Protein AF-0000000071826139 (afdb_homodimer)

Radius of gyration: 21.79 Å; Cα contacts (8 Å, |Δi|>4): 1591; chains: 2; bounding box: 44×64×52 Å

Secondary structure (DSSP, 8-state):
--SS--SSEEEE--SSEEEEEEETTEEEEEETTS-EEEEETTEEEE--SS-EEEEEEETTEEEEEETTS-EEEEETTEEEEPBS---SEEE-SSSSEEEE-TTSEEEEE-HHHHHH--S-SB---EEEEEE-SEEEEETTEEEEE-TT-EEEEEE---TTT-----EEEEEEE-SEEEE-TTS-EEEE-TT--EEEE----SS-TT-S-EEEE--SS-EEEEEEETTEEEEEETTS-EEEE--/--SS--SSEEEE-PSPEEEEEEETTEEEEEETTS-EEEEETTEEEE--SS-EEEEEEETTEEEEEETTS-EEEEETTEEEEPBS---SEEE-SSSSEEEE-TTSEEEEE-HHHHHH--S-SB---EEEEEE-SEEEEETTEEEEE-TT-EEEEEE---TTT-----EEEEEEE-SEEEE-TTS-EEEE-TT--EEEE----SS-TT-S-EEEE--SS-EEEEEEETTEEEEEETTS-EEEE--

InterPro domains:
  IPR006624 Beta-propeller repeat TECPR [PF19193] (19-234)
  IPR006624 Beta-propeller repeat TECPR [SM00706] (42-76)
  IPR006624 Beta-propeller repeat TECPR [SM00706] (123-156)
  IPR006624 Beta-propeller repeat TECPR [SM00706] (165-199)
  IPR051513 Tectonin beta-propeller repeat-containing [PTHR23250] (42-240)

Solvent-accessible surface area (backbone atoms only — not comparable to full-atom values): 23734 Å² total; per-residue (Å²): 130,75,87,52,38,54,89,47,56,43,76,46,85,54,93,36,28,63,42,55,23,34,22,64,27,42,38,38,36,23,31,80,82,18,42,33,28,34,45,31,59,82,38,74,38,69,43,51,91,60,50,27,69,28,64,24,35,22,55,35,21,40,38,35,19,29,75,84,19,38,40,24,37,35,43,74,16,32,72,24,56,45,41,76,73,51,30,61,38,61,24,18,31,31,51,18,36,33,27,13,25,87,86,24,39,27,33,27,33,26,23,70,54,46,72,56,62,61,45,70,54,64,61,81,66,35,68,55,84,46,68,18,64,30,44,22,31,23,81,57,21,36,39,31,16,26,92,84,20,42,31,35,37,26,44,62,46,40,38,78,69,41,44,62,74,53,77,42,80,46,90,64,62,27,67,39,57,31,34,14,74,86,48,51,38,37,31,21,25,89,81,12,52,39,32,36,55,36,68,62,38,91,90,35,60,85,38,74,46,78,42,81,47,83,64,99,60,48,28,65,30,57,27,33,32,69,82,29,49,34,38,18,28,70,88,11,49,32,32,32,28,65,120,131,74,88,52,39,55,89,48,55,43,74,48,87,55,77,44,28,61,41,57,25,34,22,65,27,41,36,36,37,24,30,81,81,18,42,35,27,35,45,32,58,83,39,78,38,70,44,51,92,61,52,28,70,27,64,24,34,22,57,34,20,41,38,33,19,30,76,85,19,37,40,24,37,36,43,73,16,33,71,24,53,46,40,74,73,51,32,61,40,61,23,17,32,29,51,17,35,33,26,12,26,86,86,24,39,26,31,26,32,27,24,71,54,45,70,56,61,60,45,70,55,64,61,80,68,35,69,55,83,43,70,18,64,31,44,25,30,24,80,60,21,35,39,33,17,26,91,85,21,41,31,36,37,26,43,64,46,40,37,78,70,42,44,64,75,54,76,42,80,46,90,67,62,28,69,39,56,31,33,13,74,85,49,52,36,37,31,22,24,88,82,12,52,38,32,34,56,35,70,61,38,92,91,35,59,86,36,74,46,78,42,81,49,82,65,98,61,47,30,65,30,57,26,32,33,70,82,29,49,34,38,20,27,71,88,11,49,35,30,31,28,66,120

Foldseek 3Di:
DDPALQVDKDFQPDPFWQEWEDEPHWIWTAGPQQFIFTDDPSDTHTQAPFGFLEWYAYPLGIWTAGPVQFIWGDAPSYTATEDDAGFDYWYPQDLKIWTAGPVQWIWIQANVCSNPPHRDYHGDIHTAPDGFNEKEAEDFFIWGAHPQQWIKTFGDCHSHPRYTPDIDTDDDGFPYKYAHNVLWIWGAHPQQWIWTAAQDDNVRNNGDDIDTDDHPAHWNYWYDYDSKIWTHHPSRIIIIRDD/DDPQLQVDKDFLDDAFWDEWEDEPHWIWTAHPQQFIFTDDPSDTHTQAPFGFLEWYAYPLGIWTAGPVQFIWGDAPSYTATEDDAGFDYWYPQDLKIWTAGPVQWIWIQANVCSNPPHRDYHGDIHTAPDGFNEKEAEDFFIWGAHPQQWIKTFGDCHSHPNYTPDIDTDDDGFPYKYAHNVLWIWGAHPQQWIWTAAQDDNVRNNGDDIDTDDHPAGWNYWYDYDSKIWTHHPRRTIIIRDD

Sequence (486 aa):
LTDLCFPLLIILLLHPGTLVDAGLGKVVVRDAHSNAYFLTGLNWNRLSTIRLKHVTVGPAGLWGVGINNKVHKYVAGTFKPSTGLSMLQVDAGHDQVVGVSPSSIAYCLNSRITLSYRGVGSLSWRSLSRRLKYSSCGPLGCWGVDTNDRVLFTQNVKPSTCSPSGWRMLPGSLTMIEVGTDGRVFGVNKQGNVYERTGISTARPFGLNWVHIPMCMAMRHVSYDLGKPWVVSKSGLIMHCSSLTDLCFPLLIILLLHPGTLVDAGLGKVVVRDAHSNAYFLTGLNWNRLSTIRLKHVTVGPAGLWGVGINNKVHKYVAGTFKPSTGLSMLQVDAGHDQVVGVSPSSIAYCLNSRITLSYRGVGSLSWRSLSRRLKYSSCGPLGCWGVDTNDRVLFTQNVKPSTCSPSGWRMLPGSLTMIEVGTDGRVFGVNKQGNVYERTGISTARPFGLNWVHIPMCMAMRHVSYDLGKPWVVSKSGLIMHCSS

Organism: NCBI:txid481459

Nearest PDB structures (foldseek):
  4rus-assembly3_E  TM=9.485E-01  e=9.752E-27  Cyprinus carpio
  5ayw-assembly1_B  TM=4.911E-01  e=2.439E-05  Escherichia coli K-12
  6xk9-assembly2_B  TM=4.514E-01  e=3.755E-05  Homo sapiens
  8dey-assembly1_B  TM=4.342E-01  e=9.388E-05  Homo sapiens
  7xfp-assembly4_D  TM=7.638E-01  e=1.779E-01  Helicobacter pylori

Structure (mmCIF, N/CA/C/O backbone):
data_AF-0000000071826139-model_v1
#
loop_
_entity.id
_entity.type
_entity.pdbx_description
1 polymer 'Fish-egg lectin-like'
#
loop_
_atom_site.group_PDB
_atom_site.id
_atom_site.type_symbol
_atom_site.label_atom_id
_atom_site.label_alt_id
_atom_site.label_comp_id
_atom_site.label_asym_id
_atom_site.label_entity_id
_atom_site.label_seq_id
_atom_site.pdbx_PDB_ins_code
_atom_site.Cartn_x
_atom_site.Cartn_y
_atom_site.Cartn_z
_atom_site.occupancy
_atom_site.B_iso_or_equiv
_atom_site.auth_seq_id
_atom_site.auth_comp_id
_atom_site.auth_asym_id
_atom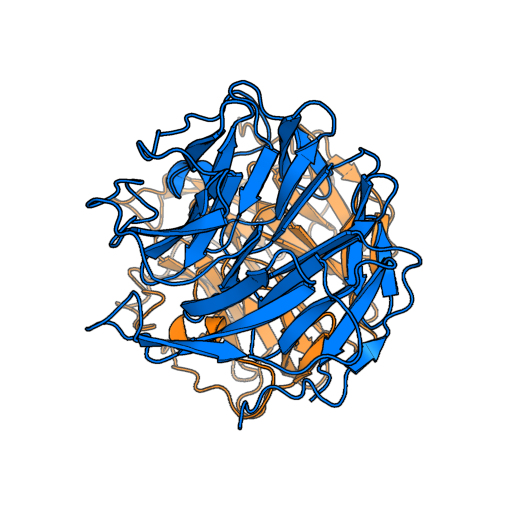_site.auth_atom_id
_atom_site.pdbx_PDB_model_num
ATOM 1 N N . LEU A 1 1 ? 23.25 19 9.227 1 31.22 1 LEU A N 1
ATOM 2 C CA . LEU A 1 1 ? 22.328 19.641 8.305 1 31.22 1 LEU A CA 1
ATOM 3 C C . LEU A 1 1 ? 21.672 18.625 7.379 1 31.22 1 LEU A C 1
ATOM 5 O O . LEU A 1 1 ? 22.328 17.703 6.91 1 31.22 1 LEU A O 1
ATOM 9 N N . THR A 1 2 ? 20.188 18.609 7.305 1 40.06 2 THR A N 1
ATOM 10 C CA . THR A 1 2 ? 19.297 17.484 7.078 1 40.06 2 THR A CA 1
ATOM 11 C C . THR A 1 2 ? 19.531 16.859 5.699 1 40.06 2 THR A C 1
ATOM 13 O O . THR A 1 2 ? 19.812 17.578 4.734 1 40.06 2 THR A O 1
ATOM 16 N N . ASP A 1 3 ? 20.078 15.734 5.723 1 47.12 3 ASP A N 1
ATOM 17 C CA . ASP A 1 3 ? 20.344 14.836 4.602 1 47.12 3 ASP A CA 1
ATOM 18 C C . ASP A 1 3 ? 19.188 14.844 3.607 1 47.12 3 ASP A C 1
ATOM 20 O O . ASP A 1 3 ? 19.141 14.016 2.695 1 47.12 3 ASP A O 1
ATOM 24 N N . LEU A 1 4 ? 18.188 15.562 3.951 1 47.38 4 LEU A N 1
ATOM 25 C CA . LEU A 1 4 ? 17.109 15.641 2.986 1 47.38 4 LEU A CA 1
ATOM 26 C C . LEU A 1 4 ? 17.422 16.641 1.877 1 47.38 4 LEU A C 1
ATOM 28 O O . LEU A 1 4 ? 18 17.688 2.137 1 47.38 4 LEU A O 1
ATOM 32 N N . CYS A 1 5 ? 17.703 16.188 0.8 1 53.25 5 CYS A N 1
ATOM 33 C CA . CYS A 1 5 ? 18.047 17.016 -0.355 1 53.25 5 CYS A CA 1
ATOM 34 C C . CYS A 1 5 ? 17.016 18.125 -0.551 1 53.25 5 CYS A C 1
ATOM 36 O O . CYS A 1 5 ? 16.234 18.094 -1.496 1 53.25 5 CYS A O 1
ATOM 38 N N . PHE A 1 6 ? 16.656 18.797 0.475 1 51.88 6 PHE A N 1
ATOM 39 C CA . PHE A 1 6 ? 15.672 19.859 0.241 1 51.88 6 PHE A CA 1
ATOM 40 C C . PHE A 1 6 ? 16.234 20.922 -0.694 1 51.88 6 PHE A C 1
ATOM 42 O O . PHE A 1 6 ? 15.484 21.547 -1.445 1 51.88 6 PHE A O 1
ATOM 49 N N . PRO A 1 7 ? 17.578 21.125 -0.756 1 47.22 7 PRO A N 1
ATOM 50 C CA . PRO A 1 7 ? 17.984 22.234 -1.621 1 47.22 7 PRO A CA 1
ATOM 51 C C . PRO A 1 7 ? 17.781 21.922 -3.105 1 47.22 7 PRO A C 1
ATOM 53 O O . PRO A 1 7 ? 17.781 22.844 -3.934 1 47.22 7 PRO A O 1
ATOM 56 N N . LEU A 1 8 ? 17.594 20.688 -3.391 1 54.84 8 LEU A N 1
ATOM 57 C CA . LEU A 1 8 ? 17.406 20.438 -4.816 1 54.84 8 LEU A CA 1
ATOM 58 C C . LEU A 1 8 ? 16.016 19.906 -5.094 1 54.84 8 LEU A C 1
ATOM 60 O O . LEU A 1 8 ? 15.82 18.688 -5.234 1 54.84 8 LEU A O 1
ATOM 64 N N . LEU A 1 9 ? 15.125 20.922 -4.969 1 59.94 9 LEU A N 1
ATOM 65 C CA . LEU A 1 9 ? 13.742 20.531 -5.238 1 59.94 9 LEU A CA 1
ATOM 66 C C . LEU A 1 9 ? 13.438 20.594 -6.734 1 59.94 9 LEU A C 1
ATOM 68 O O . LEU A 1 9 ? 13.883 21.531 -7.418 1 59.94 9 LEU A O 1
ATOM 72 N N . ILE A 1 10 ? 13.047 19.453 -7.191 1 66.06 10 ILE A N 1
ATOM 73 C CA . ILE A 1 10 ? 12.57 19.406 -8.57 1 66.06 10 ILE A CA 1
ATOM 74 C C . ILE A 1 10 ? 11.055 19.578 -8.594 1 66.06 10 ILE A C 1
ATOM 76 O O . ILE A 1 10 ? 10.336 19 -7.773 1 66.06 10 ILE A O 1
ATOM 80 N N . ILE A 1 11 ? 10.688 20.562 -9.453 1 68.75 11 ILE A N 1
ATOM 81 C CA . ILE A 1 11 ? 9.258 20.812 -9.641 1 68.75 11 ILE A CA 1
ATOM 82 C C . ILE A 1 11 ? 8.664 19.719 -10.531 1 68.75 11 ILE A C 1
ATOM 84 O O . ILE A 1 11 ? 9.234 19.375 -11.57 1 68.75 11 ILE A O 1
ATOM 88 N N . LEU A 1 12 ? 7.758 19 -10.023 1 69.31 12 LEU A N 1
ATOM 89 C CA . LEU A 1 12 ? 6.977 18.141 -10.891 1 69.31 12 LEU A CA 1
ATOM 90 C C . LEU A 1 12 ? 5.738 18.859 -11.414 1 69.31 12 LEU A C 1
ATOM 92 O O . LEU A 1 12 ? 4.945 19.375 -10.625 1 69.31 12 LEU A O 1
ATOM 96 N N . LEU A 1 13 ? 5.66 18.969 -12.742 1 60.09 13 LEU A N 1
ATOM 97 C CA . LEU A 1 13 ? 4.656 19.797 -13.398 1 60.09 13 LEU A CA 1
ATOM 98 C C . LEU A 1 13 ? 3.26 19.219 -13.227 1 60.09 13 LEU A C 1
ATOM 100 O O . LEU A 1 13 ? 2.98 18.109 -13.711 1 60.09 13 LEU A O 1
ATOM 104 N N . LEU A 1 14 ? 2.572 19.297 -12.211 1 61.12 14 LEU A N 1
ATOM 105 C CA . LEU A 1 14 ? 1.119 19.25 -12.086 1 61.12 14 LEU A CA 1
ATOM 106 C C . LEU A 1 14 ? 0.566 20.609 -11.664 1 61.12 14 LEU A C 1
ATOM 108 O O . LEU A 1 14 ? 1.076 21.234 -10.734 1 61.12 14 LEU A O 1
ATOM 112 N N . HIS A 1 15 ? 0.02 21.578 -12.602 1 61.78 15 HIS A N 1
ATOM 113 C CA . HIS A 1 15 ? -0.508 22.875 -12.227 1 61.78 15 HIS A CA 1
ATOM 114 C C . HIS A 1 15 ? -1.884 22.75 -11.586 1 61.78 15 HIS A C 1
ATOM 116 O O . HIS A 1 15 ? -2.775 22.109 -12.133 1 61.78 15 HIS A O 1
ATOM 122 N N . PRO A 1 16 ? -2.193 23.281 -10.484 1 78.94 16 PRO A N 1
ATOM 123 C CA . PRO A 1 16 ? -1.678 23.547 -9.141 1 78.94 16 PRO A CA 1
ATOM 124 C C . PRO A 1 16 ? -2.033 22.438 -8.148 1 78.94 16 PRO A C 1
ATOM 126 O O . PRO A 1 16 ? -3.154 21.922 -8.164 1 78.94 16 PRO A O 1
ATOM 129 N N . GLY A 1 17 ? -1.2 21.906 -7.352 1 82.12 17 GLY A N 1
ATOM 130 C CA . GLY A 1 17 ? -1.438 20.953 -6.273 1 82.12 17 GLY A CA 1
ATOM 131 C C . GLY A 1 17 ? -1.718 21.625 -4.941 1 82.12 17 GLY A C 1
ATOM 132 O O . GLY A 1 17 ? -1.228 22.734 -4.684 1 82.12 17 GLY A O 1
ATOM 133 N N . THR A 1 18 ? -2.619 20.969 -4.148 1 89 18 THR A N 1
ATOM 134 C CA . THR A 1 18 ? -2.912 21.562 -2.848 1 89 18 THR A CA 1
ATOM 135 C C . THR A 1 18 ? -2.523 20.609 -1.723 1 89 18 THR A C 1
ATOM 137 O O . THR A 1 18 ? -2.389 21.016 -0.569 1 89 18 THR A O 1
ATOM 140 N N . LEU A 1 19 ? -2.33 19.359 -1.973 1 95.25 19 LEU A N 1
ATOM 141 C CA . LEU A 1 19 ? -1.941 18.359 -0.982 1 95.25 19 LEU A CA 1
ATOM 142 C C . LEU A 1 19 ? -1.135 17.234 -1.627 1 95.25 19 LEU A C 1
ATOM 144 O O . LEU A 1 19 ? -1.323 16.922 -2.807 1 95.25 19 LEU A O 1
ATOM 148 N N . VAL A 1 20 ? -0.22 16.641 -0.872 1 96.06 20 VAL A N 1
ATOM 149 C CA . VAL A 1 20 ? 0.589 15.5 -1.302 1 96.06 20 VAL A CA 1
ATOM 150 C C . VAL A 1 20 ? 0.713 14.492 -0.161 1 96.06 20 VAL A C 1
ATOM 152 O O . VAL A 1 20 ? 0.823 14.883 1.006 1 96.06 20 VAL A O 1
ATOM 155 N N . ASP A 1 21 ? 0.629 13.281 -0.463 1 97.69 21 ASP A N 1
ATOM 156 C CA . ASP A 1 21 ? 0.913 12.219 0.495 1 97.69 21 ASP A CA 1
ATOM 157 C C . ASP A 1 21 ? 1.735 11.102 -0.149 1 97.69 21 ASP A C 1
ATOM 159 O O . ASP A 1 21 ? 1.509 10.75 -1.308 1 97.69 21 ASP A O 1
ATOM 163 N N . ALA A 1 22 ? 2.707 10.648 0.636 1 96.19 22 ALA A N 1
ATOM 164 C CA . ALA A 1 22 ? 3.588 9.578 0.173 1 96.19 22 ALA A CA 1
ATOM 165 C C . ALA A 1 22 ? 3.654 8.445 1.191 1 96.19 22 ALA A C 1
ATOM 167 O O . ALA A 1 22 ? 3.699 8.688 2.398 1 96.19 22 ALA A O 1
ATOM 168 N N . GLY A 1 23 ? 3.604 7.219 0.675 1 95.88 23 GLY A N 1
ATOM 169 C CA . GLY A 1 23 ? 3.688 6.035 1.515 1 95.88 23 GLY A CA 1
ATOM 170 C C . GLY A 1 23 ? 4.043 4.777 0.741 1 95.88 23 GLY A C 1
ATOM 171 O O . GLY A 1 23 ? 3.404 4.461 -0.266 1 95.88 23 GLY A O 1
ATOM 172 N N . LEU A 1 24 ? 5.023 4.129 1.194 1 93.56 24 LEU A N 1
ATOM 173 C CA . LEU A 1 24 ? 5.48 2.857 0.644 1 93.56 24 LEU A CA 1
ATOM 174 C C . LEU A 1 24 ? 5.801 2.99 -0.84 1 93.56 24 LEU A C 1
ATOM 176 O O . LEU A 1 24 ? 5.371 2.166 -1.65 1 93.56 24 LEU A O 1
ATOM 180 N N . GLY A 1 25 ? 6.441 4.078 -1.176 1 93.75 25 GLY A N 1
ATOM 181 C CA . GLY A 1 25 ? 6.949 4.277 -2.523 1 93.75 25 GLY A CA 1
ATOM 182 C C . GLY A 1 25 ? 5.949 4.961 -3.441 1 93.75 25 GLY A C 1
ATOM 183 O O . GLY A 1 25 ? 6.305 5.391 -4.539 1 93.75 25 GLY A O 1
ATOM 184 N N . LYS A 1 26 ? 4.707 5.066 -3.02 1 96 26 LYS A N 1
ATOM 185 C CA . LYS A 1 26 ? 3.65 5.691 -3.814 1 96 26 LYS A CA 1
ATOM 186 C C . LYS A 1 26 ? 3.447 7.148 -3.41 1 96 26 LYS A C 1
ATOM 188 O O . LYS A 1 26 ? 3.664 7.516 -2.252 1 96 26 LYS A O 1
ATOM 193 N N . VAL A 1 27 ? 3.059 7.941 -4.355 1 95.69 27 VAL A N 1
ATOM 194 C CA . VAL A 1 27 ? 2.805 9.359 -4.125 1 95.69 27 VAL A CA 1
ATOM 195 C C . VAL A 1 27 ? 1.478 9.758 -4.766 1 95.69 27 VAL A C 1
ATOM 197 O O . VAL A 1 27 ? 1.229 9.453 -5.934 1 95.69 27 VAL A O 1
ATOM 200 N N . VAL A 1 28 ? 0.638 10.406 -4.008 1 96.94 28 VAL A N 1
ATOM 201 C CA . VAL A 1 28 ? -0.636 10.906 -4.508 1 96.94 28 VAL A CA 1
ATOM 202 C C . VAL A 1 28 ? -0.745 12.406 -4.227 1 96.94 28 VAL A C 1
ATOM 204 O O . VAL A 1 28 ? -0.188 12.898 -3.244 1 96.94 28 VAL A O 1
ATOM 207 N N . VAL A 1 29 ? -1.438 13.062 -5.09 1 96.38 29 VAL A N 1
ATOM 208 C CA . VAL A 1 29 ? -1.679 14.492 -4.926 1 96.38 29 VAL A CA 1
ATOM 209 C C . VAL A 1 29 ? -3.141 14.805 -5.23 1 96.38 29 VAL A C 1
ATOM 211 O O . VAL A 1 29 ? -3.838 14.008 -5.863 1 96.38 29 VAL A O 1
ATOM 214 N N . ARG A 1 30 ? -3.555 15.859 -4.711 1 96.19 30 ARG A N 1
ATOM 215 C CA . ARG A 1 30 ? -4.832 16.469 -5.074 1 96.19 30 ARG A CA 1
ATOM 216 C C . ARG A 1 30 ? -4.633 17.875 -5.625 1 96.19 30 ARG A C 1
ATOM 218 O O . ARG A 1 30 ? -3.869 18.656 -5.062 1 96.19 30 ARG A O 1
ATOM 225 N N . ASP A 1 31 ? -5.324 18.172 -6.703 1 94.25 31 ASP A N 1
ATOM 226 C CA . ASP A 1 31 ? -5.184 19.516 -7.27 1 94.25 31 ASP A CA 1
ATOM 227 C C . ASP A 1 31 ? -6.25 20.453 -6.715 1 94.25 31 ASP A C 1
ATOM 229 O O . ASP A 1 31 ? -7.035 20.062 -5.848 1 94.25 31 ASP A O 1
ATOM 233 N N . ALA A 1 32 ? -6.184 21.719 -7.133 1 93.75 32 ALA A N 1
ATOM 234 C CA . ALA A 1 32 ? -7.051 22.766 -6.605 1 93.75 32 ALA A CA 1
ATOM 235 C C . ALA A 1 32 ? -8.508 22.5 -6.945 1 93.75 32 ALA A C 1
ATOM 237 O O . ALA A 1 32 ? -9.414 23.094 -6.355 1 93.75 32 ALA A O 1
ATOM 238 N N . HIS A 1 33 ? -8.773 21.594 -7.918 1 93.88 33 HIS A N 1
ATOM 239 C CA . HIS A 1 33 ? -10.133 21.266 -8.32 1 93.88 33 HIS A CA 1
ATOM 240 C C . HIS A 1 33 ? -10.602 19.969 -7.66 1 93.88 33 HIS A C 1
ATOM 242 O O . HIS A 1 33 ? -11.625 19.406 -8.055 1 93.88 33 HIS A O 1
ATOM 248 N N . SER A 1 34 ? -9.828 19.375 -6.762 1 96.31 34 SER A N 1
ATOM 249 C CA . SER A 1 34 ? -10.156 18.203 -5.961 1 96.31 34 SER A CA 1
ATOM 250 C C . SER A 1 34 ? -10.047 16.922 -6.777 1 96.31 34 SER A C 1
ATOM 252 O O . SER A 1 34 ? -10.742 15.953 -6.508 1 96.31 34 SER A O 1
ATOM 254 N N . ASN A 1 35 ? -9.258 17.062 -7.789 1 95.62 35 ASN A N 1
ATOM 255 C CA . ASN A 1 35 ? -8.906 15.836 -8.508 1 95.62 35 ASN A CA 1
ATOM 256 C C . ASN A 1 35 ? -7.672 15.172 -7.902 1 95.62 35 ASN A C 1
ATOM 258 O O . ASN A 1 35 ? -6.684 15.844 -7.605 1 95.62 35 ASN A O 1
ATOM 262 N N . ALA A 1 36 ? -7.719 13.852 -7.766 1 96.25 36 ALA A N 1
ATOM 263 C CA . ALA A 1 36 ? -6.594 13.109 -7.199 1 96.25 36 ALA A CA 1
ATOM 264 C C . ALA A 1 36 ? -5.77 12.445 -8.297 1 96.25 36 ALA A C 1
ATOM 266 O O . ALA A 1 36 ? -6.32 11.969 -9.297 1 96.25 36 ALA A O 1
ATOM 267 N N . TYR A 1 37 ? -4.508 12.398 -8.062 1 95.31 37 TYR A N 1
ATOM 268 C CA . TYR A 1 37 ? -3.576 11.836 -9.031 1 95.31 37 TYR A CA 1
ATOM 269 C C . TYR A 1 37 ? -2.574 10.906 -8.352 1 95.31 37 TYR A C 1
ATOM 271 O O . TYR A 1 37 ? -2.297 11.055 -7.156 1 95.31 37 TYR A O 1
ATOM 279 N N . PHE A 1 38 ? -2.049 10.016 -9.148 1 95.19 38 PHE A N 1
ATOM 280 C CA . PHE A 1 38 ? -1.002 9.062 -8.781 1 95.19 38 PHE A CA 1
ATOM 281 C C . PHE A 1 38 ? 0.243 9.273 -9.633 1 95.19 38 PHE A C 1
ATOM 283 O O . PHE A 1 38 ? 0.147 9.453 -10.852 1 95.19 38 PHE A O 1
ATOM 290 N N . LEU A 1 39 ? 1.382 9.227 -8.977 1 93.69 39 LEU A N 1
ATOM 291 C CA . LEU A 1 39 ? 2.627 9.516 -9.68 1 93.69 39 LEU A CA 1
ATOM 292 C C . LEU A 1 39 ? 3.172 8.266 -10.352 1 93.69 39 LEU A C 1
ATOM 294 O O . LEU A 1 39 ? 3.328 7.227 -9.711 1 93.69 39 LEU A O 1
ATOM 298 N N . THR A 1 40 ? 3.459 8.281 -11.641 1 92.12 40 THR A N 1
ATOM 299 C CA . THR A 1 40 ? 4.258 7.312 -12.375 1 92.12 40 THR A CA 1
ATOM 300 C C . THR A 1 40 ? 5.367 8.008 -13.156 1 92.12 40 THR A C 1
ATOM 302 O O . THR A 1 40 ? 5.098 8.773 -14.086 1 92.12 40 THR A O 1
ATOM 305 N N . GLY A 1 41 ? 6.621 7.652 -12.781 1 88.12 41 GLY A N 1
ATOM 306 C CA . GLY A 1 41 ? 7.699 8.461 -13.336 1 88.12 41 GLY A CA 1
ATOM 307 C C . GLY A 1 41 ? 7.613 9.922 -12.953 1 88.12 41 GLY A C 1
ATOM 308 O O . GLY A 1 41 ? 7.59 10.258 -11.766 1 88.12 41 GLY A O 1
ATOM 309 N N . LEU A 1 42 ? 7.461 10.734 -13.984 1 84.25 42 LEU A N 1
ATOM 310 C CA . LEU A 1 42 ? 7.328 12.164 -13.75 1 84.25 42 LEU A CA 1
ATOM 311 C C . LEU A 1 42 ? 5.918 12.641 -14.07 1 84.25 42 LEU A C 1
ATOM 313 O O . LEU A 1 42 ? 5.656 13.844 -14.117 1 84.25 42 LEU A O 1
ATOM 317 N N . ASN A 1 43 ? 5.051 11.656 -14.227 1 88.19 43 ASN A N 1
ATOM 318 C CA . ASN A 1 43 ? 3.713 12.016 -14.688 1 88.19 43 ASN A CA 1
ATOM 319 C C . ASN A 1 43 ? 2.66 11.75 -13.617 1 88.19 43 ASN A C 1
ATOM 321 O O . ASN A 1 43 ? 2.734 10.75 -12.898 1 88.19 43 ASN A O 1
ATOM 325 N N . TRP A 1 44 ? 1.723 12.703 -13.625 1 91.5 44 TRP A N 1
ATOM 326 C CA . TRP A 1 44 ? 0.554 12.516 -12.766 1 91.5 44 TRP A CA 1
ATOM 327 C C . TRP A 1 44 ? -0.587 11.867 -13.539 1 91.5 44 TRP A C 1
ATOM 329 O O . TRP A 1 44 ? -1 12.359 -14.594 1 91.5 44 TRP A O 1
ATOM 339 N N . ASN A 1 45 ? -1.074 10.75 -12.992 1 91.62 45 ASN A N 1
ATOM 340 C CA . ASN A 1 45 ? -2.195 10.031 -13.586 1 91.62 45 ASN A CA 1
ATOM 341 C C . ASN A 1 45 ? -3.451 10.141 -12.727 1 91.62 45 ASN A C 1
ATOM 343 O O . ASN A 1 45 ? -3.408 9.883 -11.523 1 91.62 45 ASN A O 1
ATOM 347 N N . ARG A 1 46 ? -4.559 10.43 -13.359 1 93.19 46 ARG A N 1
ATOM 348 C CA . ARG A 1 46 ? -5.801 10.617 -12.617 1 93.19 46 ARG A CA 1
ATOM 349 C C . ARG A 1 46 ? -6.23 9.32 -11.938 1 93.19 46 ARG A C 1
ATOM 351 O O . ARG A 1 46 ? -6.281 8.266 -12.578 1 93.19 46 ARG A O 1
ATOM 358 N N . LEU A 1 47 ? -6.531 9.414 -10.719 1 93.19 47 LEU A N 1
ATOM 359 C CA . LEU A 1 47 ? -6.875 8.25 -9.914 1 93.19 47 LEU A CA 1
ATOM 360 C C . LEU A 1 47 ? -8.383 8.008 -9.922 1 93.19 47 LEU A C 1
ATOM 362 O O . LEU A 1 47 ? -8.836 6.879 -9.703 1 93.19 47 LEU A O 1
ATOM 366 N N . SER A 1 48 ? -9.094 9.055 -10.102 1 89.5 48 SER A N 1
ATOM 367 C CA . SER A 1 48 ? -10.531 8.93 -9.875 1 89.5 48 SER A CA 1
ATOM 368 C C . SER A 1 48 ? -11.312 9.961 -10.688 1 89.5 48 SER A C 1
ATOM 370 O O . SER A 1 48 ? -10.773 11.008 -11.047 1 89.5 48 SER A O 1
ATOM 372 N N . THR A 1 49 ? -12.531 9.602 -10.883 1 90.44 49 THR A N 1
ATOM 373 C CA . THR A 1 49 ? -13.43 10.57 -11.5 1 90.44 49 THR A CA 1
ATOM 374 C C . THR A 1 49 ? -14.172 11.367 -10.438 1 90.44 49 THR A C 1
ATOM 376 O O . THR A 1 49 ? -14.734 12.43 -10.719 1 90.44 49 THR A O 1
ATOM 379 N N . ILE A 1 50 ? -14.141 10.867 -9.258 1 94.5 50 ILE A N 1
ATOM 380 C CA . ILE A 1 50 ? -14.82 11.617 -8.203 1 94.5 50 ILE A CA 1
ATOM 381 C C . ILE A 1 50 ? -13.883 12.664 -7.617 1 94.5 50 ILE A C 1
ATOM 383 O O . ILE A 1 50 ? -12.656 12.516 -7.684 1 94.5 50 ILE A O 1
ATOM 387 N N . ARG A 1 51 ? -14.477 13.664 -7.047 1 97.19 51 ARG A N 1
ATOM 388 C CA . ARG A 1 51 ? -13.703 14.734 -6.438 1 97.19 51 ARG A CA 1
ATOM 389 C C . ARG A 1 51 ? -13.398 14.43 -4.973 1 97.19 51 ARG A C 1
ATOM 391 O O . ARG A 1 51 ? -14.305 14.094 -4.203 1 97.19 51 ARG A O 1
ATOM 398 N N . LEU A 1 52 ? -12.156 14.516 -4.613 1 97.69 52 LEU A N 1
ATOM 399 C CA . LEU A 1 52 ? -11.68 14.227 -3.264 1 97.69 52 LEU A CA 1
ATOM 400 C C . LEU A 1 52 ? -11.008 15.453 -2.654 1 97.69 52 LEU A C 1
ATOM 402 O O . LEU A 1 52 ? -10.055 15.992 -3.223 1 97.69 52 LEU A O 1
ATOM 406 N N . LYS A 1 53 ? -11.453 15.859 -1.519 1 97.56 53 LYS A N 1
ATOM 407 C CA . LYS A 1 53 ? -10.812 17 -0.871 1 97.56 53 LYS A CA 1
ATOM 408 C C . LYS A 1 53 ? -9.57 16.562 -0.095 1 97.56 53 LYS A C 1
ATOM 410 O O . LYS A 1 53 ? -8.75 17.391 0.293 1 97.56 53 LYS A O 1
ATOM 415 N N . HIS A 1 54 ? -9.438 15.289 0.176 1 98.25 54 HIS A N 1
ATOM 416 C CA . HIS A 1 54 ? -8.242 14.727 0.794 1 98.25 54 HIS A CA 1
ATOM 417 C C . HIS A 1 54 ? -7.957 13.328 0.264 1 98.25 54 HIS A C 1
ATOM 419 O O . HIS A 1 54 ? -8.883 12.547 0.032 1 98.25 54 HIS A O 1
ATOM 425 N N . VAL A 1 55 ? -6.664 12.961 0.096 1 98.06 55 VAL A N 1
ATOM 426 C CA . VAL A 1 55 ? -6.242 11.641 -0.355 1 98.06 55 VAL A CA 1
ATOM 427 C C . VAL A 1 55 ? -4.98 11.219 0.391 1 98.06 55 VAL A C 1
ATOM 429 O O . VAL A 1 55 ? -4.121 12.055 0.688 1 98.06 55 VAL A O 1
ATOM 432 N N . THR A 1 56 ? -4.863 10 0.755 1 98.44 56 THR A N 1
ATOM 433 C CA . THR A 1 56 ? -3.725 9.469 1.5 1 98.44 56 THR A CA 1
ATOM 434 C C . THR A 1 56 ? -3.385 8.055 1.035 1 98.44 56 THR A C 1
ATOM 436 O O . THR A 1 56 ? -4.262 7.316 0.583 1 98.44 56 THR A O 1
ATOM 439 N N . VAL A 1 57 ? -2.164 7.727 1.1 1 97.88 57 VAL A N 1
ATOM 440 C CA . VAL A 1 57 ? -1.672 6.406 0.724 1 97.88 57 VAL A CA 1
ATOM 441 C C . VAL A 1 57 ? -0.635 5.934 1.74 1 97.88 57 VAL A C 1
ATOM 443 O O . VAL A 1 57 ? 0.176 6.727 2.225 1 97.88 57 VAL A O 1
ATOM 446 N N . GLY A 1 58 ? -0.692 4.66 2.09 1 95.75 58 GLY A N 1
ATOM 447 C CA . GLY A 1 58 ? 0.242 4.07 3.035 1 95.75 58 GLY A CA 1
ATOM 448 C C . GLY A 1 58 ? -0.03 2.602 3.301 1 95.75 58 GLY A C 1
ATOM 449 O O . GLY A 1 58 ? -0.633 1.916 2.475 1 95.75 58 GLY A O 1
ATOM 450 N N . PRO A 1 59 ? 0.442 2.119 4.445 1 93.38 59 PRO A N 1
ATOM 451 C CA . PRO A 1 59 ? 0.312 0.699 4.777 1 93.38 59 PRO A CA 1
ATOM 452 C C . PRO A 1 59 ? -1.142 0.239 4.848 1 93.38 59 PRO A C 1
ATOM 454 O O . PRO A 1 59 ? -1.432 -0.939 4.621 1 93.38 59 PRO A O 1
ATOM 457 N N . ALA A 1 60 ? -2.039 1.134 5.066 1 95.06 60 ALA A N 1
ATOM 458 C CA . ALA A 1 60 ? -3.451 0.773 5.184 1 95.06 60 ALA A CA 1
ATOM 459 C C . ALA A 1 60 ? -4.148 0.847 3.83 1 95.06 60 ALA A C 1
ATOM 461 O O . ALA A 1 60 ? -5.355 0.607 3.73 1 95.06 60 ALA A O 1
ATOM 462 N N . GLY A 1 61 ? -3.365 1.213 2.764 1 95.5 61 GLY A N 1
ATOM 463 C CA . GLY A 1 61 ? -3.938 1.314 1.431 1 95.5 61 GLY A CA 1
ATOM 464 C C . GLY A 1 61 ? -4.129 2.748 0.971 1 95.5 61 GLY A C 1
ATOM 465 O O . GLY A 1 61 ? -3.42 3.65 1.423 1 95.5 61 GLY A O 1
ATOM 466 N N . LEU A 1 62 ? -4.984 2.898 -0 1 97.44 62 LEU A N 1
ATOM 467 C CA . LEU A 1 62 ? -5.348 4.191 -0.577 1 97.44 62 LEU A CA 1
ATOM 468 C C . LEU A 1 62 ? -6.746 4.609 -0.14 1 97.44 62 LEU A C 1
ATOM 470 O O . LEU A 1 62 ? -7.703 3.848 -0.293 1 97.44 62 LEU A O 1
ATOM 474 N N . TRP A 1 63 ? -6.832 5.809 0.486 1 98.31 63 TRP A N 1
ATOM 475 C CA . TRP A 1 63 ? -8.086 6.336 1.022 1 98.31 63 TRP A CA 1
ATOM 476 C C . TRP A 1 63 ? -8.281 7.793 0.617 1 98.31 63 TRP A C 1
ATOM 478 O O . TRP A 1 63 ? -7.32 8.469 0.241 1 98.31 63 TRP A O 1
ATOM 488 N N . GLY A 1 64 ? -9.477 8.219 0.69 1 98 64 GLY A N 1
ATOM 489 C CA . GLY A 1 64 ? -9.789 9.609 0.401 1 98 64 GLY A CA 1
ATOM 490 C C . GLY A 1 64 ? -11.062 10.094 1.062 1 98 64 GLY A C 1
ATOM 491 O O . GLY A 1 64 ? -11.82 9.289 1.613 1 98 64 GLY A O 1
ATOM 492 N N . VAL A 1 65 ? -11.172 11.391 1.09 1 98.5 65 VAL A N 1
ATOM 493 C CA . VAL A 1 65 ? -12.398 12.039 1.553 1 98.5 65 VAL A CA 1
ATOM 494 C C . VAL A 1 65 ? -13.016 12.844 0.415 1 98.5 65 VAL A C 1
ATOM 496 O O . VAL A 1 65 ? -12.359 13.703 -0.171 1 98.5 65 VAL A O 1
ATOM 499 N N . GLY A 1 66 ? -14.297 12.523 0.146 1 98 66 GLY A N 1
ATOM 500 C CA . GLY A 1 66 ? -15 13.281 -0.877 1 98 66 GLY A CA 1
ATOM 501 C C . GLY A 1 66 ? -15.305 14.711 -0.468 1 98 66 GLY A C 1
ATOM 502 O O . GLY A 1 66 ? -15.219 15.055 0.714 1 98 66 GLY A O 1
ATOM 503 N N . ILE A 1 67 ? -15.625 15.508 -1.444 1 97.5 67 ILE A N 1
ATOM 504 C CA . ILE A 1 67 ? -16 16.891 -1.167 1 97.5 67 ILE A CA 1
ATOM 505 C C . ILE A 1 67 ? -17.219 16.922 -0.245 1 97.5 67 ILE A C 1
ATOM 507 O O . ILE A 1 67 ? -17.453 17.906 0.457 1 97.5 67 ILE A O 1
ATOM 511 N N . ASN A 1 68 ? -18 15.859 -0.208 1 96.69 68 ASN A N 1
ATOM 512 C CA . ASN A 1 68 ? -19.156 15.711 0.662 1 96.69 68 ASN A CA 1
ATOM 513 C C . ASN A 1 68 ? -18.766 15.18 2.037 1 96.69 68 ASN A C 1
ATOM 515 O O . ASN A 1 68 ? -19.625 14.852 2.852 1 96.69 68 ASN A O 1
ATOM 519 N N . ASN A 1 69 ? -17.531 14.969 2.293 1 98.06 69 ASN A N 1
ATOM 520 C CA . ASN A 1 69 ? -16.953 14.547 3.566 1 98.06 69 ASN A CA 1
ATOM 521 C C . ASN A 1 69 ? -17.094 13.039 3.779 1 98.06 69 ASN A C 1
ATOM 523 O O . ASN A 1 69 ? -16.75 12.523 4.844 1 98.06 69 ASN A O 1
ATOM 527 N N . LYS A 1 70 ? -17.531 12.344 2.777 1 97.62 70 LYS A N 1
ATOM 528 C CA . LYS A 1 70 ? -17.609 10.891 2.887 1 97.62 70 LYS A CA 1
ATOM 529 C C . LYS A 1 70 ? -16.25 10.242 2.686 1 97.62 70 LYS A C 1
ATOM 531 O O . LYS A 1 70 ? -15.492 10.641 1.796 1 97.62 70 LYS A O 1
ATOM 536 N N . VAL A 1 71 ? -15.977 9.258 3.504 1 98.31 71 VAL A N 1
ATOM 537 C CA . VAL A 1 71 ? -14.711 8.547 3.391 1 98.31 71 VAL A CA 1
ATOM 538 C C . VAL A 1 71 ? -14.812 7.48 2.301 1 98.31 71 VAL A C 1
ATOM 540 O O . VAL A 1 71 ? -15.82 6.781 2.199 1 98.31 71 VAL A O 1
ATOM 543 N N . HIS A 1 72 ? -13.797 7.414 1.502 1 97.88 72 HIS A N 1
ATOM 544 C CA . HIS A 1 72 ? -13.688 6.449 0.416 1 97.88 72 HIS A CA 1
ATOM 545 C C . HIS A 1 72 ? -12.438 5.586 0.57 1 97.88 72 HIS A C 1
ATOM 547 O O . HIS A 1 72 ? -11.391 6.074 1.004 1 97.88 72 HIS A O 1
ATOM 553 N N . LYS A 1 73 ? -12.555 4.285 0.229 1 97.5 73 LYS A N 1
ATOM 554 C CA . LYS A 1 73 ? -11.383 3.43 0.062 1 97.5 73 LYS A CA 1
ATOM 555 C C . LYS A 1 73 ? -11.188 3.039 -1.4 1 97.5 73 LYS A C 1
ATOM 557 O O . LYS A 1 73 ? -12.164 2.801 -2.117 1 97.5 73 LYS A O 1
ATOM 562 N N . TYR A 1 74 ? -9.984 3.047 -1.842 1 97.25 74 TYR A N 1
ATOM 563 C CA . TYR A 1 74 ? -9.656 2.561 -3.176 1 97.25 74 TYR A CA 1
ATOM 564 C C . TYR A 1 74 ? -9.758 1.041 -3.244 1 97.25 74 TYR A C 1
ATOM 566 O O . TYR A 1 74 ? -9.086 0.334 -2.486 1 97.25 74 TYR A O 1
ATOM 574 N N . VAL A 1 75 ? -10.609 0.491 -4.055 1 95.06 75 VAL A N 1
ATOM 575 C CA . VAL A 1 75 ? -10.883 -0.934 -4.211 1 95.06 75 VAL A CA 1
ATOM 576 C C . VAL A 1 75 ? -10.969 -1.284 -5.691 1 95.06 75 VAL A C 1
ATOM 578 O O . VAL A 1 75 ? -11.812 -0.75 -6.418 1 95.06 75 VAL A O 1
ATOM 581 N N . ALA A 1 76 ? -10.078 -2.102 -6.145 1 92.25 76 ALA A N 1
ATOM 582 C CA . ALA A 1 76 ? -10.094 -2.611 -7.512 1 92.25 76 ALA A CA 1
ATOM 583 C C . ALA A 1 76 ? -10.094 -1.469 -8.523 1 92.25 76 ALA A C 1
ATOM 585 O O . ALA A 1 76 ? -10.883 -1.464 -9.469 1 92.25 76 ALA A O 1
ATOM 586 N N . GLY A 1 77 ? -9.305 -0.447 -8.195 1 92 77 GLY A N 1
ATOM 587 C CA . GLY A 1 77 ? -9.07 0.594 -9.18 1 92 77 GLY A CA 1
ATOM 588 C C . GLY A 1 77 ? -10.016 1.772 -9.039 1 92 77 GLY A C 1
ATOM 589 O O . GLY A 1 77 ? -9.961 2.717 -9.828 1 92 77 GLY A O 1
ATOM 590 N N . THR A 1 78 ? -10.875 1.7 -8.016 1 93.69 78 THR A N 1
ATOM 591 C CA . THR A 1 78 ? -11.828 2.795 -7.852 1 93.69 78 THR A CA 1
ATOM 592 C C . THR A 1 78 ? -12.023 3.121 -6.375 1 93.69 78 THR A C 1
ATOM 594 O O . THR A 1 78 ? -11.93 2.236 -5.52 1 93.69 78 THR A O 1
ATOM 597 N N . PHE A 1 79 ? -12.367 4.395 -6.148 1 96.88 79 PHE A N 1
ATOM 598 C CA . PHE A 1 79 ? -12.742 4.785 -4.797 1 96.88 79 PHE A CA 1
ATOM 599 C C . PHE A 1 79 ? -14.203 4.426 -4.512 1 96.88 79 PHE A C 1
ATOM 601 O O . PHE A 1 79 ? -15.109 4.887 -5.207 1 96.88 79 PHE A O 1
ATOM 608 N N . LYS A 1 80 ? -14.352 3.627 -3.492 1 95.88 80 LYS A N 1
ATOM 609 C CA . LYS A 1 80 ? -15.68 3.24 -3.035 1 95.88 80 LYS A CA 1
ATOM 610 C C . LYS A 1 80 ? -16.078 4.012 -1.777 1 95.88 80 LYS A C 1
ATOM 612 O O . LYS A 1 80 ? -15.297 4.098 -0.826 1 95.88 80 LYS A O 1
ATOM 617 N N . PRO A 1 81 ? -17.266 4.574 -1.749 1 95.44 81 PRO A N 1
ATOM 618 C CA . PRO A 1 81 ? -17.656 5.355 -0.58 1 95.44 81 PRO A CA 1
ATOM 619 C C . PRO A 1 81 ? -18.062 4.48 0.604 1 95.44 81 PRO A C 1
ATOM 621 O O . PRO A 1 81 ? -18.531 3.352 0.415 1 95.44 81 PRO A O 1
ATOM 624 N N . SER A 1 82 ? -17.859 4.93 1.726 1 96.25 82 SER A N 1
ATOM 625 C CA . SER A 1 82 ? -18.422 4.344 2.939 1 96.25 82 SER A CA 1
ATOM 626 C C . SER A 1 82 ? -19.672 5.09 3.381 1 96.25 82 SER A C 1
ATOM 628 O O . SER A 1 82 ? -20 6.148 2.836 1 96.25 82 SER A O 1
ATOM 630 N N . THR A 1 83 ? -20.328 4.348 4.281 1 92.88 83 THR A N 1
ATOM 631 C CA . THR A 1 83 ? -21.406 5.039 4.98 1 92.88 83 THR A CA 1
ATOM 632 C C . THR A 1 83 ? -21.016 5.301 6.434 1 92.88 83 THR A C 1
ATOM 634 O O . THR A 1 83 ? -20.047 4.742 6.934 1 92.88 83 THR A O 1
ATOM 637 N N . GLY A 1 84 ? -21.578 6.367 7.023 1 89.19 84 GLY A N 1
ATOM 638 C CA . GLY A 1 84 ? -21.297 6.633 8.422 1 89.19 84 GLY A CA 1
ATOM 639 C C . GLY A 1 84 ? -20.766 8.023 8.672 1 89.19 84 GLY A C 1
ATOM 640 O O . GLY A 1 84 ? -21.266 9 8.117 1 89.19 84 GLY A O 1
ATOM 641 N N . LEU A 1 85 ? -19.641 7.992 9.531 1 95 85 LEU A N 1
ATOM 642 C CA . LEU A 1 85 ? -19.094 9.266 9.984 1 95 85 LEU A CA 1
ATOM 643 C C . LEU A 1 85 ? -18.438 10.016 8.836 1 95 85 LEU A C 1
ATOM 645 O O . LEU A 1 85 ? -17.781 9.406 7.984 1 95 85 LEU A O 1
ATOM 649 N N . SER A 1 86 ? -18.578 11.297 8.836 1 97.5 86 SER A N 1
ATOM 650 C CA . SER A 1 86 ? -17.906 12.195 7.906 1 97.5 86 SER A CA 1
ATOM 651 C C . SER A 1 86 ? -16.516 12.578 8.414 1 97.5 86 SER A C 1
ATOM 653 O O . SER A 1 86 ? -16.297 12.68 9.617 1 97.5 86 SER A O 1
ATOM 655 N N . MET A 1 87 ? -15.633 12.812 7.488 1 98.44 87 MET A N 1
ATOM 656 C CA . MET A 1 87 ? -14.281 13.234 7.832 1 98.44 87 MET A CA 1
ATOM 657 C C . MET A 1 87 ? -13.859 14.43 6.992 1 98.44 87 MET A C 1
ATOM 659 O O . MET A 1 87 ? -14.375 14.641 5.891 1 98.44 87 MET A O 1
ATOM 663 N N . LEU A 1 88 ? -12.906 15.219 7.535 1 98.25 88 LEU A N 1
ATOM 664 C CA . LEU A 1 88 ? -12.25 16.281 6.785 1 98.25 88 LEU A CA 1
ATOM 665 C C . LEU A 1 88 ? -10.906 15.82 6.242 1 98.25 88 LEU A C 1
ATOM 667 O O . LEU A 1 88 ? -10.469 16.281 5.184 1 98.25 88 LEU A O 1
ATOM 671 N N . GLN A 1 89 ? -10.32 14.984 6.914 1 98 89 GLN A N 1
ATOM 672 C CA . GLN A 1 89 ? -8.969 14.508 6.648 1 98 89 GLN A CA 1
ATOM 673 C C . GLN A 1 89 ? -8.773 13.078 7.152 1 98 89 GLN A C 1
ATOM 675 O O . GLN A 1 89 ? -9.297 12.711 8.211 1 98 89 GLN A O 1
ATOM 680 N N . VAL A 1 90 ? -8.016 12.234 6.344 1 98.44 90 VAL A N 1
ATOM 681 C CA . VAL A 1 90 ? -7.652 10.891 6.785 1 98.44 90 VAL A CA 1
ATOM 682 C C . VAL A 1 90 ? -6.168 10.641 6.512 1 98.44 90 VAL A C 1
ATOM 684 O O . VAL A 1 90 ? -5.578 11.273 5.633 1 98.44 90 VAL A O 1
ATOM 687 N N . ASP A 1 91 ? -5.594 9.75 7.262 1 98.12 91 ASP A N 1
ATOM 688 C CA . ASP A 1 91 ? -4.211 9.312 7.105 1 98.12 91 ASP A CA 1
ATOM 689 C C . ASP A 1 91 ? -4.102 7.793 7.18 1 98.12 91 ASP A C 1
ATOM 691 O O . ASP A 1 91 ? -4.582 7.176 8.133 1 98.12 91 ASP A O 1
ATOM 695 N N . ALA A 1 92 ? -3.461 7.246 6.145 1 96.69 92 ALA A N 1
ATOM 696 C CA . ALA A 1 92 ? -3.25 5.805 6.059 1 96.69 92 ALA A CA 1
ATOM 697 C C . ALA A 1 92 ? -1.809 5.438 6.398 1 96.69 92 ALA A C 1
ATOM 699 O O . ALA A 1 92 ? -1.216 4.566 5.758 1 96.69 92 ALA A O 1
ATOM 700 N N . GLY A 1 93 ? -1.196 6.082 7.359 1 82.25 93 GLY A N 1
ATOM 701 C CA . GLY A 1 93 ? 0.24 6.043 7.586 1 82.25 93 GLY A CA 1
ATOM 702 C C . GLY A 1 93 ? 0.69 4.816 8.359 1 82.25 93 GLY A C 1
ATOM 703 O O . GLY A 1 93 ? 1.889 4.551 8.469 1 82.25 93 GLY A O 1
ATOM 704 N N . HIS A 1 94 ? -0.152 4.125 8.945 1 84.56 94 HIS A N 1
ATOM 705 C CA . HIS A 1 94 ? 0.116 2.881 9.648 1 84.56 94 HIS A CA 1
ATOM 706 C C . HIS A 1 94 ? -0.985 1.855 9.398 1 84.56 94 HIS A C 1
ATOM 708 O O . HIS A 1 94 ? -1.828 2.047 8.523 1 84.56 94 HIS A O 1
ATOM 714 N N . ASP A 1 95 ? -1.016 0.611 9.664 1 89.12 95 ASP A N 1
ATOM 715 C CA . ASP A 1 95 ? -1.988 -0.428 9.344 1 89.12 95 ASP A CA 1
ATOM 716 C C . ASP A 1 95 ? -3.393 -0.023 9.781 1 89.12 95 ASP A C 1
ATOM 718 O O . ASP A 1 95 ? -4.348 -0.785 9.609 1 89.12 95 ASP A O 1
ATOM 722 N N . GLN A 1 96 ? -3.498 1.278 10.289 1 95.31 96 GLN A N 1
ATOM 723 C CA . GLN A 1 96 ? -4.758 1.908 10.664 1 95.31 96 GLN A CA 1
ATOM 724 C C . GLN A 1 96 ? -5.008 3.17 9.844 1 95.31 96 GLN A C 1
ATOM 726 O O . GLN A 1 96 ? -4.117 3.643 9.133 1 95.31 96 GLN A O 1
ATOM 731 N N . VAL A 1 97 ? -6.227 3.664 9.898 1 97.5 97 VAL A N 1
ATOM 732 C CA . VAL A 1 97 ? -6.555 4.961 9.312 1 97.5 97 VAL A CA 1
ATOM 733 C C . VAL A 1 97 ? -7.055 5.906 10.398 1 97.5 97 VAL A C 1
ATOM 735 O O . VAL A 1 97 ? -7.941 5.555 11.18 1 97.5 97 VAL A O 1
ATOM 738 N N . VAL A 1 98 ? -6.445 7.039 10.516 1 97.75 98 VAL A N 1
ATOM 739 C CA . VAL A 1 98 ? -6.93 8.07 11.43 1 97.75 98 VAL A CA 1
ATOM 740 C C . VAL A 1 98 ? -7.508 9.234 10.633 1 97.75 98 VAL A C 1
ATOM 742 O O . VAL A 1 98 ? -7.211 9.398 9.445 1 97.75 98 VAL A O 1
ATOM 745 N N . GLY A 1 99 ? -8.352 9.953 11.258 1 97.81 99 GLY A N 1
ATOM 746 C CA . GLY A 1 99 ? -8.969 11.094 10.609 1 97.81 99 GLY A CA 1
ATOM 747 C C . GLY A 1 99 ? -9.594 12.07 11.586 1 97.81 99 GLY A C 1
ATOM 748 O O . GLY A 1 99 ? -9.656 11.797 12.781 1 97.81 99 GLY A O 1
ATOM 749 N N . VAL A 1 100 ? -9.961 13.172 11.055 1 98.69 100 VAL A N 1
ATOM 750 C CA . VAL A 1 100 ? -10.617 14.211 11.852 1 98.69 100 VAL A CA 1
ATOM 751 C C . VAL A 1 100 ? -11.969 14.555 11.242 1 98.69 100 VAL A C 1
ATOM 753 O O . VAL A 1 100 ? -12.078 14.758 10.031 1 98.69 100 VAL A O 1
ATOM 756 N N . SER A 1 101 ? -12.992 14.648 12.094 1 98.56 101 SER A N 1
ATOM 757 C CA . SER A 1 101 ? -14.352 14.945 11.648 1 98.56 101 SER A CA 1
ATOM 758 C C . SER A 1 101 ? -14.57 16.453 11.516 1 98.56 101 SER A C 1
ATOM 760 O O . SER A 1 101 ? -13.742 17.25 11.961 1 98.56 101 SER A O 1
ATOM 762 N N . PRO A 1 102 ? -15.703 16.828 10.898 1 98.06 102 PRO A N 1
ATOM 763 C CA . PRO A 1 102 ? -16.031 18.25 10.797 1 98.06 102 PRO A CA 1
ATOM 764 C C . PRO A 1 102 ? -16.188 18.906 12.164 1 98.06 102 PRO A C 1
ATOM 766 O O . PRO A 1 102 ? -16.047 20.141 12.273 1 98.06 102 PRO A O 1
ATOM 769 N N . SER A 1 103 ? -16.469 18.141 13.18 1 97.5 103 SER A N 1
ATOM 770 C CA . SER A 1 103 ? -16.562 18.688 14.531 1 97.5 103 SER A CA 1
ATOM 771 C C . SER A 1 103 ? -15.203 18.734 15.219 1 97.5 103 SER A C 1
ATOM 773 O O . SER A 1 103 ? -15.117 18.953 16.422 1 97.5 103 SER A O 1
ATOM 775 N N . SER A 1 104 ? -14.086 18.391 14.539 1 98.12 104 SER A N 1
ATOM 776 C CA . SER A 1 104 ? -12.695 18.469 14.969 1 98.12 104 SER A CA 1
ATOM 777 C C . SER A 1 104 ? -12.359 17.375 15.977 1 98.12 104 SER A C 1
ATOM 779 O O . SER A 1 104 ? -11.531 17.578 16.859 1 98.12 104 SER A O 1
ATOM 781 N N . ILE A 1 105 ? -13.102 16.312 15.891 1 97.69 105 ILE A N 1
ATOM 782 C CA . ILE A 1 105 ? -12.789 15.164 16.734 1 97.69 105 ILE A CA 1
ATOM 783 C C . ILE A 1 105 ? -11.961 14.156 15.938 1 97.69 105 ILE A C 1
ATOM 785 O O . ILE A 1 105 ? -12.266 13.875 14.773 1 97.69 105 ILE A O 1
ATOM 789 N N . ALA A 1 106 ? -10.906 13.688 16.578 1 97.38 106 ALA A N 1
ATOM 790 C CA . ALA A 1 106 ? -10.047 12.688 15.961 1 97.38 106 ALA A CA 1
ATOM 791 C C . ALA A 1 106 ? -10.617 11.281 16.141 1 97.38 106 ALA A C 1
ATOM 793 O O . ALA A 1 106 ? -11.133 10.953 17.219 1 97.38 106 ALA A O 1
ATOM 794 N N . TYR A 1 107 ? -10.477 10.469 15.117 1 97.5 107 TYR A N 1
ATOM 795 C CA . TYR A 1 107 ? -10.961 9.094 15.125 1 97.5 107 TYR A CA 1
ATOM 796 C C . TYR A 1 107 ? -9.922 8.148 14.531 1 97.5 107 TYR A C 1
ATOM 798 O O . TYR A 1 107 ? -8.961 8.586 13.898 1 97.5 107 TYR A O 1
ATOM 806 N N . CYS A 1 108 ? -10.164 6.879 14.789 1 97.25 108 CYS A N 1
ATOM 807 C CA . CYS A 1 108 ? -9.281 5.828 14.305 1 97.25 108 CYS A CA 1
ATOM 808 C C . CYS A 1 108 ? -10.078 4.621 13.828 1 97.25 108 CYS A C 1
ATOM 810 O O . CYS A 1 108 ? -11.047 4.219 14.477 1 97.25 108 CYS A O 1
ATOM 812 N N . LEU A 1 109 ? -9.75 4.129 12.617 1 96.62 109 LEU A N 1
ATOM 813 C CA . LEU A 1 109 ? -10.172 2.816 12.133 1 96.62 109 LEU A CA 1
ATOM 814 C C . LEU A 1 109 ? -9.086 1.772 12.391 1 96.62 109 LEU A C 1
ATOM 816 O O . LEU A 1 109 ? -7.945 1.938 11.953 1 96.62 109 LEU A O 1
ATOM 820 N N . ASN A 1 110 ? -9.43 0.711 13.047 1 94.94 110 ASN A N 1
ATOM 821 C CA . ASN A 1 110 ? -8.398 -0.271 13.359 1 94.94 110 ASN A CA 1
ATOM 822 C C . ASN A 1 110 ? -8.016 -1.09 12.133 1 94.94 110 ASN A C 1
ATOM 824 O O . ASN A 1 110 ? -8.719 -1.076 11.125 1 94.94 110 ASN A O 1
ATOM 828 N N . SER A 1 111 ? -6.965 -1.819 12.25 1 93.75 111 SER A N 1
ATOM 829 C CA . SER A 1 111 ? -6.352 -2.486 11.109 1 93.75 111 SER A CA 1
ATOM 830 C C . SER A 1 111 ? -7.254 -3.588 10.562 1 93.75 111 SER A C 1
ATOM 832 O O . SER A 1 111 ? -7.246 -3.867 9.359 1 93.75 111 SER A O 1
ATOM 834 N N . ARG A 1 112 ? -7.984 -4.258 11.398 1 92 112 ARG A N 1
ATOM 835 C CA . ARG A 1 112 ? -8.898 -5.293 10.922 1 92 112 ARG A CA 1
ATOM 836 C C . ARG A 1 112 ? -9.906 -4.727 9.938 1 92 112 ARG A C 1
ATOM 838 O O . ARG A 1 112 ? -10.164 -5.32 8.891 1 92 112 ARG A O 1
ATOM 845 N N . ILE A 1 113 ? -10.359 -3.561 10.266 1 93.31 113 ILE A N 1
ATOM 846 C CA . ILE A 1 113 ? -11.352 -2.904 9.422 1 93.31 113 ILE A CA 1
ATOM 847 C C . ILE A 1 113 ? -10.68 -2.379 8.156 1 93.31 113 ILE A C 1
ATOM 849 O O . ILE A 1 113 ? -11.164 -2.621 7.043 1 93.31 113 ILE A O 1
ATOM 853 N N . THR A 1 114 ? -9.562 -1.707 8.297 1 93.62 114 THR A N 1
ATOM 854 C CA . THR A 1 114 ? -8.914 -1.061 7.164 1 93.62 114 THR A CA 1
ATOM 855 C C . THR A 1 114 ? -8.484 -2.096 6.129 1 93.62 114 THR A C 1
ATOM 857 O O . THR A 1 114 ? -8.594 -1.858 4.922 1 93.62 114 THR A O 1
ATOM 860 N N . LEU A 1 115 ? -8.078 -3.215 6.547 1 87.94 115 LEU A N 1
ATOM 861 C CA . LEU A 1 115 ? -7.516 -4.199 5.625 1 87.94 115 LEU A CA 1
ATOM 862 C C . LEU A 1 115 ? -8.625 -5.027 4.977 1 87.94 115 LEU A C 1
ATOM 864 O O . LEU A 1 115 ? -8.422 -5.605 3.906 1 87.94 115 LEU A O 1
ATOM 868 N N . SER A 1 116 ? -9.828 -5.035 5.629 1 91.19 116 SER A N 1
ATOM 869 C CA . SER A 1 116 ? -10.867 -5.93 5.121 1 91.19 116 SER A CA 1
ATOM 870 C C . SER A 1 116 ? -11.977 -5.148 4.422 1 91.19 116 SER A C 1
ATOM 872 O O . SER A 1 116 ? -12.797 -5.73 3.709 1 91.19 116 SER A O 1
ATOM 874 N N . TYR A 1 117 ? -12 -3.854 4.527 1 94.38 117 TYR A N 1
ATOM 875 C CA . TYR A 1 117 ? -13.102 -3.072 3.973 1 94.38 117 TYR A CA 1
ATOM 876 C C . TYR A 1 117 ? -13.125 -3.176 2.451 1 94.38 117 TYR A C 1
ATOM 878 O O . TYR A 1 117 ? -12.133 -2.875 1.785 1 94.38 117 TYR A O 1
ATOM 886 N N . ARG A 1 118 ? -14.289 -3.467 1.864 1 92.19 118 ARG A N 1
ATOM 887 C CA . ARG A 1 118 ? -14.391 -3.76 0.439 1 92.19 118 ARG A CA 1
ATOM 888 C C . ARG A 1 118 ? -15.227 -2.703 -0.276 1 92.19 118 ARG A C 1
ATOM 890 O O . ARG A 1 118 ? -15.664 -2.912 -1.41 1 92.19 118 ARG A O 1
ATOM 897 N N . GLY A 1 119 ? -15.578 -1.667 0.456 1 89.81 119 GLY A N 1
ATOM 898 C CA . GLY A 1 119 ? -16.297 -0.582 -0.185 1 89.81 119 GLY A CA 1
ATOM 899 C C . GLY A 1 119 ? -17.797 -0.666 0.018 1 89.81 119 GLY A C 1
ATOM 900 O O . GLY A 1 119 ? -18.578 -0.159 -0.799 1 89.81 119 GLY A O 1
ATOM 901 N N . VAL A 1 120 ? -18.156 -1.381 0.992 1 88.81 120 VAL A N 1
ATOM 902 C CA . VAL A 1 120 ? -19.594 -1.491 1.251 1 88.81 120 VAL A CA 1
ATOM 903 C C . VAL A 1 120 ? -19.859 -1.312 2.742 1 88.81 120 VAL A C 1
ATOM 905 O O . VAL A 1 120 ? -19.172 -1.901 3.58 1 88.81 120 VAL A O 1
ATOM 908 N N . GLY A 1 121 ? -20.828 -0.439 3.018 1 90.62 121 GLY A N 1
ATOM 909 C CA . GLY A 1 121 ? -21.312 -0.312 4.383 1 90.62 121 GLY A CA 1
ATOM 910 C C . GLY A 1 121 ? -20.578 0.751 5.18 1 90.62 121 GLY A C 1
ATOM 911 O O . GLY A 1 121 ? -19.859 1.575 4.609 1 90.62 121 GLY A O 1
ATOM 912 N N . SER A 1 122 ? -20.844 0.705 6.496 1 93.44 122 SER A N 1
ATOM 913 C CA . SER A 1 122 ? -20.328 1.749 7.379 1 93.44 122 SER A CA 1
ATOM 914 C C . SER A 1 122 ? -19 1.348 7.996 1 93.44 122 SER A C 1
ATOM 916 O O . SER A 1 122 ? -18.703 0.159 8.125 1 93.44 122 SER A O 1
ATOM 918 N N . LEU A 1 123 ? -18.234 2.324 8.297 1 96.25 123 LEU A N 1
ATOM 919 C CA . LEU A 1 123 ? -16.984 2.139 9.008 1 96.25 123 LEU A CA 1
ATOM 920 C C . LEU A 1 123 ? -17.141 2.416 10.492 1 96.25 123 LEU A C 1
ATOM 922 O O . LEU A 1 123 ? -17.688 3.449 10.883 1 96.25 123 LEU A O 1
ATOM 926 N N . SER A 1 124 ? -16.703 1.538 11.312 1 95.56 124 SER A N 1
ATOM 927 C CA . SER A 1 124 ? -16.797 1.702 12.758 1 95.56 124 SER A CA 1
ATOM 928 C C . SER A 1 124 ? -15.586 2.455 13.305 1 95.56 124 SER A C 1
ATOM 930 O O . SER A 1 124 ? -14.594 1.841 13.711 1 95.56 124 SER A O 1
ATOM 932 N N . TRP A 1 125 ? -15.773 3.736 13.438 1 96.81 125 TRP A N 1
ATOM 933 C CA . TRP A 1 125 ? -14.703 4.602 13.914 1 96.81 125 TRP A CA 1
ATOM 934 C C . TRP A 1 125 ? -14.664 4.629 15.438 1 96.81 125 TRP A C 1
ATOM 936 O O . TRP A 1 125 ? -15.711 4.672 16.094 1 96.81 125 TRP A O 1
ATOM 946 N N . ARG A 1 126 ? -13.484 4.656 15.961 1 95.88 126 ARG A N 1
ATOM 947 C CA . ARG A 1 126 ? -13.281 4.871 17.391 1 95.88 126 ARG A CA 1
ATOM 948 C C . ARG A 1 126 ? -12.742 6.27 17.672 1 95.88 126 ARG A C 1
ATOM 950 O O . ARG A 1 126 ? -11.773 6.699 17.031 1 95.88 126 ARG A O 1
ATOM 957 N N . SER A 1 127 ? -13.344 6.898 18.609 1 95.62 127 SER A N 1
ATOM 958 C CA . SER A 1 127 ? -12.859 8.227 18.969 1 95.62 127 SER A CA 1
ATOM 959 C C . SER A 1 127 ? -11.508 8.164 19.672 1 95.62 127 SER A C 1
ATOM 961 O O . SER A 1 127 ? -11.289 7.289 20.516 1 95.62 127 SER A O 1
ATOM 963 N N . LEU A 1 128 ? -10.68 9.086 19.391 1 95 128 LEU A N 1
ATOM 964 C CA . LEU A 1 128 ? -9.398 9.195 20.078 1 95 128 LEU A CA 1
ATOM 965 C C . LEU A 1 128 ? -9.469 10.219 21.203 1 95 128 LEU A C 1
ATOM 967 O O . LEU A 1 128 ? -8.445 10.562 21.812 1 95 128 LEU A O 1
ATOM 971 N N . SER A 1 129 ? -10.578 10.773 21.453 1 91.88 129 SER A N 1
ATOM 972 C CA . SER A 1 129 ? -10.922 11.648 22.562 1 91.88 129 SER A CA 1
ATOM 973 C C . SER A 1 129 ? -10.055 12.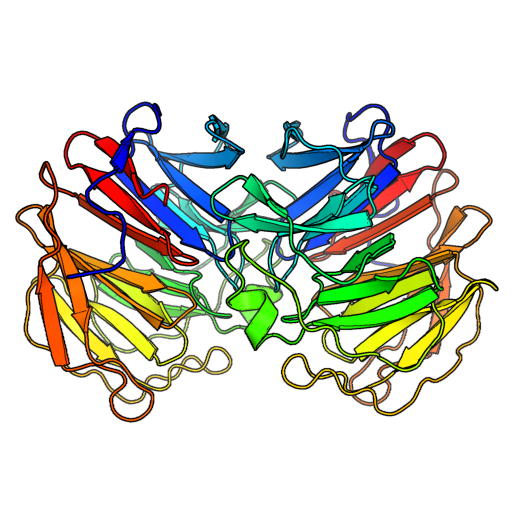898 22.562 1 91.88 129 SER A C 1
ATOM 975 O O . SER A 1 129 ? -9.523 13.289 23.609 1 91.88 129 SER A O 1
ATOM 977 N N . ARG A 1 130 ? -9.82 13.469 21.453 1 95.12 130 ARG A N 1
ATOM 978 C CA . ARG A 1 130 ? -9.07 14.711 21.312 1 95.12 130 ARG A CA 1
ATOM 979 C C . ARG A 1 130 ? -9.594 15.539 20.141 1 95.12 130 ARG A C 1
ATOM 981 O O . ARG A 1 130 ? -9.93 14.984 19.094 1 95.12 130 ARG A O 1
ATOM 988 N N . ARG A 1 131 ? -9.648 16.828 20.344 1 97.5 131 ARG A N 1
ATOM 989 C CA . ARG A 1 131 ? -10 17.75 19.266 1 97.5 131 ARG A CA 1
ATOM 990 C C . ARG A 1 131 ? -8.773 18.094 18.438 1 97.5 131 ARG A C 1
ATOM 992 O O . ARG A 1 131 ? -7.785 18.625 18.953 1 97.5 131 ARG A O 1
ATOM 999 N N . LEU A 1 132 ? -8.844 17.734 17.172 1 98.38 132 LEU A N 1
ATOM 1000 C CA . LEU A 1 132 ? -7.781 18.016 16.203 1 98.38 132 LEU A CA 1
ATOM 1001 C C . LEU A 1 132 ? -8.359 18.5 14.883 1 98.38 132 LEU A C 1
ATOM 1003 O O . LEU A 1 132 ? -9.539 18.281 14.594 1 98.38 132 LEU A O 1
ATOM 1007 N N . LYS A 1 133 ? -7.57 19.188 14.102 1 98.44 133 LYS A N 1
ATOM 1008 C CA . LYS A 1 133 ? -7.957 19.5 12.734 1 98.44 133 LYS A CA 1
ATOM 1009 C C . LYS A 1 133 ? -7.145 18.688 11.734 1 98.44 133 LYS A C 1
ATOM 1011 O O . LYS A 1 133 ? -7.477 18.641 10.547 1 98.44 133 LYS A O 1
ATOM 1016 N N . TYR A 1 134 ? -6.07 18.078 12.211 1 98.56 134 TYR A N 1
ATOM 1017 C CA . TYR A 1 134 ? -5.211 17.234 11.383 1 98.56 134 TYR A CA 1
ATOM 1018 C C . TYR A 1 134 ? -4.523 16.172 12.219 1 98.56 134 TYR A C 1
ATOM 1020 O O . TYR A 1 134 ? -4.066 16.438 13.328 1 98.56 134 TYR A O 1
ATOM 1028 N N . SER A 1 135 ? -4.457 14.922 11.68 1 97.81 135 SER A N 1
ATOM 1029 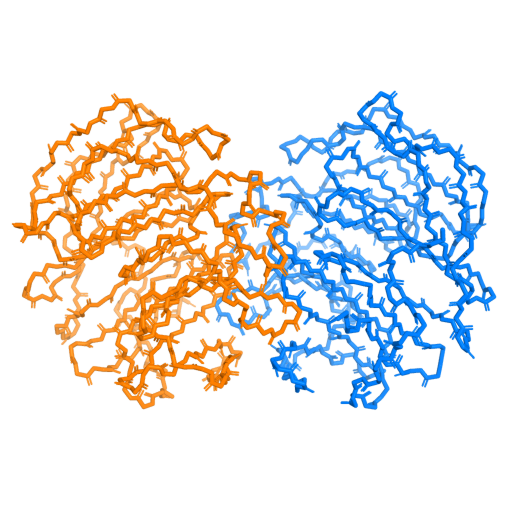C CA . SER A 1 135 ? -3.814 13.836 12.414 1 97.81 135 SER A CA 1
ATOM 1030 C C . SER A 1 135 ? -3.041 12.914 11.484 1 97.81 135 SER A C 1
ATOM 1032 O O . SER A 1 135 ? -3.391 12.773 10.312 1 97.81 135 SER A O 1
ATOM 1034 N N . SER A 1 136 ? -2.023 12.328 11.898 1 97.88 136 SER A N 1
ATOM 1035 C CA . SER A 1 136 ? -1.173 11.367 11.195 1 97.88 136 SER A CA 1
ATOM 1036 C C . SER A 1 136 ? -0.489 10.422 12.18 1 97.88 136 SER A C 1
ATOM 1038 O O . SER A 1 136 ? -0.055 10.836 13.25 1 97.88 136 SER A O 1
ATOM 1040 N N . CYS A 1 137 ? -0.393 9.188 11.844 1 96.38 137 CYS A N 1
ATOM 1041 C CA . CYS A 1 137 ? 0.189 8.211 12.758 1 96.38 137 CYS A CA 1
ATOM 1042 C C . CYS A 1 137 ? 1.355 7.48 12.102 1 96.38 137 CYS A C 1
ATOM 1044 O O . CYS A 1 137 ? 1.395 7.336 10.875 1 96.38 137 CYS A O 1
ATOM 1046 N N . GLY A 1 138 ? 2.279 7.074 12.914 1 94 138 GLY A N 1
ATOM 1047 C CA . GLY A 1 138 ? 3.416 6.254 12.523 1 94 138 GLY A CA 1
ATOM 1048 C C . GLY A 1 138 ? 3.691 5.121 13.492 1 94 138 GLY A C 1
ATOM 1049 O O . GLY A 1 138 ? 2.822 4.746 14.289 1 94 138 GLY A O 1
ATOM 1050 N N . PRO A 1 139 ? 4.844 4.586 13.391 1 91.56 139 PRO A N 1
ATOM 1051 C CA . PRO A 1 139 ? 5.148 3.373 14.156 1 91.56 139 PRO A CA 1
ATOM 1052 C C . PRO A 1 139 ? 5.203 3.625 15.664 1 91.56 139 PRO A C 1
ATOM 1054 O O . PRO A 1 139 ? 5 2.701 16.453 1 91.56 139 PRO A O 1
ATOM 1057 N N . LEU A 1 140 ? 5.449 4.855 16.078 1 93.19 140 LEU A N 1
ATOM 1058 C CA . LEU A 1 140 ? 5.676 5.09 17.5 1 93.19 140 LEU A CA 1
ATOM 1059 C C . LEU A 1 140 ? 4.496 5.824 18.125 1 93.19 140 LEU A C 1
ATOM 1061 O O . LEU A 1 140 ? 4.484 6.07 19.328 1 93.19 140 LEU A O 1
ATOM 1065 N N . GLY A 1 141 ? 3.508 6.184 17.281 1 94.25 141 GLY A N 1
ATOM 1066 C CA . GLY A 1 141 ? 2.346 6.887 17.797 1 94.25 141 GLY A CA 1
ATOM 1067 C C . GLY A 1 141 ? 1.682 7.781 16.766 1 94.25 141 GLY A C 1
ATOM 1068 O O . GLY A 1 141 ? 1.982 7.695 15.578 1 94.25 141 GLY A O 1
ATOM 1069 N N . CYS A 1 142 ? 0.75 8.617 17.312 1 96.69 142 CYS A N 1
ATOM 1070 C CA . CYS A 1 142 ? -0.008 9.523 16.453 1 96.69 142 CYS A CA 1
ATOM 1071 C C . CYS A 1 142 ? 0.255 10.977 16.844 1 96.69 142 CYS A C 1
ATOM 1073 O O . CYS A 1 142 ? 0.402 11.289 18.031 1 96.69 142 CYS A O 1
ATOM 1075 N N . TRP A 1 143 ? 0.314 11.781 15.898 1 97.81 143 TRP A N 1
ATOM 1076 C CA . TRP A 1 143 ? 0.511 13.227 16.016 1 97.81 143 TRP A CA 1
ATOM 1077 C C . TRP A 1 143 ? -0.708 13.984 15.5 1 97.81 143 TRP A C 1
ATOM 1079 O O . TRP A 1 143 ? -1.472 13.461 14.68 1 97.81 143 TRP A O 1
ATOM 1089 N N . GLY A 1 144 ? -0.918 15.164 16 1 98.31 144 GLY A N 1
ATOM 1090 C CA . GLY A 1 144 ? -2.018 15.992 15.531 1 98.31 144 GLY A CA 1
ATOM 1091 C C . GLY A 1 144 ? -1.808 17.469 15.789 1 98.31 144 GLY A C 1
ATOM 1092 O O . GLY A 1 144 ? -0.905 17.844 16.531 1 98.31 144 GLY A O 1
ATOM 1093 N N . VAL A 1 145 ? -2.537 18.234 15.086 1 98.75 145 VAL A N 1
ATOM 1094 C CA . VAL A 1 145 ? -2.633 19.672 15.289 1 98.75 145 VAL A CA 1
ATOM 1095 C C . VAL A 1 145 ? -4.082 20.062 15.57 1 98.75 145 VAL A C 1
ATOM 1097 O O . VAL A 1 145 ? -5.004 19.547 14.93 1 98.75 145 VAL A O 1
ATOM 1100 N N . ASP A 1 146 ? -4.246 20.891 16.578 1 98.44 146 ASP A N 1
ATOM 1101 C CA . ASP A 1 146 ? -5.617 21.281 16.891 1 98.44 146 ASP A CA 1
ATOM 1102 C C . ASP A 1 146 ? -5.988 22.594 16.188 1 98.44 146 ASP A C 1
ATOM 1104 O O . ASP A 1 146 ? -5.223 23.094 15.367 1 98.44 146 ASP A O 1
ATOM 1108 N N . THR A 1 147 ? -7.176 23.109 16.453 1 97.81 147 THR A N 1
ATOM 1109 C CA . THR A 1 147 ? -7.715 24.266 15.727 1 97.81 147 THR A CA 1
ATOM 1110 C C . THR A 1 147 ? -6.957 25.531 16.094 1 97.81 147 THR A C 1
ATOM 1112 O O . THR A 1 147 ? -7.055 26.547 15.398 1 97.81 147 THR A O 1
ATOM 1115 N N . ASN A 1 148 ? -6.184 25.5 17.172 1 98.06 148 ASN A N 1
ATOM 1116 C CA . ASN A 1 148 ? -5.355 26.625 17.578 1 98.06 148 ASN A CA 1
ATOM 1117 C C . ASN A 1 148 ? -3.904 26.453 17.141 1 98.06 148 ASN A C 1
ATOM 1119 O O . ASN A 1 148 ? -3.014 27.156 17.625 1 98.06 148 ASN A O 1
ATOM 1123 N N . ASP A 1 149 ? -3.588 25.422 16.359 1 98.62 149 ASP A N 1
ATOM 1124 C CA . ASP A 1 149 ? -2.289 25.125 15.766 1 98.62 149 ASP A CA 1
ATOM 1125 C C . ASP A 1 149 ? -1.333 24.531 16.797 1 98.62 149 ASP A C 1
ATOM 1127 O O . ASP A 1 149 ? -0.118 24.516 16.594 1 98.62 149 ASP A O 1
ATOM 1131 N N . ARG A 1 150 ? -1.845 24.109 17.938 1 98.62 150 ARG A N 1
ATOM 1132 C CA . ARG A 1 150 ? -1.008 23.422 18.922 1 98.62 150 ARG A CA 1
ATOM 1133 C C . ARG A 1 150 ? -0.701 22 18.469 1 98.62 150 ARG A C 1
ATOM 1135 O O . ARG A 1 150 ? -1.562 21.328 17.906 1 98.62 150 ARG A O 1
ATOM 1142 N N . VAL A 1 151 ? 0.463 21.531 18.75 1 98.75 151 VAL A N 1
ATOM 1143 C CA . VAL A 1 151 ? 0.918 20.203 18.344 1 98.75 151 VAL A CA 1
ATOM 1144 C C . VAL A 1 151 ? 0.692 19.219 19.484 1 98.75 151 VAL A C 1
ATOM 1146 O O . VAL A 1 151 ? 1.026 19.5 20.641 1 98.75 151 VAL A O 1
ATOM 1149 N N . LEU A 1 152 ? 0.135 18.078 19.156 1 98.31 152 LEU A N 1
ATOM 1150 C CA . LEU A 1 152 ? -0.17 17.047 20.141 1 98.31 152 LEU A CA 1
ATOM 1151 C C . LEU A 1 152 ? 0.4 15.695 19.703 1 98.31 152 LEU A C 1
ATOM 1153 O O . LEU A 1 152 ? 0.562 15.445 18.516 1 98.31 152 LEU A O 1
ATOM 1157 N N . PHE A 1 153 ? 0.675 14.852 20.75 1 98.06 153 PHE A N 1
ATOM 1158 C CA . PHE A 1 153 ? 1.193 13.508 20.531 1 98.06 153 PHE A CA 1
ATOM 1159 C C . PHE A 1 153 ? 0.558 12.516 21.5 1 98.06 153 PHE A C 1
ATOM 1161 O O . PHE A 1 153 ? 0.333 12.836 22.672 1 98.06 153 PHE A O 1
ATOM 1168 N N . THR A 1 154 ? 0.226 11.367 20.984 1 95.94 154 THR A N 1
ATOM 1169 C CA . THR A 1 154 ? -0.187 10.266 21.859 1 95.94 154 THR A CA 1
ATOM 1170 C C . THR A 1 154 ? 0.557 8.984 21.484 1 95.94 154 THR A C 1
ATOM 1172 O O . THR A 1 154 ? 0.763 8.688 20.312 1 95.94 154 THR A O 1
ATOM 1175 N N . GLN A 1 155 ? 0.972 8.242 22.5 1 89.31 155 GLN A N 1
ATOM 1176 C CA . GLN A 1 155 ? 1.734 7.012 22.312 1 89.31 155 GLN A CA 1
ATOM 1177 C C . GLN A 1 155 ? 0.81 5.805 22.188 1 89.31 155 GLN A C 1
ATOM 1179 O O . GLN A 1 155 ? -0.351 5.863 22.609 1 89.31 155 GLN A O 1
ATOM 1184 N N . ASN A 1 156 ? 1.374 4.828 21.578 1 69.88 156 ASN A N 1
ATOM 1185 C CA . ASN A 1 156 ? 0.886 3.455 21.625 1 69.88 156 ASN A CA 1
ATOM 1186 C C . ASN A 1 156 ? -0.521 3.344 21.031 1 69.88 156 ASN A C 1
ATOM 1188 O O . ASN A 1 156 ? -1.377 2.66 21.594 1 69.88 156 ASN A O 1
ATOM 1192 N N . VAL A 1 157 ? -0.877 4.188 20.062 1 81.5 157 VAL A N 1
ATOM 1193 C CA . VAL A 1 157 ? -2.104 3.854 19.344 1 81.5 157 VAL A CA 1
ATOM 1194 C C . VAL A 1 157 ? -1.86 2.646 18.438 1 81.5 157 VAL A C 1
ATOM 1196 O O . VAL A 1 157 ? -1.333 2.787 17.328 1 81.5 157 VAL A O 1
ATOM 1199 N N . LYS A 1 158 ? -2.143 1.528 18.938 1 87.44 158 LYS A N 1
ATOM 1200 C CA . LYS A 1 158 ? -1.933 0.293 18.188 1 87.44 158 LYS A CA 1
ATOM 1201 C C . LYS A 1 158 ? -2.967 0.143 17.078 1 87.44 158 LYS A C 1
ATOM 1203 O O . LYS A 1 158 ? -4.16 0.352 17.297 1 87.44 158 LYS A O 1
ATOM 1208 N N . PRO A 1 159 ? -2.484 -0.249 15.922 1 90.69 159 PRO A N 1
ATOM 1209 C CA . PRO A 1 159 ? -3.404 -0.402 14.797 1 90.69 159 PRO A CA 1
ATOM 1210 C C . PRO A 1 159 ? -4.539 -1.384 15.086 1 90.69 159 PRO A C 1
ATOM 1212 O O . PRO A 1 159 ? -5.637 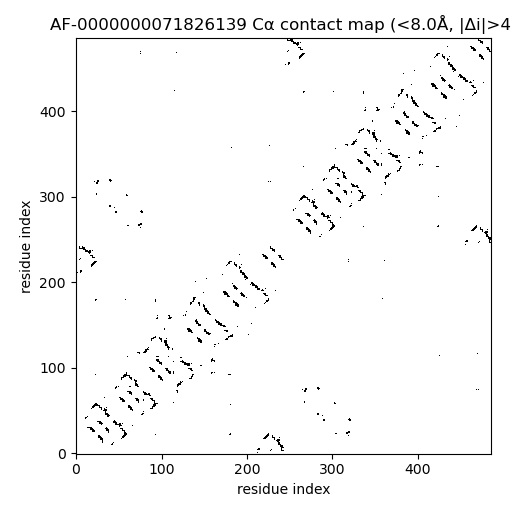-1.241 14.547 1 90.69 159 PRO A O 1
ATOM 1215 N N . SER A 1 160 ? -4.336 -2.291 16 1 91.19 160 SER A N 1
ATOM 1216 C CA . SER A 1 160 ? -5.332 -3.324 16.266 1 91.19 160 SER A CA 1
ATOM 1217 C C . SER A 1 160 ? -6.422 -2.82 17.203 1 91.19 160 SER A C 1
ATOM 1219 O O . SER A 1 160 ? -7.562 -3.281 17.141 1 91.19 160 SER A O 1
ATOM 1221 N N . THR A 1 161 ? -6.109 -1.804 18.047 1 91.44 161 THR A N 1
ATOM 1222 C CA . THR A 1 161 ? -7.059 -1.473 19.094 1 91.44 161 THR A CA 1
ATOM 1223 C C . THR A 1 161 ? -7.5 -0.016 18.984 1 91.44 161 THR A C 1
ATOM 1225 O O . THR A 1 161 ? -8.539 0.366 19.547 1 91.44 161 THR A O 1
ATOM 1228 N N . CYS A 1 162 ? -6.727 0.871 18.375 1 92.88 162 CYS A N 1
ATOM 1229 C CA . CYS A 1 162 ? -7.027 2.295 18.297 1 92.88 162 CYS A CA 1
ATOM 1230 C C . CYS A 1 162 ? -7.242 2.895 19.672 1 92.88 162 CYS A C 1
ATOM 1232 O O . CYS A 1 162 ? -8.219 3.607 19.906 1 92.88 162 CYS A O 1
ATOM 1234 N N . SER A 1 163 ? -6.418 2.619 20.516 1 88.12 163 SER A N 1
ATOM 1235 C CA . SER A 1 163 ? -6.559 3.107 21.891 1 88.12 163 SER A CA 1
ATOM 1236 C C . SER A 1 163 ? -5.434 4.074 22.25 1 88.12 163 SER A C 1
ATOM 1238 O O . SER A 1 163 ? -4.277 3.664 22.391 1 88.12 163 SER A O 1
ATOM 1240 N N . PRO A 1 164 ? -5.812 5.301 22.469 1 83.75 164 PRO A N 1
ATOM 1241 C CA . PRO A 1 164 ? -4.766 6.25 22.844 1 83.75 164 PRO A CA 1
ATOM 1242 C C . PRO A 1 164 ? -4.406 6.164 24.328 1 83.75 164 PRO A C 1
ATOM 1244 O O . PRO A 1 164 ? -5.242 5.785 25.156 1 83.75 164 PRO A O 1
ATOM 1247 N N . SER A 1 165 ? -3.168 6.371 24.703 1 83 165 SER A N 1
ATOM 1248 C CA . SER A 1 165 ? -2.697 6.367 26.078 1 83 165 SER A CA 1
ATOM 1249 C C . SER A 1 165 ? -2.631 7.781 26.641 1 83 165 SER A C 1
ATOM 1251 O O . SER A 1 165 ? -1.868 8.047 27.578 1 83 165 SER A O 1
ATOM 1253 N N . GLY A 1 166 ? -3.363 8.719 26.156 1 89.94 166 GLY A N 1
ATOM 1254 C CA . GLY A 1 166 ? -3.303 10.117 26.562 1 89.94 166 GLY A CA 1
ATOM 1255 C C . GLY A 1 166 ? -2.576 11 25.562 1 89.94 166 GLY A C 1
ATOM 1256 O O . GLY A 1 166 ? -1.705 10.523 24.828 1 89.94 166 GLY A O 1
ATOM 1257 N N . TRP A 1 167 ? -2.945 12.281 25.531 1 95.5 167 TRP A N 1
ATOM 1258 C CA . TRP A 1 167 ? -2.342 13.227 24.594 1 95.5 167 TRP A CA 1
ATOM 1259 C C . TRP A 1 167 ? -1.422 14.195 25.328 1 95.5 167 TRP A C 1
ATOM 1261 O O . TRP A 1 167 ? -1.755 14.688 26.406 1 95.5 167 TRP A O 1
ATOM 1271 N N . ARG A 1 168 ? -0.307 14.375 24.781 1 96.12 168 ARG A N 1
ATOM 1272 C CA . ARG A 1 168 ? 0.676 15.344 25.25 1 96.12 168 ARG A CA 1
ATOM 1273 C C . ARG A 1 168 ? 0.757 16.547 24.312 1 96.12 168 ARG A C 1
ATOM 1275 O O . ARG A 1 168 ? 0.854 16.375 23.094 1 96.12 168 ARG A O 1
ATOM 1282 N N . MET A 1 169 ? 0.659 17.688 24.875 1 97.44 169 MET A N 1
ATOM 1283 C CA . MET A 1 169 ? 0.893 18.891 24.094 1 97.44 169 MET A CA 1
ATOM 1284 C C . MET A 1 169 ? 2.385 19.188 23.984 1 97.44 169 MET A C 1
ATOM 1286 O O . MET A 1 169 ? 3.1 19.156 24.984 1 97.44 169 MET A O 1
ATOM 1290 N N . LEU A 1 170 ? 2.854 19.469 22.859 1 98.12 170 LEU A N 1
ATOM 1291 C CA . LEU A 1 170 ? 4.266 19.719 22.594 1 98.12 170 LEU A CA 1
ATOM 1292 C C . LEU A 1 170 ? 4.492 21.156 22.141 1 98.12 170 LEU A C 1
ATOM 1294 O O . LEU A 1 170 ? 3.584 21.797 21.609 1 98.12 170 LEU A O 1
ATOM 1298 N N . PRO A 1 171 ? 5.707 21.688 22.359 1 97.56 171 PRO A N 1
ATOM 1299 C CA . PRO A 1 171 ? 5.992 23.031 21.859 1 97.56 171 PRO A CA 1
ATOM 1300 C C . PRO A 1 171 ? 5.887 23.141 20.344 1 97.56 171 PRO A C 1
ATOM 1302 O O . PRO A 1 171 ? 6.102 22.156 19.641 1 97.56 171 PRO A O 1
ATOM 1305 N N . GLY A 1 172 ? 5.559 24.344 19.906 1 97.62 172 GLY A N 1
ATOM 1306 C CA . GLY A 1 172 ? 5.484 24.625 18.484 1 97.62 172 GLY A CA 1
ATOM 1307 C C . GLY A 1 172 ? 4.078 24.938 18 1 97.62 172 GLY A C 1
ATOM 1308 O O . GLY A 1 172 ? 3.113 24.766 18.75 1 97.62 172 GLY A O 1
ATOM 1309 N N . SER A 1 173 ? 4.008 25.453 16.812 1 98.56 173 SER A N 1
ATOM 1310 C CA . SER A 1 173 ? 2.748 25.781 16.141 1 98.56 173 SER A CA 1
ATOM 1311 C C . SER A 1 173 ? 2.758 25.328 14.688 1 98.56 173 SER A C 1
ATOM 1313 O O . SER A 1 173 ? 3.598 25.781 13.906 1 98.56 173 SER A O 1
ATOM 1315 N N . LEU A 1 174 ? 1.851 24.438 14.352 1 98.81 174 LEU A N 1
ATOM 1316 C CA . LEU A 1 174 ? 1.761 23.906 13 1 98.81 174 LEU A CA 1
ATOM 1317 C C . LEU A 1 174 ? 0.32 23.922 12.5 1 98.81 174 LEU A C 1
ATOM 1319 O O . LEU A 1 174 ? -0.619 23.875 13.297 1 98.81 174 LEU A O 1
ATOM 1323 N N . THR A 1 175 ? 0.157 23.969 11.156 1 98.56 175 THR A N 1
ATOM 1324 C CA . THR A 1 175 ? -1.174 23.859 10.57 1 98.56 175 THR A CA 1
ATOM 1325 C C . THR A 1 175 ? -1.447 22.438 10.109 1 98.56 175 THR A C 1
ATOM 1327 O O . THR A 1 175 ? -2.604 22.031 9.961 1 98.56 175 THR A O 1
ATOM 1330 N N . MET A 1 176 ? -0.43 21.672 9.82 1 98.62 176 MET A N 1
ATOM 1331 C CA . MET A 1 176 ? -0.539 20.266 9.469 1 98.62 176 MET A CA 1
ATOM 1332 C C . MET A 1 176 ? 0.736 19.516 9.836 1 98.62 176 MET A C 1
ATOM 1334 O O . MET A 1 176 ? 1.784 20.125 10.047 1 98.62 176 MET A O 1
ATOM 1338 N N . ILE A 1 177 ? 0.63 18.219 9.945 1 98.75 177 ILE A N 1
ATOM 1339 C CA . ILE A 1 177 ? 1.721 17.375 10.406 1 98.75 177 ILE A CA 1
ATOM 1340 C C . ILE A 1 177 ? 1.643 16.016 9.719 1 98.75 177 ILE A C 1
ATOM 1342 O O . ILE A 1 177 ? 0.55 15.5 9.453 1 98.75 177 ILE A O 1
ATOM 1346 N N . GLU A 1 178 ? 2.74 15.398 9.344 1 98.12 178 GLU A N 1
ATOM 1347 C CA . GLU A 1 178 ? 2.828 14.117 8.656 1 98.12 178 GLU A CA 1
ATOM 1348 C C . GLU A 1 178 ? 3.902 13.227 9.281 1 98.12 178 GLU A C 1
ATOM 1350 O O . GLU A 1 178 ? 4.984 13.711 9.633 1 98.12 178 GLU A O 1
ATOM 1355 N N . VAL A 1 179 ? 3.574 12 9.383 1 96.94 179 VAL A N 1
ATOM 1356 C CA . VAL A 1 179 ? 4.504 11 9.898 1 96.94 179 VAL A CA 1
ATOM 1357 C C . VAL A 1 179 ? 4.859 10.008 8.797 1 96.94 179 VAL A C 1
ATOM 1359 O O . VAL A 1 179 ? 3.973 9.438 8.156 1 96.94 179 VAL A O 1
ATOM 1362 N N . GLY A 1 180 ? 6.125 9.805 8.57 1 94.44 180 GLY A N 1
ATOM 1363 C CA . GLY A 1 180 ? 6.57 8.805 7.617 1 94.44 180 GLY A CA 1
ATOM 1364 C C . GLY A 1 180 ? 6.496 7.387 8.164 1 94.44 180 GLY A C 1
ATOM 1365 O O . GLY A 1 180 ? 6.402 7.188 9.375 1 94.44 180 GLY A O 1
ATOM 1366 N N . THR A 1 181 ? 6.598 6.449 7.297 1 90.44 181 THR A N 1
ATOM 1367 C CA . THR A 1 181 ? 6.539 5.043 7.684 1 90.44 181 THR A CA 1
ATOM 1368 C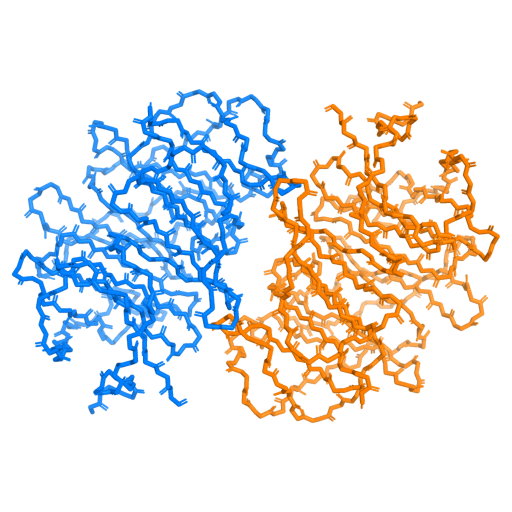 C . THR A 1 181 ? 7.723 4.676 8.57 1 90.44 181 THR A C 1
ATOM 1370 O O . THR A 1 181 ? 7.676 3.682 9.297 1 90.44 181 THR A O 1
ATOM 1373 N N . ASP A 1 182 ? 8.734 5.5 8.547 1 91.44 182 ASP A N 1
ATOM 1374 C CA . ASP A 1 182 ? 9.906 5.223 9.367 1 91.44 182 ASP A CA 1
ATOM 1375 C C . ASP A 1 182 ? 9.844 5.984 10.688 1 91.44 182 ASP A C 1
ATOM 1377 O O . ASP A 1 182 ? 10.766 5.91 11.5 1 91.44 182 ASP A O 1
ATOM 1381 N N . GLY A 1 183 ? 8.844 6.816 10.828 1 93.62 183 GLY A N 1
ATOM 1382 C CA . GLY A 1 183 ? 8.633 7.492 12.094 1 93.62 183 GLY A CA 1
ATOM 1383 C C . GLY A 1 183 ? 9.07 8.945 12.078 1 93.62 183 GLY A C 1
ATOM 1384 O O . GLY A 1 183 ? 8.805 9.688 13.031 1 93.62 183 GLY A O 1
ATOM 1385 N N . ARG A 1 184 ? 9.68 9.414 11.047 1 95.44 184 ARG A N 1
ATOM 1386 C CA . ARG A 1 184 ? 10.055 10.82 10.961 1 95.44 184 ARG A CA 1
ATOM 1387 C C . ARG A 1 184 ? 8.82 11.711 10.852 1 95.44 184 ARG A C 1
ATOM 1389 O O . ARG A 1 184 ? 7.832 11.336 10.219 1 95.44 184 ARG A O 1
ATOM 1396 N N . VAL A 1 185 ? 8.922 12.875 11.438 1 98 185 VAL A N 1
ATOM 1397 C CA . VAL A 1 185 ? 7.75 13.734 11.547 1 98 185 VAL A CA 1
ATOM 1398 C C . VAL A 1 185 ? 8.07 15.117 10.969 1 98 185 VAL A C 1
ATOM 1400 O O . VAL A 1 185 ? 9.102 15.711 11.297 1 98 185 VAL A O 1
ATOM 1403 N N . PHE A 1 186 ? 7.184 15.617 10.164 1 97.88 186 PHE A N 1
ATOM 1404 C CA . PHE A 1 186 ? 7.301 16.922 9.523 1 97.88 186 PHE A CA 1
ATOM 1405 C C . PHE A 1 186 ? 6.008 17.719 9.68 1 97.88 186 PHE A C 1
ATOM 1407 O O . PHE A 1 186 ? 4.93 17.141 9.836 1 97.88 186 PHE A O 1
ATOM 1414 N N . GLY A 1 187 ? 6.109 19 9.633 1 98.56 187 GLY A N 1
ATOM 1415 C CA . GLY A 1 187 ? 4.934 19.859 9.664 1 98.56 187 GLY A CA 1
ATOM 1416 C C . GLY A 1 187 ? 5.164 21.203 9.016 1 98.56 187 GLY A C 1
ATOM 1417 O O . GLY A 1 187 ? 6.301 21.562 8.688 1 98.56 187 GLY A O 1
ATOM 1418 N N . VAL A 1 188 ? 4.082 21.891 8.766 1 98.62 188 VAL A N 1
ATOM 1419 C CA . VAL A 1 188 ? 4.098 23.234 8.188 1 98.62 188 VAL A CA 1
ATOM 1420 C C . VAL A 1 188 ? 3.369 24.203 9.117 1 98.62 188 VAL A C 1
ATOM 1422 O O . VAL A 1 188 ? 2.307 23.875 9.656 1 98.62 188 VAL A O 1
ATOM 1425 N N . ASN A 1 189 ? 3.93 25.375 9.359 1 98.69 189 ASN A N 1
ATOM 1426 C CA . ASN A 1 189 ? 3.227 26.359 10.18 1 98.69 189 ASN A CA 1
ATOM 1427 C C . ASN A 1 189 ? 2.428 27.344 9.312 1 98.69 189 ASN A C 1
ATOM 1429 O O . ASN A 1 189 ? 2.371 27.188 8.094 1 98.69 189 ASN A O 1
ATOM 1433 N N . LYS A 1 190 ? 1.806 28.25 9.977 1 98.38 190 LYS A N 1
ATOM 1434 C CA . LYS A 1 190 ? 0.904 29.172 9.312 1 98.38 190 LYS A CA 1
ATOM 1435 C C . LYS A 1 190 ? 1.65 30.016 8.273 1 98.38 190 LYS A C 1
ATOM 1437 O O . LYS A 1 190 ? 1.094 30.359 7.23 1 98.38 190 LYS A O 1
ATOM 1442 N N . GLN A 1 191 ? 2.928 30.328 8.508 1 98 191 GLN A N 1
ATOM 1443 C CA . GLN A 1 191 ? 3.738 31.156 7.621 1 98 191 GLN A CA 1
ATOM 1444 C C . GLN A 1 191 ? 4.23 30.344 6.418 1 98 191 GLN A C 1
ATOM 1446 O O . GLN A 1 191 ? 4.738 30.922 5.453 1 98 191 GLN A O 1
ATOM 1451 N N . GLY A 1 192 ? 4.117 29 6.457 1 98 192 GLY A N 1
ATOM 1452 C CA . GLY A 1 192 ? 4.551 28.156 5.355 1 98 192 GLY A CA 1
ATOM 1453 C C . GLY A 1 192 ? 5.949 27.594 5.543 1 98 192 GLY A C 1
ATOM 1454 O O . GLY A 1 192 ? 6.566 27.125 4.59 1 98 192 GLY A O 1
ATOM 1455 N N . ASN A 1 193 ? 6.445 27.734 6.762 1 97.69 193 ASN A N 1
ATOM 1456 C CA . ASN A 1 193 ? 7.742 27.141 7.062 1 97.69 193 ASN A CA 1
ATOM 1457 C C . ASN A 1 193 ? 7.621 25.656 7.355 1 97.69 193 ASN A C 1
ATOM 1459 O O . ASN A 1 193 ? 6.684 25.219 8.031 1 97.69 193 ASN A O 1
ATOM 1463 N N . VAL A 1 194 ? 8.578 24.891 6.848 1 96.44 194 VAL A N 1
ATOM 1464 C CA . VAL A 1 194 ? 8.594 23.453 7.051 1 96.44 194 VAL A CA 1
ATOM 1465 C C . VAL A 1 194 ? 9.539 23.094 8.195 1 96.44 194 VAL A C 1
ATOM 1467 O O . VAL A 1 194 ? 10.633 23.656 8.297 1 96.44 194 VAL A O 1
ATOM 1470 N N . TYR A 1 195 ? 9.078 22.203 9.047 1 98 195 TYR A N 1
ATOM 1471 C CA . TYR A 1 195 ? 9.875 21.75 10.188 1 98 195 TYR A CA 1
ATOM 1472 C C . TYR A 1 195 ? 9.953 20.234 10.242 1 98 195 TYR A C 1
ATOM 1474 O O . TYR A 1 195 ? 9.016 19.547 9.828 1 98 195 TYR A O 1
ATOM 1482 N N . GLU A 1 196 ? 11.031 19.75 10.758 1 97.69 196 GLU A N 1
ATOM 1483 C CA . GLU A 1 196 ? 11.18 18.344 11.141 1 97.69 196 GLU A CA 1
ATOM 1484 C C . GLU A 1 196 ? 11.328 18.203 12.656 1 97.69 196 GLU A C 1
ATOM 1486 O O . GLU A 1 196 ? 12.039 18.984 13.289 1 97.69 196 GLU A O 1
ATOM 1491 N N . ARG A 1 197 ? 10.656 17.25 13.195 1 98.44 197 ARG A N 1
ATOM 1492 C CA . ARG A 1 197 ? 10.859 16.922 14.602 1 98.44 197 ARG A CA 1
ATOM 1493 C C . ARG A 1 197 ? 12.102 16.062 14.789 1 98.44 197 ARG A C 1
ATOM 1495 O O . ARG A 1 197 ? 12.266 15.047 14.117 1 98.44 197 ARG A O 1
ATOM 1502 N N . THR A 1 198 ? 13 16.406 15.617 1 97.56 198 THR A N 1
ATOM 1503 C CA . THR A 1 198 ? 14.242 15.672 15.828 1 97.56 198 THR A CA 1
ATOM 1504 C C . THR A 1 198 ? 14.195 14.906 17.141 1 97.56 198 THR A C 1
ATOM 1506 O O . THR A 1 198 ? 13.352 15.18 18 1 97.56 198 THR A O 1
ATOM 1509 N N . GLY A 1 199 ? 15.109 13.883 17.234 1 97.44 199 GLY A N 1
ATOM 1510 C CA . GLY A 1 199 ? 15.312 13.188 18.5 1 97.44 199 GLY A CA 1
ATOM 1511 C C . GLY A 1 199 ? 14.258 12.133 18.781 1 97.44 199 GLY A C 1
ATOM 1512 O O . GLY A 1 199 ? 14.109 11.68 19.906 1 97.44 199 GLY A O 1
ATOM 1513 N N . ILE A 1 200 ? 13.461 11.758 17.844 1 97.12 200 ILE A N 1
ATOM 1514 C CA . ILE A 1 200 ? 12.445 10.734 18.031 1 97.12 200 ILE A CA 1
ATOM 1515 C C . ILE A 1 200 ? 13.109 9.367 18.156 1 97.12 200 ILE A C 1
ATOM 1517 O O . ILE A 1 200 ? 13.977 9.016 17.344 1 97.12 200 ILE A O 1
ATOM 1521 N N . SER A 1 201 ? 12.734 8.625 19.188 1 95.69 201 SER A N 1
ATOM 1522 C CA . SER A 1 201 ? 13.18 7.258 19.453 1 95.69 201 SER A CA 1
ATOM 1523 C C . SER A 1 201 ? 12.125 6.461 20.219 1 95.69 201 SER A C 1
ATOM 1525 O O . SER A 1 201 ? 11.109 7.012 20.625 1 95.69 201 SER A O 1
ATOM 1527 N N . THR A 1 202 ? 12.383 5.199 20.359 1 93.94 202 THR A N 1
ATOM 1528 C CA . THR A 1 202 ? 11.461 4.375 21.125 1 93.94 202 THR A CA 1
ATOM 1529 C C . THR A 1 202 ? 11.398 4.859 22.578 1 93.94 202 THR A C 1
ATOM 1531 O O . THR A 1 202 ? 10.336 4.801 23.203 1 93.94 202 THR A O 1
ATOM 1534 N N . ALA A 1 203 ? 12.477 5.367 23.078 1 95.62 203 ALA A N 1
ATOM 1535 C CA . ALA A 1 203 ? 12.547 5.852 24.453 1 95.62 203 ALA A CA 1
ATOM 1536 C C . ALA A 1 203 ? 11.914 7.238 24.578 1 95.62 203 ALA A C 1
ATOM 1538 O O . ALA A 1 203 ? 11.445 7.613 25.656 1 95.62 203 ALA A O 1
ATOM 1539 N N . ARG A 1 204 ? 11.938 7.977 23.5 1 96.38 204 ARG A N 1
ATOM 1540 C CA . ARG A 1 204 ? 11.352 9.312 23.438 1 96.38 204 ARG A CA 1
ATOM 1541 C C . ARG A 1 204 ? 10.547 9.508 22.172 1 96.38 204 ARG A C 1
ATOM 1543 O O . ARG A 1 204 ? 10.945 10.273 21.281 1 96.38 204 ARG A O 1
ATOM 1550 N N . PRO A 1 205 ? 9.383 8.898 22.125 1 95.88 205 PRO A N 1
ATOM 1551 C CA . PRO A 1 205 ? 8.633 8.836 20.859 1 95.88 205 PRO A CA 1
ATOM 1552 C C . PRO A 1 205 ? 8.125 10.203 20.406 1 95.88 205 PRO A C 1
ATOM 1554 O O . PRO A 1 205 ? 7.746 10.375 19.25 1 95.88 205 PRO A O 1
ATOM 1557 N N . PHE A 1 206 ? 8.125 11.273 21.297 1 97 206 PHE A N 1
ATOM 1558 C CA . PHE A 1 206 ? 7.664 12.602 20.891 1 97 206 PHE A CA 1
ATOM 1559 C C . PHE A 1 206 ? 8.844 13.5 20.547 1 97 206 PHE A C 1
ATOM 1561 O O . PHE A 1 206 ? 8.664 14.68 20.25 1 97 206 PHE A O 1
ATOM 1568 N N . GLY A 1 207 ? 10.094 13 20.672 1 97.69 207 GLY A N 1
ATOM 1569 C CA . GLY A 1 207 ? 11.289 13.688 20.219 1 97.69 207 GLY A CA 1
ATOM 1570 C C . GLY A 1 207 ? 11.688 14.844 21.125 1 97.69 207 GLY A C 1
ATOM 1571 O O . GLY A 1 207 ? 11.375 14.844 22.312 1 97.69 207 GLY A O 1
ATOM 1572 N N . LEU A 1 208 ? 12.5 15.812 20.484 1 97.44 208 LEU A N 1
ATOM 1573 C CA . LEU A 1 208 ? 13.125 16.859 21.297 1 97.44 208 LEU A CA 1
ATOM 1574 C C . LEU A 1 208 ? 12.75 18.234 20.781 1 97.44 208 LEU A C 1
ATOM 1576 O O . LEU A 1 208 ? 12.117 19.016 21.5 1 97.44 208 LEU A O 1
ATOM 1580 N N . ASN A 1 209 ? 13.156 18.5 19.562 1 97.44 209 ASN A N 1
ATOM 1581 C CA . ASN A 1 209 ? 12.984 19.859 19.047 1 97.44 209 ASN A CA 1
ATOM 1582 C C . ASN A 1 209 ? 12.562 19.859 17.594 1 97.44 209 ASN A C 1
ATOM 1584 O O . ASN A 1 209 ? 12.711 18.844 16.891 1 97.44 209 ASN A O 1
ATOM 1588 N N . TRP A 1 210 ? 12.008 21.031 17.266 1 98.19 210 TRP A N 1
ATOM 1589 C CA . TRP A 1 210 ? 11.75 21.281 15.844 1 98.19 210 TRP A CA 1
ATOM 1590 C C . TRP A 1 210 ? 12.953 21.938 15.18 1 98.19 210 TRP A C 1
ATOM 1592 O O . TRP A 1 210 ? 13.555 22.859 15.75 1 98.19 210 TRP A O 1
ATOM 1602 N N . VAL A 1 211 ? 13.266 21.438 14.039 1 97.5 211 VAL A N 1
ATOM 1603 C CA . VAL A 1 211 ? 14.305 22.078 13.219 1 97.5 211 VAL A CA 1
ATOM 1604 C C . VAL A 1 211 ? 13.688 22.609 11.93 1 97.5 211 VAL A C 1
ATOM 1606 O O . VAL A 1 211 ? 12.984 21.875 11.227 1 97.5 211 VAL A O 1
ATOM 1609 N N . HIS A 1 212 ? 13.969 23.844 11.664 1 96.12 212 HIS A N 1
ATOM 1610 C CA . HIS A 1 212 ? 13.469 24.484 10.453 1 96.12 212 HIS A CA 1
ATOM 1611 C C . HIS A 1 212 ? 14.195 23.953 9.219 1 96.12 212 HIS A C 1
ATOM 1613 O O . HIS A 1 212 ? 15.422 23.875 9.203 1 96.12 212 HIS A O 1
ATOM 1619 N N . ILE A 1 213 ? 13.453 23.594 8.227 1 92.94 213 ILE A N 1
ATOM 1620 C CA . ILE A 1 213 ? 13.984 23.203 6.926 1 92.94 213 ILE A CA 1
ATOM 1621 C C . ILE A 1 213 ? 13.82 24.344 5.93 1 92.94 213 ILE A C 1
ATOM 1623 O O . ILE A 1 213 ? 12.703 24.672 5.527 1 92.94 213 ILE A O 1
ATOM 1627 N N . PRO A 1 214 ? 14.898 24.906 5.477 1 89.38 214 PRO A N 1
ATOM 1628 C CA . PRO A 1 214 ? 14.773 26.031 4.551 1 89.38 214 PRO A CA 1
ATOM 1629 C C . PRO A 1 214 ? 14.125 25.641 3.223 1 89.38 214 PRO A C 1
ATOM 1631 O O . PRO A 1 214 ? 14.477 24.609 2.641 1 89.38 214 PRO A O 1
ATOM 1634 N N . MET A 1 215 ? 13.188 26.422 2.871 1 87.5 215 MET A N 1
ATOM 1635 C CA . MET A 1 215 ? 12.508 26.281 1.59 1 87.5 215 MET A CA 1
ATOM 1636 C C . MET A 1 215 ? 12.641 27.547 0.753 1 87.5 215 MET A C 1
ATOM 1638 O O . MET A 1 215 ? 12.844 28.625 1.295 1 87.5 215 MET A O 1
ATOM 1642 N N . CYS A 1 216 ? 12.523 27.422 -0.564 1 83.62 216 CYS A N 1
ATOM 1643 C CA . CYS A 1 216 ? 12.688 28.562 -1.476 1 83.62 216 CYS A CA 1
ATOM 1644 C C . CYS A 1 216 ? 11.438 29.438 -1.482 1 83.62 216 CYS A C 1
ATOM 1646 O O . CYS A 1 216 ? 11.461 30.547 -2.002 1 83.62 216 CYS A O 1
ATOM 1648 N N . MET A 1 217 ? 10.352 28.984 -0.963 1 89.81 217 MET A N 1
ATOM 1649 C CA . MET A 1 217 ? 9.086 29.703 -0.882 1 89.81 217 MET A CA 1
ATOM 1650 C C . MET A 1 217 ? 8.203 29.125 0.223 1 89.81 217 MET A C 1
ATOM 1652 O O . MET A 1 217 ? 8.555 28.141 0.858 1 89.81 217 MET A O 1
ATOM 1656 N N . ALA A 1 218 ? 7.027 29.75 0.454 1 94.75 218 ALA A N 1
ATOM 1657 C CA . ALA A 1 218 ? 6.121 29.312 1.511 1 94.75 218 ALA A CA 1
ATOM 1658 C C . ALA A 1 218 ? 5.387 28.031 1.107 1 94.75 218 ALA A C 1
ATOM 1660 O O . ALA A 1 218 ? 4.879 27.938 -0.012 1 94.75 218 ALA A O 1
ATOM 1661 N N . MET A 1 219 ? 5.277 27.078 2.078 1 94.81 219 MET A N 1
ATOM 1662 C CA . MET A 1 219 ? 4.66 25.797 1.812 1 94.81 219 MET A CA 1
ATOM 1663 C C . MET A 1 219 ? 3.299 25.688 2.49 1 94.81 219 MET A C 1
ATOM 1665 O O . MET A 1 219 ? 3.031 26.391 3.465 1 94.81 219 MET A O 1
ATOM 1669 N N . ARG A 1 220 ? 2.473 24.875 1.926 1 96.38 220 ARG A N 1
ATOM 1670 C CA . ARG A 1 220 ? 1.176 24.641 2.555 1 96.38 220 ARG A CA 1
ATOM 1671 C C . ARG A 1 220 ? 1.056 23.203 3.057 1 96.38 220 ARG A C 1
ATOM 1673 O O . ARG A 1 220 ? 0.215 22.906 3.908 1 96.38 220 ARG A O 1
ATOM 1680 N N . HIS A 1 221 ? 1.869 22.312 2.441 1 97.19 221 HIS A N 1
ATOM 1681 C CA . HIS A 1 221 ? 1.763 20.906 2.779 1 97.19 221 HIS A CA 1
ATOM 1682 C C . HIS A 1 221 ? 3.109 20.203 2.639 1 97.19 221 HIS A C 1
ATOM 1684 O O . HIS A 1 221 ? 3.926 20.578 1.795 1 97.19 221 HIS A O 1
ATOM 1690 N N . VAL A 1 222 ? 3.314 19.156 3.492 1 96.44 222 VAL A N 1
ATOM 1691 C CA . VAL A 1 222 ? 4.531 18.344 3.434 1 96.44 222 VAL A CA 1
ATOM 1692 C C . VAL A 1 222 ? 4.188 16.875 3.678 1 96.44 222 VAL A C 1
ATOM 1694 O O . VAL A 1 222 ? 3.25 16.578 4.414 1 96.44 222 VAL A O 1
ATOM 1697 N N . SER A 1 223 ? 4.828 16.016 3.02 1 96.62 223 SER A N 1
ATOM 1698 C CA . SER A 1 223 ? 4.832 14.57 3.264 1 96.62 223 SER A CA 1
ATOM 1699 C C . SER A 1 223 ? 6.234 13.984 3.096 1 96.62 223 SER A C 1
ATOM 1701 O O . SER A 1 223 ? 7.176 14.711 2.758 1 96.62 223 SER A O 1
ATOM 1703 N N . TYR A 1 224 ? 6.391 12.766 3.514 1 94.5 224 TYR A N 1
ATOM 1704 C CA . TYR A 1 224 ? 7.703 12.141 3.504 1 94.5 224 TYR A CA 1
ATOM 1705 C C . TYR A 1 224 ? 7.586 10.625 3.396 1 94.5 224 TYR A C 1
ATOM 1707 O O . TYR A 1 224 ? 6.723 10.016 4.035 1 94.5 224 TYR A O 1
ATOM 1715 N N . ASP A 1 225 ? 8.469 10.07 2.555 1 94.94 225 ASP A N 1
ATOM 1716 C CA . ASP A 1 225 ? 8.508 8.617 2.422 1 94.94 225 ASP A CA 1
ATOM 1717 C C . ASP A 1 225 ? 9.844 8.156 1.85 1 94.94 225 ASP A C 1
ATOM 1719 O O . ASP A 1 225 ? 10.336 8.719 0.866 1 94.94 225 ASP A O 1
ATOM 1723 N N . LEU A 1 226 ? 10.438 7.195 2.508 1 93 226 LEU A N 1
ATOM 1724 C CA . LEU A 1 226 ? 11.609 6.488 2.016 1 93 226 LEU A CA 1
ATOM 1725 C C . LEU A 1 226 ? 12.727 7.469 1.671 1 93 226 LEU A C 1
ATOM 1727 O O . LEU A 1 226 ? 13.32 7.387 0.592 1 93 226 LEU A O 1
ATOM 1731 N N . GLY A 1 227 ? 12.914 8.414 2.547 1 89.62 227 GLY A N 1
ATOM 1732 C CA . GLY A 1 227 ? 14.039 9.328 2.424 1 89.62 227 GLY A CA 1
ATOM 1733 C C . GLY A 1 227 ? 13.742 10.523 1.538 1 89.62 227 GLY A C 1
ATOM 1734 O O . GLY A 1 227 ? 14.617 11.352 1.288 1 89.62 227 GLY A O 1
ATOM 1735 N N . LYS A 1 228 ? 12.516 10.641 1.116 1 89.31 228 LYS A N 1
ATOM 1736 C CA . LYS A 1 228 ? 12.172 11.695 0.161 1 89.31 228 LYS A CA 1
ATOM 1737 C C . LYS A 1 228 ? 11.062 12.586 0.703 1 89.31 228 LYS A C 1
ATOM 1739 O O . LYS A 1 228 ? 9.914 12.164 0.809 1 89.31 228 LYS A O 1
ATOM 1744 N N . PRO A 1 229 ? 11.375 13.836 0.914 1 91.25 229 PRO A N 1
ATOM 1745 C CA . PRO A 1 229 ? 10.312 14.781 1.263 1 91.25 229 PRO A CA 1
ATOM 1746 C C . PRO A 1 229 ? 9.539 15.273 0.043 1 91.25 229 PRO A C 1
ATOM 1748 O O . PRO A 1 229 ? 10.102 15.398 -1.047 1 91.25 229 PRO A O 1
ATOM 1751 N N . TRP A 1 230 ? 8.344 15.539 0.195 1 93.88 230 TRP A N 1
ATOM 1752 C CA . TRP A 1 230 ? 7.422 16.125 -0.772 1 93.88 230 TRP A CA 1
ATOM 1753 C C . TRP A 1 230 ? 6.73 17.359 -0.189 1 93.88 230 TRP A C 1
ATOM 1755 O O . TRP A 1 230 ? 6.254 17.328 0.948 1 93.88 230 TRP A O 1
ATOM 1765 N N . VAL A 1 231 ? 6.734 18.422 -0.975 1 93.75 231 VAL A N 1
ATOM 1766 C CA . VAL A 1 231 ? 6.105 19.641 -0.463 1 93.75 231 VAL A CA 1
ATOM 1767 C C . VAL A 1 231 ? 5.211 20.25 -1.538 1 93.75 231 VAL A C 1
ATOM 1769 O O . VAL A 1 231 ? 5.43 20.047 -2.732 1 93.75 231 VAL A O 1
ATOM 1772 N N . VAL A 1 232 ? 4.246 20.922 -1.109 1 94.81 232 VAL A N 1
ATOM 1773 C CA . VAL A 1 232 ? 3.387 21.75 -1.958 1 94.81 232 VAL A CA 1
ATOM 1774 C C . VAL A 1 232 ? 3.434 23.203 -1.491 1 94.81 232 VAL A C 1
ATOM 1776 O O . VAL A 1 232 ? 3.242 23.484 -0.307 1 94.81 232 VAL A O 1
ATOM 1779 N N . SER A 1 233 ? 3.686 24.078 -2.41 1 92.75 233 SER A N 1
ATOM 1780 C CA . SER A 1 233 ? 3.758 25.5 -2.055 1 92.75 233 SER A CA 1
ATOM 1781 C C . SER A 1 233 ? 2.365 26.109 -1.93 1 92.75 233 SER A C 1
ATOM 1783 O O . SER A 1 233 ? 1.386 25.531 -2.412 1 92.75 233 SER A O 1
ATOM 1785 N N . LYS A 1 234 ? 2.346 27.266 -1.285 1 93.75 234 LYS A N 1
ATOM 1786 C CA . LYS A 1 234 ? 1.082 27.984 -1.194 1 93.75 234 LYS A CA 1
ATOM 1787 C C . LYS A 1 234 ? 0.576 28.391 -2.578 1 93.75 234 LYS A C 1
ATOM 1789 O O . LYS A 1 234 ? -0.631 28.531 -2.787 1 93.75 234 LYS A O 1
ATOM 1794 N N . SER A 1 235 ? 1.451 28.484 -3.613 1 89.62 235 SER A N 1
ATOM 1795 C CA . SER A 1 235 ? 1.083 28.828 -4.98 1 89.62 235 SER A CA 1
ATOM 1796 C C . SER A 1 235 ? 0.699 27.594 -5.789 1 89.62 235 SER A C 1
ATOM 1798 O O . SER A 1 235 ? 0.306 27.703 -6.953 1 89.62 235 SER A O 1
ATOM 1800 N N . GLY A 1 236 ? 0.919 26.406 -5.207 1 91.19 236 GLY A N 1
ATOM 1801 C CA . GLY A 1 236 ? 0.4 25.203 -5.844 1 91.19 236 GLY A CA 1
ATOM 1802 C C . GLY A 1 236 ? 1.472 24.391 -6.539 1 91.19 236 GLY A C 1
ATOM 1803 O O . GLY A 1 236 ? 1.161 23.469 -7.312 1 91.19 236 GLY A O 1
ATOM 1804 N N . LEU A 1 237 ? 2.709 24.688 -6.289 1 88.56 237 LEU A N 1
ATOM 1805 C CA . LEU A 1 237 ? 3.801 23.922 -6.883 1 88.56 237 LEU A CA 1
ATOM 1806 C C . LEU A 1 237 ? 4.102 22.672 -6.062 1 88.56 237 LEU A C 1
ATOM 1808 O O . LEU A 1 237 ? 4.211 22.75 -4.836 1 88.56 237 LEU A O 1
ATOM 1812 N N . ILE A 1 238 ? 4.184 21.516 -6.719 1 91.19 238 ILE A N 1
ATOM 1813 C CA . ILE A 1 238 ? 4.582 20.266 -6.078 1 91.19 238 ILE A CA 1
ATOM 1814 C C . ILE A 1 238 ? 6.074 20.031 -6.297 1 91.19 238 ILE A C 1
ATOM 1816 O O . ILE A 1 238 ? 6.555 20.047 -7.434 1 91.19 238 ILE A O 1
ATOM 1820 N N . MET A 1 239 ? 6.738 19.812 -5.184 1 88.69 239 MET A N 1
ATOM 1821 C CA . MET A 1 239 ? 8.188 19.656 -5.273 1 88.69 239 MET A CA 1
ATOM 1822 C C . MET A 1 239 ? 8.648 18.453 -4.465 1 88.69 239 MET A C 1
ATOM 1824 O O . MET A 1 239 ? 8 18.062 -3.498 1 88.69 239 MET A O 1
ATOM 1828 N N . HIS A 1 240 ? 9.688 17.812 -4.969 1 86.5 240 HIS A N 1
ATOM 1829 C CA . HIS A 1 240 ? 10.305 16.734 -4.199 1 86.5 240 HIS A CA 1
ATOM 1830 C C . HIS A 1 240 ? 11.82 16.75 -4.344 1 86.5 240 HIS A C 1
ATOM 1832 O O . HIS A 1 240 ? 12.352 17.328 -5.297 1 86.5 240 HIS A O 1
ATOM 1838 N N . CYS A 1 241 ? 12.383 16.234 -3.279 1 72.25 241 CYS A N 1
ATOM 1839 C CA . CYS A 1 241 ? 13.836 16.172 -3.285 1 72.25 241 CYS A CA 1
ATOM 1840 C C . CYS A 1 241 ? 14.328 14.922 -4.02 1 72.25 241 CYS A C 1
ATOM 1842 O O . CYS A 1 241 ? 13.945 13.805 -3.67 1 72.25 241 CYS A O 1
ATOM 1844 N N . SER A 1 242 ? 14.836 15.117 -5.246 1 60.38 242 SER A N 1
ATOM 1845 C CA . SER A 1 242 ? 15.383 13.992 -5.984 1 60.38 242 SER A CA 1
ATOM 1846 C C . SER A 1 242 ? 16.812 13.695 -5.555 1 60.38 242 SER A C 1
ATOM 1848 O O . SER A 1 242 ? 17.609 14.609 -5.367 1 60.38 242 SER A O 1
ATOM 1850 N N . SER A 1 243 ? 17.094 12.984 -4.551 1 52.94 243 SER A N 1
ATOM 1851 C CA . SER A 1 243 ? 18.5 12.711 -4.258 1 52.94 243 SER A CA 1
ATOM 1852 C C . SER A 1 243 ? 19.172 12 -5.426 1 52.94 243 SER A C 1
ATOM 1854 O O . SER A 1 243 ? 18.516 11.336 -6.227 1 52.94 243 SER A O 1
ATOM 1856 N N . LEU B 1 1 ? -21.656 -22.625 -3.086 1 30.83 1 LEU B N 1
ATOM 1857 C CA . LEU B 1 1 ? -21.469 -22.109 -4.441 1 30.83 1 LEU B CA 1
ATOM 1858 C C . LEU B 1 1 ? -20.906 -20.688 -4.41 1 30.83 1 LEU B C 1
ATOM 1860 O O . LEU B 1 1 ? -21.484 -19.812 -3.777 1 30.83 1 LEU B O 1
ATOM 1864 N N . THR B 1 2 ? -19.531 -20.453 -4.703 1 39.22 2 THR B N 1
ATOM 1865 C CA . THR B 1 2 ? -18.594 -19.484 -4.172 1 39.22 2 THR B CA 1
ATOM 1866 C C . THR B 1 2 ? -19 -18.062 -4.555 1 39.22 2 THR B C 1
ATOM 1868 O O . THR B 1 2 ? -19.562 -17.844 -5.633 1 39.22 2 THR B O 1
ATOM 1871 N N . ASP B 1 3 ? -19.422 -17.344 -3.576 1 45.84 3 ASP B N 1
ATOM 1872 C CA . ASP B 1 3 ? -19.844 -15.945 -3.582 1 45.84 3 ASP B CA 1
ATOM 1873 C C . ASP B 1 3 ? -18.938 -15.102 -4.477 1 45.84 3 ASP B C 1
ATOM 1875 O O . ASP B 1 3 ? -19.016 -13.875 -4.469 1 45.84 3 ASP B O 1
ATOM 1879 N N . LEU B 1 4 ? -17.969 -15.719 -5.012 1 46.06 4 LEU B N 1
ATOM 1880 C CA . LEU B 1 4 ? -17.125 -14.93 -5.91 1 46.06 4 LEU B CA 1
ATOM 1881 C C . LEU B 1 4 ? -17.781 -14.805 -7.285 1 46.06 4 LEU B C 1
ATOM 1883 O O . LEU B 1 4 ? -18.391 -15.758 -7.777 1 46.06 4 LEU B O 1
ATOM 1887 N N . CYS B 1 5 ? -18.219 -13.734 -7.609 1 52.12 5 CYS B N 1
ATOM 1888 C CA . CYS B 1 5 ? -18.875 -13.453 -8.875 1 52.12 5 CYS B CA 1
ATOM 1889 C C . CYS B 1 5 ? -18.031 -13.93 -10.055 1 52.12 5 CYS B C 1
ATOM 1891 O O . CYS B 1 5 ? -17.453 -13.117 -10.773 1 52.12 5 CYS B O 1
ATOM 1893 N N . PHE B 1 6 ? -17.516 -15.102 -10.008 1 49.75 6 PHE B N 1
ATOM 1894 C CA . PHE B 1 6 ? -16.734 -15.531 -11.156 1 49.75 6 PHE B CA 1
ATOM 1895 C C . PHE B 1 6 ? -17.609 -15.602 -12.406 1 49.75 6 PHE B C 1
ATOM 1897 O O . PHE B 1 6 ? -17.125 -15.375 -13.516 1 49.75 6 PHE B O 1
ATOM 1904 N N . PRO B 1 7 ? -18.938 -15.836 -12.281 1 46.44 7 PRO B N 1
ATOM 1905 C CA . PRO B 1 7 ? -19.641 -15.984 -13.555 1 46.44 7 PRO B CA 1
ATOM 1906 C C . PRO B 1 7 ? -19.781 -14.656 -14.305 1 46.44 7 PRO B C 1
ATOM 1908 O O . PRO B 1 7 ? -20.094 -14.648 -15.5 1 46.44 7 PRO B O 1
ATOM 1911 N N . LEU B 1 8 ? -19.547 -13.609 -13.625 1 54.16 8 LEU B N 1
ATOM 1912 C CA . LEU B 1 8 ? -19.688 -12.367 -14.367 1 54.16 8 LEU B CA 1
ATOM 1913 C C . LEU B 1 8 ? -18.344 -11.648 -14.492 1 54.16 8 LEU B C 1
ATOM 1915 O O . LEU B 1 8 ? -18.062 -10.719 -13.734 1 54.16 8 LEU B O 1
ATOM 1919 N N . LEU B 1 9 ? -17.562 -12.344 -15.359 1 57.84 9 LEU B N 1
ATOM 1920 C CA . LEU B 1 9 ? -16.266 -11.742 -15.578 1 57.84 9 LEU B CA 1
ATOM 1921 C C . LEU B 1 9 ? -16.344 -10.641 -16.641 1 57.84 9 LEU B C 1
ATOM 1923 O O . LEU B 1 9 ? -17.016 -10.805 -17.656 1 57.84 9 LEU B O 1
ATOM 1927 N N . ILE B 1 10 ? -15.969 -9.5 -16.188 1 65.06 10 ILE B N 1
ATOM 1928 C CA . ILE B 1 10 ? -15.828 -8.398 -17.125 1 65.06 10 ILE B CA 1
ATOM 1929 C C . ILE B 1 10 ? -14.383 -8.336 -17.625 1 65.06 10 ILE B C 1
ATOM 1931 O O . ILE B 1 10 ? -13.445 -8.469 -16.844 1 65.06 10 ILE B O 1
ATOM 1935 N N . ILE B 1 11 ? -14.328 -8.336 -19.016 1 67.81 11 ILE B N 1
ATOM 1936 C CA . ILE B 1 11 ? -13.016 -8.203 -19.641 1 67.81 11 ILE B CA 1
ATOM 1937 C C . ILE B 1 11 ? -12.539 -6.758 -19.531 1 67.81 11 ILE B C 1
ATOM 1939 O O . ILE B 1 11 ? -13.297 -5.82 -19.797 1 67.81 11 ILE B O 1
ATOM 1943 N N . LEU B 1 12 ? -11.484 -6.574 -18.938 1 69.44 12 LEU B N 1
ATOM 1944 C CA . LEU B 1 12 ? -10.844 -5.266 -19.016 1 69.44 12 LEU B CA 1
ATOM 1945 C C . LEU B 1 12 ? -9.852 -5.219 -20.188 1 69.44 12 LEU B C 1
ATOM 1947 O O . LEU B 1 12 ? -8.938 -6.043 -20.25 1 69.44 12 LEU B O 1
ATOM 1951 N N . LEU B 1 13 ? -10.156 -4.379 -21.25 1 59.25 13 LEU B N 1
ATOM 1952 C CA . LEU B 1 13 ? -9.5 -4.375 -22.547 1 59.25 13 LEU B CA 1
ATOM 1953 C C . LEU B 1 13 ? -8.023 -4.016 -22.406 1 59.25 13 LEU B C 1
ATOM 1955 O O . LEU B 1 13 ? -7.684 -2.902 -22 1 59.25 13 LEU B O 1
ATOM 1959 N N . LEU B 1 14 ? -7.227 -4.527 -21.766 1 61.91 14 LEU B N 1
ATOM 1960 C CA . LEU B 1 14 ? -5.801 -4.336 -22.031 1 61.91 14 LEU B CA 1
ATOM 1961 C C . LEU B 1 14 ? -5.301 -5.332 -23.078 1 61.91 14 LEU B C 1
ATOM 1963 O O . LEU B 1 14 ? -5.84 -6.434 -23.188 1 61.91 14 LEU B O 1
ATOM 1967 N N . HIS B 1 15 ? -4.285 -4.902 -24.047 1 62.75 15 HIS B N 1
ATOM 1968 C CA . HIS B 1 15 ? -3.564 -5.816 -24.922 1 62.75 15 HIS B CA 1
ATOM 1969 C C . HIS B 1 15 ? -3.02 -7.008 -24.156 1 62.75 15 HIS B C 1
ATOM 1971 O O . HIS B 1 15 ? -2.838 -6.934 -22.938 1 62.75 15 HIS B O 1
ATOM 1977 N N . PRO B 1 16 ? -2.574 -7.887 -24.562 1 76.88 16 PRO B N 1
ATOM 1978 C CA . PRO B 1 16 ? -2.662 -9.164 -23.859 1 76.88 16 PRO B CA 1
ATOM 1979 C C . PRO B 1 16 ? -1.941 -9.141 -22.516 1 76.88 16 PRO B C 1
ATOM 1981 O O . PRO B 1 16 ? -0.829 -8.609 -22.406 1 76.88 16 PRO B O 1
ATOM 1984 N N . GLY B 1 17 ? -2.518 -9.492 -21.359 1 81.44 17 GLY B N 1
ATOM 1985 C CA . GLY B 1 17 ? -1.907 -9.648 -20.047 1 81.44 17 GLY B CA 1
ATOM 1986 C C . GLY B 1 17 ? -1.391 -11.047 -19.797 1 81.44 17 GLY B C 1
ATOM 1987 O O . GLY B 1 17 ? -1.915 -12.016 -20.344 1 81.44 17 GLY B O 1
ATOM 1988 N N . THR B 1 18 ? -0.244 -11.102 -19.047 1 88.25 18 THR B N 1
ATOM 1989 C CA . THR B 1 18 ? 0.283 -12.422 -18.734 1 88.25 18 THR B CA 1
ATOM 1990 C C . THR B 1 18 ? 0.277 -12.664 -17.234 1 88.25 18 THR B C 1
ATOM 1992 O O . THR B 1 18 ? 0.374 -13.812 -16.781 1 88.25 18 THR B O 1
ATOM 1995 N N . LEU B 1 19 ? 0.144 -11.656 -16.422 1 95.12 19 LEU B N 1
ATOM 1996 C CA . LEU B 1 19 ? 0.112 -11.766 -14.961 1 95.12 19 LEU B CA 1
ATOM 1997 C C . LEU B 1 19 ? -0.7 -10.633 -14.352 1 95.12 19 LEU B C 1
ATOM 1999 O O . LEU B 1 19 ? -0.764 -9.539 -14.906 1 95.12 19 LEU B O 1
ATOM 2003 N N . VAL B 1 20 ? -1.338 -10.891 -13.219 1 96 20 VAL B N 1
ATOM 2004 C CA . VAL B 1 20 ? -2.098 -9.906 -12.461 1 96 20 VAL B CA 1
ATOM 2005 C C . VAL B 1 20 ? -1.84 -10.094 -10.969 1 96 20 VAL B C 1
ATOM 2007 O O . VAL B 1 20 ? -1.711 -11.227 -10.492 1 96 20 VAL B O 1
ATOM 2010 N N . ASP B 1 21 ? -1.703 -9.062 -10.281 1 97.62 21 ASP B N 1
ATOM 2011 C CA . ASP B 1 21 ? -1.637 -9.094 -8.82 1 97.62 21 ASP B CA 1
ATOM 2012 C C . ASP B 1 21 ? -2.465 -7.973 -8.211 1 97.62 21 ASP B C 1
ATOM 2014 O O . ASP B 1 21 ? -2.479 -6.852 -8.727 1 97.62 21 ASP B O 1
ATOM 2018 N N . ALA B 1 22 ? -3.174 -8.344 -7.145 1 96.19 22 ALA B N 1
ATOM 2019 C CA . ALA B 1 22 ? -4.023 -7.387 -6.438 1 96.19 22 ALA B CA 1
ATOM 2020 C C . ALA B 1 22 ? -3.725 -7.395 -4.941 1 96.19 22 ALA B C 1
ATOM 2022 O O . ALA B 1 22 ? -3.516 -8.453 -4.348 1 96.19 22 ALA B O 1
ATOM 2023 N N . GLY B 1 23 ? -3.664 -6.188 -4.375 1 95.88 23 GLY B N 1
ATOM 2024 C CA . GLY B 1 23 ? -3.42 -6.035 -2.949 1 95.88 23 GLY B CA 1
ATOM 2025 C C . GLY B 1 23 ? -3.812 -4.668 -2.42 1 95.88 23 GLY B C 1
ATOM 2026 O O . GLY B 1 23 ? -3.398 -3.643 -2.967 1 95.88 23 GLY B O 1
ATOM 2027 N N . LEU B 1 24 ? -4.59 -4.672 -1.428 1 93.5 24 LEU B N 1
ATOM 2028 C CA . LEU B 1 24 ? -5.023 -3.469 -0.724 1 93.5 24 LEU B CA 1
ATOM 2029 C C . LEU B 1 24 ? -5.699 -2.492 -1.682 1 93.5 24 LEU B C 1
ATOM 2031 O O . LEU B 1 24 ? -5.383 -1.3 -1.684 1 93.5 24 LEU B O 1
ATOM 2035 N N . GLY B 1 25 ? -6.508 -3.033 -2.545 1 93.75 25 GLY B N 1
ATOM 2036 C CA . GLY B 1 25 ? -7.332 -2.223 -3.426 1 93.75 25 GLY B CA 1
ATOM 2037 C C . GLY B 1 25 ? -6.656 -1.896 -4.742 1 93.75 25 GLY B C 1
ATOM 2038 O O . GLY B 1 25 ? -7.305 -1.414 -5.676 1 93.75 25 GLY B O 1
ATOM 2039 N N . LYS B 1 26 ? -5.371 -2.145 -4.844 1 96 26 LYS B N 1
ATOM 2040 C CA . LYS B 1 26 ? -4.602 -1.859 -6.051 1 96 26 LYS B CA 1
ATOM 2041 C C . LYS B 1 26 ? -4.469 -3.104 -6.926 1 96 26 LYS B C 1
ATOM 2043 O O . LYS B 1 26 ? -4.449 -4.227 -6.414 1 96 26 LYS B O 1
ATOM 2048 N N . VAL B 1 27 ? -4.395 -2.893 -8.195 1 95.56 27 VAL B N 1
ATOM 2049 C CA . VAL B 1 27 ? -4.242 -3.98 -9.156 1 95.56 27 VAL B CA 1
ATOM 2050 C C . VAL B 1 27 ? -3.156 -3.629 -10.172 1 95.56 27 VAL B C 1
ATOM 2052 O O . VAL B 1 27 ? -3.162 -2.539 -10.742 1 95.56 27 VAL B O 1
ATOM 2055 N N . VAL B 1 28 ? -2.238 -4.523 -10.375 1 96.88 28 VAL B N 1
ATOM 2056 C CA . VAL B 1 28 ? -1.179 -4.352 -11.359 1 96.88 28 VAL B CA 1
ATOM 2057 C C . VAL B 1 28 ? -1.169 -5.543 -12.32 1 96.88 28 VAL B C 1
ATOM 2059 O O . VAL B 1 28 ? -1.528 -6.656 -11.938 1 96.88 28 VAL B O 1
ATOM 2062 N N . VAL B 1 29 ? -0.761 -5.27 -13.508 1 96.31 29 VAL B N 1
ATOM 2063 C CA . VAL B 1 29 ? -0.642 -6.316 -14.516 1 96.31 29 VAL B CA 1
ATOM 2064 C C . VAL B 1 29 ? 0.664 -6.145 -15.289 1 96.31 29 VAL B C 1
ATOM 2066 O O . VAL B 1 29 ? 1.276 -5.074 -15.258 1 96.31 29 VAL B O 1
ATOM 2069 N N . ARG B 1 30 ? 1.068 -7.176 -15.836 1 96.06 30 ARG B N 1
ATOM 2070 C CA . ARG B 1 30 ? 2.15 -7.168 -16.812 1 96.06 30 ARG B CA 1
ATOM 2071 C C . ARG B 1 30 ? 1.678 -7.719 -18.156 1 96.06 30 ARG B C 1
ATOM 2073 O O . ARG B 1 30 ? 0.984 -8.734 -18.203 1 96.06 30 ARG B O 1
ATOM 2080 N N . ASP B 1 31 ? 2.061 -7.051 -19.219 1 93.94 31 ASP B N 1
ATOM 2081 C CA . ASP B 1 31 ? 1.648 -7.531 -20.531 1 93.94 31 ASP B CA 1
ATOM 2082 C C . ASP B 1 31 ? 2.705 -8.453 -21.141 1 93.94 31 ASP B C 1
ATOM 2084 O O . ASP B 1 31 ? 3.709 -8.766 -20.484 1 93.94 31 ASP B O 1
ATOM 2088 N N . ALA B 1 32 ? 2.414 -9.008 -22.312 1 93.56 32 ALA B N 1
ATOM 2089 C CA . ALA B 1 32 ? 3.26 -10 -22.969 1 93.56 32 ALA B CA 1
ATOM 2090 C C . ALA B 1 32 ? 4.625 -9.414 -23.328 1 93.56 32 ALA B C 1
ATOM 2092 O O . ALA B 1 32 ? 5.57 -10.148 -23.609 1 93.56 32 ALA B O 1
ATOM 2093 N N . HIS B 1 33 ? 4.746 -8.062 -23.328 1 93.81 33 HIS B N 1
ATOM 2094 C CA . HIS B 1 33 ? 6.004 -7.398 -23.656 1 93.81 33 HIS B CA 1
ATOM 2095 C C . HIS B 1 33 ? 6.746 -6.98 -22.391 1 93.81 33 HIS B C 1
ATOM 2097 O O . HIS B 1 33 ? 7.707 -6.207 -22.469 1 93.81 33 HIS B O 1
ATOM 2103 N N . SER B 1 34 ? 6.27 -7.34 -21.219 1 96.25 34 SER B N 1
ATOM 2104 C CA . SER B 1 34 ? 6.898 -7.121 -19.922 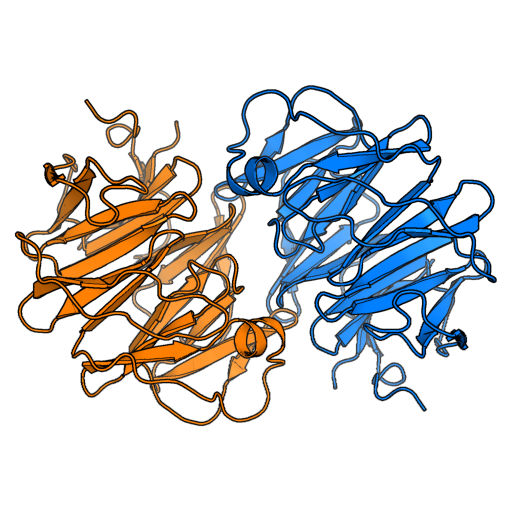1 96.25 34 SER B CA 1
ATOM 2105 C C . SER B 1 34 ? 6.73 -5.68 -19.453 1 96.25 34 SER B C 1
ATOM 2107 O O . SER B 1 34 ? 7.57 -5.152 -18.734 1 96.25 34 SER B O 1
ATOM 2109 N N . ASN B 1 35 ? 5.719 -5.082 -20 1 95.5 35 ASN B N 1
ATOM 2110 C CA . ASN B 1 35 ? 5.34 -3.779 -19.469 1 95.5 35 ASN B CA 1
ATOM 2111 C C . ASN B 1 35 ? 4.359 -3.914 -18.312 1 95.5 35 ASN B C 1
ATOM 2113 O O . ASN B 1 35 ? 3.398 -4.68 -18.391 1 95.5 35 ASN B O 1
ATOM 2117 N N . ALA B 1 36 ? 4.582 -3.146 -17.25 1 96.31 36 ALA B N 1
ATOM 2118 C CA . ALA B 1 36 ? 3.709 -3.191 -16.078 1 96.31 36 ALA B CA 1
ATOM 2119 C C . ALA B 1 36 ? 2.727 -2.023 -16.078 1 96.31 36 ALA B C 1
ATOM 2121 O O . ALA B 1 36 ? 3.074 -0.912 -16.484 1 96.31 36 ALA B O 1
ATOM 2122 N N . TYR B 1 37 ? 1.565 -2.293 -15.602 1 95.19 37 TYR B N 1
ATOM 2123 C CA . TYR B 1 37 ? 0.5 -1.297 -15.578 1 95.19 37 TYR B CA 1
ATOM 2124 C C . TYR B 1 37 ? -0.209 -1.297 -14.227 1 95.19 37 TYR B C 1
ATOM 2126 O O . TYR B 1 37 ? -0.212 -2.307 -13.523 1 95.19 37 TYR B O 1
ATOM 2134 N N . PHE B 1 38 ? -0.806 -0.171 -13.953 1 95.12 38 PHE B N 1
ATOM 2135 C CA . PHE B 1 38 ? -1.632 0.077 -12.773 1 95.12 38 PHE B CA 1
ATOM 2136 C C . PHE B 1 38 ? -3.059 0.43 -13.18 1 95.12 38 PHE B C 1
ATOM 2138 O O . PHE B 1 38 ? -3.27 1.218 -14.109 1 95.12 38 PHE B O 1
ATOM 2145 N N . LEU B 1 39 ? -4.004 -0.144 -12.445 1 93.5 39 LEU B N 1
ATOM 2146 C CA . LEU B 1 39 ? -5.402 0.048 -12.812 1 93.5 39 LEU B CA 1
ATOM 2147 C C . LEU B 1 39 ? -5.957 1.324 -12.188 1 93.5 39 LEU B C 1
ATOM 2149 O O . LEU B 1 39 ? -5.844 1.527 -10.977 1 93.5 39 LEU B O 1
ATOM 2153 N N . THR B 1 40 ? -6.547 2.221 -12.953 1 92 40 THR B N 1
ATOM 2154 C CA . THR B 1 40 ? -7.387 3.33 -12.516 1 92 40 THR B CA 1
ATOM 2155 C C . THR B 1 40 ? -8.719 3.322 -13.258 1 92 40 THR B C 1
ATOM 2157 O O . THR B 1 40 ? -8.758 3.525 -14.477 1 92 40 THR B O 1
ATOM 2160 N N . GLY B 1 41 ? -9.805 3.148 -12.469 1 88 41 GLY B N 1
ATOM 2161 C CA . GLY B 1 41 ? -11.062 2.906 -13.156 1 88 41 GLY B CA 1
ATOM 2162 C C . GLY B 1 41 ? -11.039 1.658 -14.016 1 88 41 GLY B C 1
ATOM 2163 O O . GLY B 1 41 ? -10.773 0.561 -13.523 1 88 41 GLY B O 1
ATOM 2164 N N . LEU B 1 42 ? -11.219 1.899 -15.297 1 84.12 42 LEU B N 1
ATOM 2165 C CA . LEU B 1 42 ? -11.188 0.79 -16.25 1 84.12 42 LEU B CA 1
ATOM 2166 C C . LEU B 1 42 ? -9.945 0.865 -17.125 1 84.12 42 LEU B C 1
ATOM 2168 O O . LEU B 1 42 ? -9.828 0.119 -18.109 1 84.12 42 LEU B O 1
ATOM 2172 N N . ASN B 1 43 ? -9.047 1.725 -16.703 1 88.12 43 ASN B N 1
ATOM 2173 C CA . ASN B 1 43 ? -7.898 1.978 -17.578 1 88.12 43 ASN B CA 1
ATOM 2174 C C . ASN B 1 43 ? -6.602 1.473 -16.953 1 88.12 43 ASN B C 1
ATOM 2176 O O . ASN B 1 43 ? -6.402 1.598 -15.734 1 88.12 43 ASN B O 1
ATOM 2180 N N . TRP B 1 44 ? -5.797 0.937 -17.875 1 91.44 44 TRP B N 1
ATOM 2181 C CA . TRP B 1 44 ? -4.449 0.555 -17.469 1 91.44 44 TRP B CA 1
ATOM 2182 C C . TRP B 1 44 ? -3.461 1.685 -17.75 1 91.44 44 TRP B C 1
ATOM 2184 O O . TRP B 1 44 ? -3.363 2.176 -18.875 1 91.44 44 TRP B O 1
ATOM 2194 N N . ASN B 1 45 ? -2.738 2.086 -16.688 1 91.5 45 ASN B N 1
ATOM 2195 C CA . ASN B 1 45 ? -1.721 3.125 -16.797 1 91.5 45 ASN B CA 1
ATOM 2196 C C . ASN B 1 45 ? -0.316 2.553 -16.625 1 91.5 45 ASN B C 1
ATOM 2198 O O . ASN B 1 45 ? -0.044 1.83 -15.664 1 91.5 45 ASN B O 1
ATOM 2202 N N . ARG B 1 46 ? 0.57 2.928 -17.516 1 93.25 46 ARG B N 1
ATOM 2203 C CA . ARG B 1 46 ? 1.926 2.389 -17.469 1 93.25 46 ARG B CA 1
ATOM 2204 C C . ARG B 1 46 ? 2.635 2.791 -16.188 1 93.25 46 ARG B C 1
ATOM 2206 O O . ARG B 1 46 ? 2.635 3.965 -15.812 1 93.25 46 ARG B O 1
ATOM 2213 N N . LEU B 1 47 ? 3.219 1.861 -15.547 1 93.38 47 LEU B N 1
ATOM 2214 C CA . LEU B 1 47 ? 3.859 2.072 -14.258 1 93.38 47 LEU B CA 1
ATOM 2215 C C . LEU B 1 47 ? 5.34 2.396 -14.43 1 93.38 47 LEU B C 1
ATOM 2217 O O . LEU B 1 47 ? 5.949 3.023 -13.562 1 93.38 47 LEU B O 1
ATOM 2221 N N . SER B 1 48 ? 5.879 1.925 -15.484 1 89.75 48 SER B N 1
ATOM 2222 C CA . SER B 1 48 ? 7.332 1.993 -15.594 1 89.75 48 SER B CA 1
ATOM 2223 C C . SER B 1 48 ? 7.785 1.997 -17.047 1 89.75 48 SER B C 1
ATOM 2225 O O . SER B 1 48 ? 7.062 1.519 -17.922 1 89.75 48 SER B O 1
ATOM 2227 N N . THR B 1 49 ? 8.953 2.508 -17.203 1 90.69 49 THR B N 1
ATOM 2228 C CA . THR B 1 49 ? 9.57 2.418 -18.516 1 90.69 49 THR B CA 1
ATOM 2229 C C . THR B 1 49 ? 10.453 1.177 -18.609 1 90.69 49 THR B C 1
ATOM 2231 O O . THR B 1 49 ? 10.812 0.75 -19.719 1 90.69 49 THR B O 1
ATOM 2234 N N . ILE B 1 50 ? 10.75 0.634 -17.484 1 94.56 50 ILE B N 1
ATOM 2235 C CA . ILE B 1 50 ? 11.578 -0.568 -17.547 1 94.56 50 ILE B CA 1
ATOM 2236 C C . ILE B 1 50 ? 10.688 -1.796 -17.734 1 94.56 50 ILE B C 1
ATOM 2238 O O . ILE B 1 50 ? 9.508 -1.774 -17.375 1 94.56 50 ILE B O 1
ATOM 2242 N N . ARG B 1 51 ? 11.297 -2.816 -18.25 1 97.25 51 ARG B N 1
ATOM 2243 C CA . ARG B 1 51 ? 10.578 -4.066 -18.484 1 97.25 51 ARG B CA 1
ATOM 2244 C C . ARG B 1 51 ? 10.664 -4.977 -17.266 1 97.25 51 ARG B C 1
ATOM 2246 O O . ARG B 1 51 ? 11.758 -5.23 -16.75 1 97.25 51 ARG B O 1
ATOM 2253 N N . LEU B 1 52 ? 9.539 -5.43 -16.812 1 97.81 52 LEU B N 1
ATOM 2254 C CA . LEU B 1 52 ? 9.43 -6.293 -15.633 1 97.81 52 LEU B CA 1
ATOM 2255 C C . LEU B 1 52 ? 8.797 -7.629 -16 1 97.81 52 LEU B C 1
ATOM 2257 O O . LEU B 1 52 ? 7.684 -7.668 -16.531 1 97.81 52 LEU B O 1
ATOM 2261 N N . LYS B 1 53 ? 9.445 -8.695 -15.688 1 97.56 53 LYS B N 1
ATOM 2262 C CA . LYS B 1 53 ? 8.859 -10 -15.977 1 97.56 53 LYS B CA 1
ATOM 2263 C C . LYS B 1 53 ? 7.895 -10.422 -14.867 1 97.56 53 LYS B C 1
ATOM 2265 O O . LYS B 1 53 ? 7.105 -11.352 -15.047 1 97.56 53 LYS B O 1
ATOM 2270 N N . HIS B 1 54 ? 7.957 -9.789 -13.734 1 98.25 54 HIS B N 1
ATOM 2271 C CA . HIS B 1 54 ? 7.012 -10 -12.641 1 98.25 54 HIS B CA 1
ATOM 2272 C C . HIS B 1 54 ? 6.758 -8.711 -11.875 1 98.25 54 HIS B C 1
ATOM 2274 O O . HIS B 1 54 ? 7.676 -7.918 -11.664 1 98.25 54 HIS B O 1
ATOM 2280 N N . VAL B 1 55 ? 5.516 -8.484 -11.398 1 98.12 55 VAL B N 1
ATOM 2281 C CA . VAL B 1 55 ? 5.141 -7.316 -10.602 1 98.12 55 VAL B CA 1
ATOM 2282 C C . VAL B 1 55 ? 4.145 -7.727 -9.516 1 98.12 55 VAL B C 1
ATOM 2284 O O . VAL B 1 55 ? 3.297 -8.594 -9.742 1 98.12 55 VAL B O 1
ATOM 2287 N N . THR B 1 56 ? 4.25 -7.195 -8.359 1 98.5 56 THR B N 1
ATOM 2288 C CA . THR B 1 56 ? 3.385 -7.516 -7.23 1 98.5 56 THR B CA 1
ATOM 2289 C C . THR B 1 56 ? 3.094 -6.27 -6.398 1 98.5 56 THR B C 1
ATOM 2291 O O . THR B 1 56 ? 3.908 -5.348 -6.352 1 98.5 56 THR B O 1
ATOM 2294 N N . VAL B 1 57 ? 1.959 -6.234 -5.828 1 97.88 57 VAL B N 1
ATOM 2295 C CA . VAL B 1 57 ? 1.533 -5.133 -4.973 1 97.88 57 VAL B CA 1
ATOM 2296 C C . VAL B 1 57 ? 0.824 -5.684 -3.736 1 97.88 57 VAL B C 1
ATOM 2298 O O . VAL B 1 57 ? 0.076 -6.66 -3.826 1 97.88 57 VAL B O 1
ATOM 2301 N N . GLY B 1 58 ? 1.097 -5.09 -2.592 1 95.75 58 GLY B N 1
ATOM 2302 C CA . GLY B 1 58 ? 0.482 -5.5 -1.338 1 95.75 58 GLY B CA 1
ATOM 2303 C C . GLY B 1 58 ? 0.964 -4.691 -0.147 1 95.75 58 GLY B C 1
ATOM 2304 O O . GLY B 1 58 ? 1.43 -3.561 -0.304 1 95.75 58 GLY B O 1
ATOM 2305 N N . PRO B 1 59 ? 0.825 -5.258 1.042 1 93.44 59 PRO B N 1
ATOM 2306 C CA . PRO B 1 59 ? 1.181 -4.551 2.273 1 93.44 59 PRO B CA 1
ATOM 2307 C C . PRO B 1 59 ? 2.652 -4.141 2.314 1 93.44 59 PRO B C 1
ATOM 2309 O O . PRO B 1 59 ? 3.008 -3.17 2.984 1 93.44 59 PRO B O 1
ATOM 2312 N N . ALA B 1 60 ? 3.475 -4.801 1.572 1 95.12 60 ALA B N 1
ATOM 2313 C CA . ALA B 1 60 ? 4.902 -4.496 1.582 1 95.12 60 ALA B CA 1
ATOM 2314 C C . ALA B 1 60 ? 5.254 -3.473 0.507 1 95.12 60 ALA B C 1
ATOM 2316 O O . ALA B 1 60 ? 6.426 -3.121 0.333 1 95.12 60 ALA B O 1
ATOM 2317 N N . GLY B 1 61 ? 4.203 -3.01 -0.251 1 95.5 61 GLY B N 1
ATOM 2318 C CA . GLY B 1 61 ? 4.434 -2.031 -1.302 1 95.5 61 GLY B CA 1
ATOM 2319 C C . GLY B 1 61 ? 4.352 -2.625 -2.697 1 95.5 61 GLY B C 1
ATOM 2320 O O . GLY B 1 61 ? 3.678 -3.633 -2.91 1 95.5 61 GLY B O 1
ATOM 2321 N N . LEU B 1 62 ? 4.941 -1.914 -3.627 1 97.5 62 LEU B N 1
ATOM 2322 C CA . LEU B 1 62 ? 5.016 -2.309 -5.027 1 97.5 62 LEU B CA 1
ATOM 2323 C C . LEU B 1 62 ? 6.422 -2.764 -5.391 1 97.5 62 LEU B C 1
ATOM 2325 O O . LEU B 1 62 ? 7.395 -2.045 -5.148 1 97.5 62 LEU B O 1
ATOM 2329 N N . TRP B 1 63 ? 6.531 -4.008 -5.902 1 98.31 63 TRP B N 1
ATOM 2330 C CA . TRP B 1 63 ? 7.809 -4.621 -6.25 1 98.31 63 TRP B CA 1
ATOM 2331 C C . TRP B 1 63 ? 7.746 -5.266 -7.633 1 98.31 63 TRP B C 1
ATOM 2333 O O . TRP B 1 63 ? 6.66 -5.539 -8.148 1 98.31 63 TRP B O 1
ATOM 2343 N N . GLY B 1 64 ? 8.883 -5.465 -8.188 1 98 64 GLY B N 1
ATOM 2344 C CA . GLY B 1 64 ? 8.961 -6.141 -9.469 1 98 64 GLY B CA 1
ATOM 2345 C C . GLY B 1 64 ? 10.297 -6.816 -9.711 1 98 64 GLY B C 1
ATOM 2346 O O . GLY B 1 64 ? 11.242 -6.613 -8.945 1 98 64 GLY B O 1
ATOM 2347 N N . VAL B 1 65 ? 10.281 -7.688 -10.68 1 98.5 65 VAL B N 1
ATOM 2348 C CA . VAL B 1 65 ? 11.5 -8.328 -11.156 1 98.5 65 VAL B CA 1
ATOM 2349 C C . VAL B 1 65 ? 11.742 -7.957 -12.617 1 98.5 65 VAL B C 1
ATOM 2351 O O . VAL B 1 65 ? 10.875 -8.172 -13.469 1 98.5 65 VAL B O 1
ATOM 2354 N N . GLY B 1 66 ? 12.938 -7.414 -12.844 1 98 66 GLY B N 1
ATOM 2355 C CA . GLY B 1 66 ? 13.297 -7.078 -14.219 1 98 66 GLY B CA 1
ATOM 2356 C C . GLY B 1 66 ? 13.531 -8.305 -15.086 1 98 66 GLY B C 1
ATOM 2357 O O . GLY B 1 66 ? 13.703 -9.406 -14.578 1 98 66 GLY B O 1
ATOM 2358 N N . ILE B 1 67 ? 13.523 -8.086 -16.375 1 97.5 67 ILE B N 1
ATOM 2359 C CA . ILE B 1 67 ? 13.805 -9.172 -17.312 1 97.5 67 ILE B CA 1
ATOM 2360 C C . ILE B 1 67 ? 15.195 -9.75 -17.031 1 97.5 67 ILE B C 1
ATOM 2362 O O . ILE B 1 67 ? 15.477 -10.898 -17.391 1 97.5 67 ILE B O 1
ATOM 2366 N N . ASN B 1 68 ? 16.078 -8.992 -16.406 1 96.75 68 ASN B N 1
ATOM 2367 C CA . ASN B 1 68 ? 17.422 -9.414 -16.031 1 96.75 68 ASN B CA 1
ATOM 2368 C C . ASN B 1 68 ? 17.422 -10.125 -14.672 1 96.75 68 ASN B C 1
ATOM 2370 O O . ASN B 1 68 ? 18.484 -10.414 -14.117 1 96.75 68 ASN B O 1
ATOM 2374 N N . ASN B 1 69 ? 16.297 -10.297 -14.062 1 98.06 69 ASN B N 1
ATOM 2375 C CA . ASN B 1 69 ? 16.094 -11.016 -12.82 1 98.06 69 ASN B CA 1
ATOM 2376 C C . ASN B 1 69 ? 16.438 -10.164 -11.602 1 98.06 69 ASN B C 1
ATOM 2378 O O . ASN B 1 69 ? 16.422 -10.648 -10.469 1 98.06 69 ASN B O 1
ATOM 2382 N N . LYS B 1 70 ? 16.688 -8.906 -11.828 1 97.62 70 LYS B N 1
ATOM 2383 C CA . LYS B 1 70 ? 16.953 -8.016 -10.711 1 97.62 70 LYS B CA 1
ATOM 2384 C C . LYS B 1 70 ? 15.664 -7.578 -10.031 1 97.62 70 LYS B C 1
ATOM 2386 O O . LYS B 1 70 ? 14.68 -7.266 -10.703 1 97.62 70 LYS B O 1
ATOM 2391 N N . VAL B 1 71 ? 15.703 -7.562 -8.734 1 98.31 71 VAL B N 1
ATOM 2392 C CA . VAL B 1 71 ? 14.531 -7.141 -7.973 1 98.31 71 VAL B CA 1
ATOM 2393 C C . VAL B 1 71 ? 14.492 -5.617 -7.891 1 98.31 71 VAL B C 1
ATOM 2395 O O . VAL B 1 71 ? 15.523 -4.973 -7.68 1 98.31 71 VAL B O 1
ATOM 2398 N N . HIS B 1 72 ? 13.336 -5.082 -8.094 1 97.88 72 HIS B N 1
ATOM 2399 C CA . HIS B 1 72 ? 13.078 -3.646 -8.023 1 97.88 72 HIS B CA 1
ATOM 2400 C C . HIS B 1 72 ? 12 -3.324 -7 1 97.88 72 HIS B C 1
ATOM 2402 O O . HIS B 1 72 ? 11.039 -4.086 -6.836 1 97.88 72 HIS B O 1
ATOM 2408 N N . LYS B 1 73 ? 12.156 -2.201 -6.289 1 97.5 73 LYS B N 1
ATOM 2409 C CA . LYS B 1 73 ? 11.078 -1.637 -5.484 1 97.5 73 LYS B CA 1
ATOM 2410 C C . LYS B 1 73 ? 10.594 -0.314 -6.07 1 97.5 73 LYS B C 1
ATOM 2412 O O . LYS B 1 73 ? 11.391 0.48 -6.574 1 97.5 73 LYS B O 1
ATOM 2417 N N . TYR B 1 74 ? 9.32 -0.116 -6.062 1 97.25 74 TYR B N 1
ATOM 2418 C CA . TYR B 1 74 ? 8.734 1.159 -6.461 1 97.25 74 TYR B CA 1
ATOM 2419 C C . TYR B 1 74 ? 8.984 2.227 -5.402 1 97.25 74 TYR B C 1
ATOM 2421 O O . TYR B 1 74 ? 8.594 2.062 -4.242 1 97.25 74 TYR B O 1
ATOM 2429 N N . VAL B 1 75 ? 9.672 3.283 -5.707 1 95.12 75 VAL B N 1
ATOM 2430 C CA . VAL B 1 75 ? 10.047 4.379 -4.816 1 95.12 75 VAL B CA 1
ATOM 2431 C C . VAL B 1 75 ? 9.82 5.715 -5.516 1 95.12 75 VAL B C 1
ATOM 2433 O O . VAL B 1 75 ? 10.398 5.977 -6.574 1 95.12 75 VAL B O 1
ATOM 2436 N N . ALA B 1 76 ? 8.953 6.508 -4.988 1 92.31 76 ALA B N 1
ATOM 2437 C CA . ALA B 1 76 ? 8.695 7.859 -5.48 1 92.31 76 ALA B CA 1
ATOM 2438 C C . ALA B 1 76 ? 8.328 7.844 -6.965 1 92.31 76 ALA B C 1
ATOM 2440 O O . ALA B 1 76 ? 8.875 8.617 -7.754 1 92.31 76 ALA B O 1
ATOM 2441 N N . GLY B 1 77 ? 7.531 6.828 -7.312 1 92.12 77 GLY B N 1
ATOM 2442 C CA . GLY B 1 77 ? 6.961 6.84 -8.648 1 92.12 77 GLY B CA 1
ATOM 2443 C C . GLY B 1 77 ? 7.781 6.051 -9.656 1 92.12 77 GLY B C 1
ATOM 2444 O O . GLY B 1 77 ? 7.445 6 -10.836 1 92.12 77 GLY B O 1
ATOM 2445 N N . THR B 1 78 ? 8.867 5.445 -9.156 1 93.69 78 THR B N 1
ATOM 2446 C CA . THR B 1 78 ? 9.703 4.695 -10.086 1 93.69 78 THR B CA 1
ATOM 2447 C C . THR B 1 78 ? 10.211 3.408 -9.445 1 93.69 78 THR B C 1
ATOM 2449 O O . THR B 1 78 ? 10.422 3.357 -8.227 1 93.69 78 THR B O 1
ATOM 2452 N N . PHE B 1 79 ? 10.477 2.43 -10.328 1 96.88 79 PHE B N 1
ATOM 2453 C CA . PHE B 1 79 ? 11.117 1.209 -9.852 1 96.88 79 PHE B CA 1
ATOM 2454 C C . PHE B 1 79 ? 12.625 1.396 -9.75 1 96.88 79 PHE B C 1
ATOM 2456 O O . PHE B 1 79 ? 13.289 1.698 -10.742 1 96.88 79 PHE B O 1
ATOM 2463 N N . LYS B 1 80 ? 13.094 1.199 -8.547 1 95.88 80 LYS B N 1
ATOM 2464 C CA . LYS B 1 80 ? 14.531 1.262 -8.281 1 95.88 80 LYS B CA 1
ATOM 2465 C C . LYS B 1 80 ? 15.125 -0.138 -8.156 1 95.88 80 LYS B C 1
ATOM 2467 O O . LYS B 1 80 ? 14.586 -0.987 -7.441 1 95.88 80 LYS B O 1
ATOM 2472 N N . PRO B 1 81 ? 16.203 -0.406 -8.836 1 95.38 81 PRO B N 1
ATOM 2473 C CA . PRO B 1 81 ? 16.797 -1.747 -8.781 1 95.38 81 PRO B CA 1
ATOM 2474 C C . PRO B 1 81 ? 17.547 -2.006 -7.477 1 95.38 81 PRO B C 1
ATOM 2476 O O . PRO B 1 81 ? 18.047 -1.067 -6.855 1 95.38 81 PRO B O 1
ATOM 2479 N N . SER B 1 82 ? 17.578 -3.158 -7.062 1 96.25 82 SER B N 1
ATOM 2480 C CA . SER B 1 82 ? 18.453 -3.613 -5.992 1 96.25 82 SER B CA 1
ATOM 2481 C C . SER B 1 82 ? 19.703 -4.297 -6.555 1 96.25 82 SER B C 1
ATOM 2483 O O . SER B 1 82 ? 19.781 -4.547 -7.758 1 96.25 82 SER B O 1
ATOM 2485 N N . THR B 1 83 ? 20.609 -4.375 -5.559 1 92.56 83 THR B N 1
ATOM 2486 C CA . THR B 1 83 ? 21.75 -5.23 -5.875 1 92.56 83 THR B CA 1
ATOM 2487 C C . THR B 1 83 ? 21.703 -6.523 -5.062 1 92.56 83 THR B C 1
ATOM 2489 O O . THR B 1 83 ? 20.938 -6.621 -4.094 1 92.56 83 THR B O 1
ATOM 2492 N N . GLY B 1 84 ? 22.172 -7.633 -5.629 1 88.81 84 GLY B N 1
ATOM 2493 C CA . GLY B 1 84 ? 22.203 -8.875 -4.875 1 88.81 84 GLY B CA 1
ATOM 2494 C C . GLY B 1 84 ? 21.609 -10.047 -5.645 1 88.81 84 GLY B C 1
ATOM 2495 O O . GLY B 1 84 ? 21.891 -10.211 -6.836 1 88.81 84 GLY B O 1
ATOM 2496 N N . LEU B 1 85 ? 20.75 -10.781 -4.82 1 94.88 85 LEU B N 1
ATOM 2497 C CA . LEU B 1 85 ? 20.234 -12.031 -5.367 1 94.88 85 LEU B CA 1
ATOM 2498 C C . LEU B 1 85 ? 19.234 -11.75 -6.488 1 94.88 85 LEU B C 1
ATOM 2500 O O . LEU B 1 85 ? 18.453 -10.805 -6.41 1 94.88 85 LEU B O 1
ATOM 2504 N N . SER B 1 86 ? 19.25 -12.578 -7.461 1 97.5 86 SER B N 1
ATOM 2505 C CA . SER B 1 86 ? 18.281 -12.555 -8.555 1 97.5 86 SER B CA 1
ATOM 2506 C C . SER B 1 86 ? 17.016 -13.336 -8.203 1 97.5 86 SER B C 1
ATOM 2508 O O . SER B 1 86 ? 17.078 -14.328 -7.469 1 97.5 86 SER B O 1
ATOM 2510 N N . MET B 1 87 ? 15.922 -12.898 -8.75 1 98.44 87 MET B N 1
ATOM 2511 C CA . MET B 1 87 ? 14.648 -13.586 -8.531 1 98.44 87 MET B CA 1
ATOM 2512 C C . MET B 1 87 ? 13.914 -13.797 -9.852 1 98.44 87 MET B C 1
ATOM 2514 O O . MET B 1 87 ? 14.133 -13.07 -10.82 1 98.44 87 MET B O 1
ATOM 2518 N N . LEU B 1 88 ? 13.047 -14.828 -9.859 1 98.25 88 LEU B N 1
ATOM 2519 C CA . LEU B 1 88 ? 12.125 -15.047 -10.969 1 98.25 88 LEU B CA 1
ATOM 2520 C C . LEU B 1 88 ? 10.75 -14.477 -10.648 1 98.25 88 LEU B C 1
ATOM 2522 O O . LEU B 1 88 ? 10.023 -14.055 -11.555 1 98.25 88 LEU B O 1
ATOM 2526 N N . GLN B 1 89 ? 10.422 -14.477 -9.461 1 98 89 GLN B N 1
ATOM 2527 C CA . GLN B 1 89 ? 9.109 -14.109 -8.961 1 98 89 GLN B CA 1
ATOM 2528 C C . GLN B 1 89 ? 9.195 -13.555 -7.539 1 98 89 GLN B C 1
ATOM 2530 O O . GLN B 1 89 ? 9.992 -14.039 -6.73 1 98 89 GLN B O 1
ATOM 2535 N N . VAL B 1 90 ? 8.359 -12.477 -7.246 1 98.5 90 VAL B N 1
ATOM 2536 C CA . VAL B 1 90 ? 8.25 -11.953 -5.891 1 98.5 90 VAL B CA 1
ATOM 2537 C C . VAL B 1 90 ? 6.785 -11.75 -5.527 1 98.5 90 VAL B C 1
ATOM 2539 O O . VAL B 1 90 ? 5.938 -11.578 -6.406 1 98.5 90 VAL B O 1
ATOM 2542 N N . ASP B 1 91 ? 6.504 -11.773 -4.258 1 98.19 91 ASP B N 1
ATOM 2543 C CA . ASP B 1 91 ? 5.176 -11.523 -3.709 1 98.19 91 ASP B CA 1
ATOM 2544 C C . ASP B 1 91 ? 5.246 -10.586 -2.508 1 98.19 91 ASP B C 1
ATOM 2546 O O . ASP B 1 91 ? 6.004 -10.828 -1.567 1 98.19 91 ASP B O 1
ATOM 2550 N N . ALA B 1 92 ? 4.445 -9.523 -2.607 1 96.75 92 ALA B N 1
ATOM 2551 C CA . ALA B 1 92 ? 4.375 -8.523 -1.544 1 96.75 92 ALA B CA 1
ATOM 2552 C C . ALA B 1 92 ? 3.094 -8.68 -0.729 1 96.75 92 ALA B C 1
ATOM 2554 O O . ALA B 1 92 ? 2.482 -7.688 -0.327 1 96.75 92 ALA B O 1
ATOM 2555 N N . GLY B 1 93 ? 2.631 -9.898 -0.488 1 82.19 93 GLY B N 1
ATOM 2556 C CA . GLY B 1 93 ? 1.298 -10.18 0.02 1 82.19 93 GLY B CA 1
ATOM 2557 C C . GLY B 1 93 ? 1.183 -10.008 1.522 1 82.19 93 GLY B C 1
ATOM 2558 O O . GLY B 1 93 ? 0.083 -10.062 2.076 1 82.19 93 GLY B O 1
ATOM 2559 N N . HIS B 1 94 ? 2.223 -9.852 2.186 1 84.94 94 HIS B N 1
ATOM 2560 C CA . HIS B 1 94 ? 2.275 -9.586 3.617 1 84.94 94 HIS B CA 1
ATOM 2561 C C . HIS B 1 94 ? 3.375 -8.578 3.949 1 84.94 94 HIS B C 1
ATOM 2563 O O . HIS B 1 94 ? 3.936 -7.949 3.051 1 84.94 94 HIS B O 1
ATOM 2569 N N . ASP B 1 95 ? 3.623 -8.031 5.082 1 89.31 95 ASP B N 1
ATOM 2570 C CA . ASP B 1 95 ? 4.586 -6.988 5.422 1 89.31 95 ASP B CA 1
ATOM 2571 C C . ASP B 1 95 ? 6.008 -7.414 5.059 1 89.31 95 ASP B C 1
ATOM 2573 O O . ASP B 1 95 ? 6.957 -6.652 5.25 1 89.31 95 ASP B O 1
ATOM 2577 N N . GLN B 1 96 ? 6.102 -8.641 4.422 1 95.5 96 GLN B N 1
ATOM 2578 C CA . GLN B 1 96 ? 7.344 -9.18 3.887 1 95.5 96 GLN B CA 1
ATOM 2579 C C . GLN B 1 96 ? 7.254 -9.391 2.379 1 95.5 96 GLN B C 1
ATOM 2581 O O . GLN B 1 96 ? 6.168 -9.297 1.798 1 95.5 96 GLN B O 1
ATOM 2586 N N . VAL B 1 97 ? 8.391 -9.617 1.753 1 97.56 97 VAL B N 1
ATOM 2587 C CA . VAL B 1 97 ? 8.422 -10.008 0.348 1 97.56 97 VAL B CA 1
ATOM 2588 C C . VAL B 1 97 ? 9.055 -11.391 0.212 1 97.56 97 VAL B C 1
ATOM 2590 O O . VAL B 1 97 ? 10.133 -11.641 0.76 1 97.56 97 VAL B O 1
ATOM 2593 N N . VAL B 1 98 ? 8.383 -12.289 -0.41 1 97.81 98 VAL B N 1
ATOM 2594 C CA . VAL B 1 98 ? 8.961 -13.594 -0.712 1 97.81 98 VAL B CA 1
ATOM 2595 C C . VAL B 1 98 ? 9.203 -13.711 -2.215 1 97.81 98 VAL B C 1
ATOM 2597 O O . VAL B 1 98 ? 8.625 -12.969 -3.008 1 97.81 98 VAL B O 1
ATOM 2600 N N . GLY B 1 99 ? 10.078 -14.57 -2.553 1 97.88 99 GLY B N 1
ATOM 2601 C CA . GLY B 1 99 ? 10.406 -14.773 -3.955 1 97.88 99 GLY B CA 1
ATOM 2602 C C . GLY B 1 99 ? 11.133 -16.078 -4.211 1 97.88 99 GLY B C 1
ATOM 2603 O O . GLY B 1 99 ? 11.492 -16.797 -3.27 1 97.88 99 GLY B O 1
ATOM 2604 N N . VAL B 1 100 ? 11.258 -16.375 -5.449 1 98.69 100 VAL B N 1
ATOM 2605 C CA . VAL B 1 100 ? 11.961 -17.594 -5.871 1 98.69 100 VAL B CA 1
ATOM 2606 C C . VAL B 1 100 ? 13.094 -17.219 -6.828 1 98.69 100 VAL B C 1
ATOM 2608 O O . VAL B 1 100 ? 12.891 -16.453 -7.766 1 98.69 100 VAL B O 1
ATOM 2611 N N . SER B 1 101 ? 14.266 -17.812 -6.605 1 98.56 101 SER B N 1
ATOM 2612 C CA . SER B 1 101 ? 15.438 -17.531 -7.422 1 98.56 101 SER B CA 1
ATOM 2613 C C . SER B 1 101 ? 15.469 -18.406 -8.672 1 98.56 101 SER B C 1
ATOM 2615 O O . SER B 1 101 ? 14.688 -19.359 -8.781 1 98.56 101 SER B O 1
ATOM 2617 N N . PRO B 1 102 ? 16.359 -18.062 -9.602 1 98.06 102 PRO B N 1
ATOM 2618 C CA . PRO B 1 102 ? 16.5 -18.891 -10.797 1 98.06 102 PRO B CA 1
ATOM 2619 C C . PRO B 1 102 ? 16.906 -20.328 -10.477 1 98.06 102 PRO B C 1
ATOM 2621 O O . PRO B 1 102 ? 16.656 -21.234 -11.273 1 98.06 102 PRO B O 1
ATOM 2624 N N . SER B 1 103 ? 17.5 -20.547 -9.328 1 97.56 103 SER B N 1
ATOM 2625 C CA . SER B 1 103 ? 17.859 -21.906 -8.898 1 97.56 103 SER B CA 1
ATOM 2626 C C . SER B 1 103 ? 16.703 -22.578 -8.188 1 97.56 103 SER B C 1
ATOM 2628 O O . SER B 1 103 ? 16.875 -23.641 -7.57 1 97.56 103 SER B O 1
ATOM 2630 N N . SER B 1 104 ? 15.5 -21.984 -8.102 1 98.19 104 SER B N 1
ATOM 2631 C CA . SER B 1 104 ? 14.242 -22.5 -7.566 1 98.19 104 SER B CA 1
ATOM 2632 C C . SER B 1 104 ? 14.273 -22.562 -6.043 1 98.19 104 SER B C 1
ATOM 2634 O O . SER B 1 104 ? 13.641 -23.422 -5.438 1 98.19 104 SER B O 1
ATOM 2636 N N . ILE B 1 105 ? 15.078 -21.719 -5.496 1 97.75 105 ILE B N 1
ATOM 2637 C CA . ILE B 1 105 ? 15.102 -21.609 -4.043 1 97.75 105 ILE B CA 1
ATOM 2638 C C . ILE B 1 105 ? 14.219 -20.453 -3.596 1 97.75 105 ILE B C 1
ATOM 2640 O O . ILE B 1 105 ? 14.273 -19.359 -4.184 1 97.75 105 ILE B O 1
ATOM 2644 N N . ALA B 1 106 ? 13.406 -20.719 -2.586 1 97.44 106 ALA B N 1
ATOM 2645 C CA . ALA B 1 106 ? 12.539 -19.688 -2.035 1 97.44 106 ALA B CA 1
ATOM 2646 C C . ALA B 1 106 ? 13.281 -18.844 -1.007 1 97.44 106 ALA B C 1
ATOM 2648 O O . ALA B 1 106 ? 14.062 -19.359 -0.209 1 97.44 106 ALA B O 1
ATOM 2649 N N . TYR B 1 107 ? 12.984 -17.562 -1.008 1 97.56 107 TYR B N 1
ATOM 2650 C CA . TYR B 1 107 ? 13.602 -16.594 -0.097 1 97.56 107 TYR B CA 1
ATOM 2651 C C . TYR B 1 107 ? 12.562 -15.648 0.48 1 97.56 107 TYR B C 1
ATOM 2653 O O . TYR B 1 107 ? 11.43 -15.578 -0.017 1 97.56 107 TYR B O 1
ATOM 2661 N N . CYS B 1 108 ? 12.992 -14.984 1.519 1 97.38 108 CYS B N 1
ATOM 2662 C CA . CYS B 1 108 ? 12.133 -14.016 2.205 1 97.38 108 CYS B CA 1
ATOM 2663 C C . CYS B 1 108 ? 12.93 -12.781 2.613 1 97.38 108 CYS B C 1
ATOM 2665 O O . CYS B 1 108 ? 14.055 -12.891 3.088 1 97.38 108 CYS B O 1
ATOM 2667 N N . LEU B 1 109 ? 12.391 -11.594 2.289 1 96.69 109 LEU B N 1
ATOM 2668 C CA . LEU B 1 109 ? 12.828 -10.32 2.848 1 96.69 109 LEU B CA 1
ATOM 2669 C C . LEU B 1 109 ? 11.953 -9.922 4.035 1 96.69 109 LEU B C 1
ATOM 2671 O O . LEU B 1 109 ? 10.734 -9.828 3.908 1 96.69 109 LEU B O 1
ATOM 2675 N N . ASN B 1 110 ? 12.547 -9.68 5.156 1 95.06 110 ASN B N 1
ATOM 2676 C CA . ASN B 1 110 ? 11.734 -9.367 6.324 1 95.06 110 ASN B CA 1
ATOM 2677 C C . ASN B 1 110 ? 11.148 -7.961 6.246 1 95.06 110 ASN B C 1
ATOM 2679 O O . ASN B 1 110 ? 11.594 -7.145 5.438 1 95.06 110 ASN B O 1
ATOM 2683 N N . SER B 1 111 ? 10.242 -7.676 7.105 1 94.06 111 SER B N 1
ATOM 2684 C CA . SER B 1 111 ? 9.445 -6.457 7.023 1 94.06 111 SER B CA 1
ATOM 2685 C C . SER B 1 111 ? 10.305 -5.219 7.285 1 94.06 111 SER B C 1
ATOM 2687 O O . SER B 1 111 ? 10.039 -4.148 6.73 1 94.06 111 SER B O 1
ATOM 2689 N N . ARG B 1 112 ? 11.281 -5.297 8.141 1 92.19 112 ARG B N 1
ATOM 2690 C CA . ARG B 1 112 ? 12.156 -4.156 8.398 1 92.19 112 ARG B CA 1
ATOM 2691 C C . ARG B 1 112 ? 12.844 -3.695 7.121 1 92.19 112 ARG B C 1
ATOM 2693 O O . ARG B 1 112 ? 12.898 -2.496 6.836 1 92.19 112 ARG B O 1
ATOM 2700 N N . ILE B 1 113 ? 13.234 -4.672 6.363 1 93.44 113 ILE B N 1
ATOM 2701 C CA . ILE B 1 113 ? 13.93 -4.375 5.113 1 93.44 113 ILE B CA 1
ATOM 2702 C C . ILE B 1 113 ? 12.93 -3.861 4.078 1 93.44 113 ILE B C 1
ATOM 2704 O O . ILE B 1 113 ? 13.156 -2.83 3.445 1 93.44 113 ILE B O 1
ATOM 2708 N N . THR B 1 114 ? 11.812 -4.543 3.934 1 93.75 114 THR B N 1
ATOM 2709 C CA . THR B 1 114 ? 10.859 -4.211 2.885 1 93.75 114 THR B CA 1
ATOM 2710 C C . THR B 1 114 ? 10.289 -2.809 3.094 1 93.75 114 THR B C 1
ATOM 2712 O O . THR B 1 114 ? 10.094 -2.064 2.131 1 93.75 114 THR B O 1
ATOM 2715 N N . LEU B 1 115 ? 10.109 -2.414 4.277 1 88.19 115 LEU B N 1
ATOM 2716 C CA . LEU B 1 115 ? 9.453 -1.141 4.555 1 88.19 115 LEU B CA 1
ATOM 2717 C C . LEU B 1 115 ? 10.445 0.011 4.496 1 88.19 115 LEU B C 1
ATOM 2719 O O . LEU B 1 115 ? 10.062 1.158 4.258 1 88.19 115 LEU B O 1
ATOM 2723 N N . SER B 1 116 ? 11.766 -0.325 4.664 1 91.19 116 SER B N 1
ATOM 2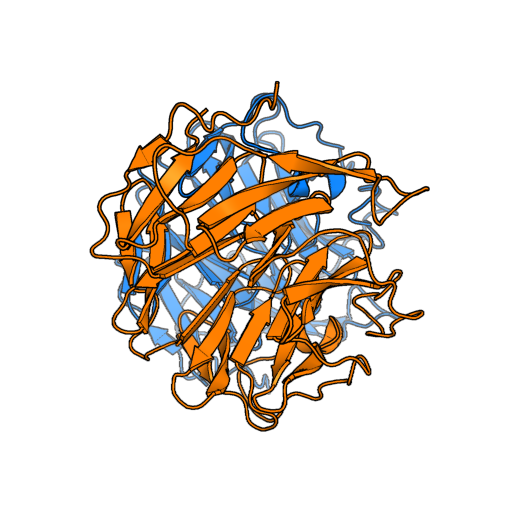724 C CA . SER B 1 116 ? 12.742 0.761 4.766 1 91.19 116 SER B CA 1
ATOM 2725 C C . SER B 1 116 ? 13.57 0.882 3.49 1 91.19 116 SER B C 1
ATOM 2727 O O . SER B 1 116 ? 14.258 1.884 3.285 1 91.19 116 SER B O 1
ATOM 2729 N N . TYR B 1 117 ? 13.477 -0.055 2.582 1 94.38 117 TYR B N 1
ATOM 2730 C CA . TYR B 1 117 ? 14.336 -0.039 1.397 1 94.38 117 TYR B CA 1
ATOM 2731 C C . TYR B 1 117 ? 14.016 1.163 0.515 1 94.38 117 TYR B C 1
ATOM 2733 O O . TYR B 1 117 ? 12.875 1.352 0.097 1 94.38 117 TYR B O 1
ATOM 2741 N N . ARG B 1 118 ? 15.031 1.925 0.105 1 92.06 118 ARG B N 1
ATOM 2742 C CA . ARG B 1 118 ? 14.828 3.189 -0.595 1 92.06 118 ARG B CA 1
ATOM 2743 C C . ARG B 1 118 ? 15.344 3.109 -2.029 1 92.06 118 ARG B C 1
ATOM 2745 O O . ARG B 1 118 ? 15.508 4.133 -2.693 1 92.06 118 ARG B O 1
ATOM 2752 N N . GLY B 1 119 ? 15.742 1.916 -2.416 1 89.5 119 GLY B N 1
ATOM 2753 C CA . GLY B 1 119 ? 16.172 1.752 -3.797 1 89.5 119 GLY B CA 1
ATOM 2754 C C . GLY B 1 119 ? 17.672 1.81 -3.967 1 89.5 119 GLY B C 1
ATOM 2755 O O . GLY B 1 119 ? 18.172 2.158 -5.039 1 89.5 119 GLY B O 1
ATOM 2756 N N . VAL B 1 120 ? 18.344 1.598 -2.916 1 88.69 120 VAL B N 1
ATOM 2757 C CA . VAL B 1 120 ? 19.797 1.627 -3.016 1 88.69 120 VAL B CA 1
ATOM 2758 C C . VAL B 1 120 ? 20.391 0.439 -2.262 1 88.69 120 VAL B C 1
ATOM 2760 O O . VAL B 1 120 ? 19.984 0.149 -1.133 1 88.69 120 VAL B O 1
ATOM 2763 N N . GLY B 1 121 ? 21.297 -0.242 -2.973 1 90.69 121 GLY B N 1
ATOM 2764 C CA . GLY B 1 121 ? 22.062 -1.28 -2.311 1 90.69 121 GLY B CA 1
ATOM 2765 C C . GLY B 1 121 ? 21.438 -2.658 -2.43 1 90.69 121 GLY B C 1
ATOM 2766 O O . GLY B 1 121 ? 20.547 -2.867 -3.242 1 90.69 121 GLY B O 1
ATOM 2767 N N . SER B 1 122 ? 22.016 -3.578 -1.623 1 93.62 122 SER B N 1
ATOM 2768 C CA . SER B 1 122 ? 21.625 -4.98 -1.722 1 93.62 122 SER B CA 1
ATOM 2769 C C . SER B 1 122 ? 20.516 -5.324 -0.725 1 93.62 122 SER B C 1
ATOM 2771 O O . SER B 1 122 ? 20.391 -4.676 0.316 1 93.62 122 SER B O 1
ATOM 2773 N N . LEU B 1 123 ? 19.766 -6.273 -1.09 1 96.31 123 LEU B N 1
ATOM 2774 C CA . LEU B 1 123 ? 18.734 -6.812 -0.214 1 96.31 123 LEU B CA 1
ATOM 2775 C C . LEU B 1 123 ? 19.203 -8.086 0.479 1 96.31 123 LEU B C 1
ATOM 2777 O O . LEU B 1 123 ? 19.719 -8.992 -0.173 1 96.31 123 LEU B O 1
ATOM 2781 N N . SER B 1 124 ? 19.062 -8.156 1.757 1 95.56 124 SER B N 1
ATOM 2782 C CA . SER B 1 124 ? 19.469 -9.328 2.525 1 95.56 124 SER B CA 1
ATOM 2783 C C . SER B 1 124 ? 18.359 -10.359 2.596 1 95.56 124 SER B C 1
ATOM 2785 O O . SER B 1 124 ? 17.562 -10.367 3.543 1 95.56 124 SER B O 1
ATOM 2787 N N . TRP B 1 125 ? 18.438 -11.281 1.673 1 96.81 125 TRP B N 1
ATOM 2788 C CA . TRP B 1 125 ? 17.422 -12.32 1.583 1 96.81 125 TRP B CA 1
ATOM 2789 C C . TRP B 1 125 ? 17.734 -13.477 2.531 1 96.81 125 TRP B C 1
ATOM 2791 O O . TRP B 1 125 ? 18.891 -13.875 2.664 1 96.81 125 TRP B O 1
ATOM 2801 N N . ARG B 1 126 ? 16.703 -14 3.111 1 95.88 126 ARG B N 1
ATOM 2802 C CA . ARG B 1 126 ? 16.828 -15.227 3.9 1 95.88 126 ARG B CA 1
ATOM 2803 C C . ARG B 1 126 ? 16.219 -16.422 3.164 1 95.88 126 ARG B C 1
ATOM 2805 O O . ARG B 1 126 ? 15.094 -16.344 2.68 1 95.88 126 ARG B O 1
ATOM 2812 N N . SER B 1 127 ? 16.953 -17.469 3.156 1 95.75 127 SER B N 1
ATOM 2813 C CA . SER B 1 127 ? 16.438 -18.672 2.5 1 95.75 127 SER B CA 1
ATOM 2814 C C . SER B 1 127 ? 15.312 -19.297 3.314 1 95.75 127 SER B C 1
ATOM 2816 O O . SER B 1 127 ? 15.391 -19.375 4.543 1 95.75 127 SER B O 1
ATOM 2818 N N . LEU B 1 128 ? 14.336 -19.781 2.641 1 95.12 128 LEU B N 1
ATOM 2819 C CA . LEU B 1 128 ? 13.25 -20.516 3.297 1 95.12 128 LEU B CA 1
ATOM 2820 C C . LEU B 1 128 ? 13.477 -22.016 3.219 1 95.12 128 LEU B C 1
ATOM 2822 O O . LEU B 1 128 ? 12.594 -22.797 3.572 1 95.12 128 LEU B O 1
ATOM 2826 N N . SER B 1 129 ? 14.547 -22.438 2.709 1 92.06 129 SER B N 1
ATOM 2827 C CA . SER B 1 129 ? 15.055 -23.797 2.682 1 92.06 129 SER B CA 1
ATOM 2828 C C . SER B 1 129 ? 14.086 -24.734 1.957 1 92.06 129 SER B C 1
ATOM 2830 O O . SER B 1 129 ? 13.781 -25.828 2.443 1 92.06 129 SER B O 1
ATOM 2832 N N . ARG B 1 130 ? 13.539 -24.312 0.891 1 95.25 130 ARG B N 1
ATOM 2833 C CA . ARG B 1 130 ? 12.648 -25.109 0.055 1 95.25 130 ARG B CA 1
ATOM 2834 C C . ARG B 1 130 ? 12.789 -24.719 -1.415 1 95.25 130 ARG B C 1
ATOM 2836 O O . ARG B 1 130 ? 12.922 -23.547 -1.745 1 95.25 130 ARG B O 1
ATOM 2843 N N . ARG B 1 131 ? 12.758 -25.734 -2.258 1 97.56 131 ARG B N 1
ATOM 2844 C CA . ARG B 1 131 ? 12.734 -25.5 -3.699 1 97.56 131 ARG B CA 1
ATOM 2845 C C . ARG B 1 131 ? 11.32 -25.234 -4.195 1 97.56 131 ARG B C 1
ATOM 2847 O O . ARG B 1 131 ? 10.43 -26.078 -4.023 1 97.56 131 ARG B O 1
ATOM 2854 N N . LEU B 1 132 ? 11.125 -24.062 -4.742 1 98.38 132 LEU B N 1
ATOM 2855 C CA . LEU B 1 132 ? 9.844 -23.641 -5.289 1 98.38 132 LEU B CA 1
ATOM 2856 C C . LEU B 1 132 ? 10.031 -22.922 -6.625 1 98.38 132 LEU B C 1
ATOM 2858 O O . LEU B 1 132 ? 11.125 -22.438 -6.93 1 98.38 132 LEU B O 1
ATOM 2862 N N . LYS B 1 133 ? 9.016 -22.891 -7.434 1 98.44 133 LYS B N 1
ATOM 2863 C CA . LYS B 1 133 ? 9.023 -22.031 -8.617 1 98.44 133 LYS B CA 1
ATOM 2864 C C . LYS B 1 133 ? 8.086 -20.844 -8.445 1 98.44 133 LYS B C 1
ATOM 2866 O O . LYS B 1 133 ? 8.133 -19.891 -9.227 1 98.44 133 LYS B O 1
ATOM 2871 N N . TYR B 1 134 ? 7.234 -20.906 -7.438 1 98.62 134 TYR B N 1
ATOM 2872 C CA . TYR B 1 134 ? 6.301 -19.828 -7.133 1 98.62 134 TYR B CA 1
ATOM 2873 C C . TYR B 1 134 ? 5.953 -19.812 -5.648 1 98.62 134 TYR B C 1
ATOM 2875 O O . TYR B 1 134 ? 5.746 -20.875 -5.043 1 98.62 134 TYR B O 1
ATOM 2883 N N . SER B 1 135 ? 5.887 -18.594 -5.051 1 97.88 135 SER B N 1
ATOM 2884 C CA . SER B 1 135 ? 5.559 -18.5 -3.633 1 97.88 135 SER B CA 1
ATOM 2885 C C . SER B 1 135 ? 4.688 -17.281 -3.352 1 97.88 135 SER B C 1
ATOM 2887 O O . SER B 1 135 ? 4.766 -16.281 -4.066 1 97.88 135 SER B O 1
ATOM 2889 N N . SER B 1 136 ? 3.857 -17.312 -2.422 1 97.94 136 SER B N 1
ATOM 2890 C CA . SER B 1 136 ? 2.975 -16.25 -1.948 1 97.94 136 SER B CA 1
ATOM 2891 C C . SER B 1 136 ? 2.648 -16.422 -0.469 1 97.94 136 SER B C 1
ATOM 2893 O O . SER B 1 136 ? 2.432 -17.531 -0.001 1 97.94 136 SER B O 1
ATOM 2895 N N . CYS B 1 137 ? 2.617 -15.367 0.255 1 96.38 137 CYS B N 1
ATOM 2896 C CA . CYS B 1 137 ? 2.377 -15.461 1.691 1 96.38 137 CYS B CA 1
ATOM 2897 C C . CYS B 1 137 ? 1.172 -14.617 2.098 1 96.38 137 CYS B C 1
ATOM 2899 O O . CYS B 1 137 ? 0.853 -13.625 1.442 1 96.38 137 CYS B O 1
ATOM 2901 N N . GLY B 1 138 ? 0.521 -15.055 3.131 1 94 138 GLY B N 1
ATOM 2902 C CA . GLY B 1 138 ? -0.583 -14.352 3.766 1 94 138 GLY B CA 1
ATOM 2903 C C . GLY B 1 138 ? -0.495 -14.352 5.281 1 94 138 GLY B C 1
ATOM 2904 O O . GLY B 1 138 ? 0.574 -14.594 5.848 1 94 138 GLY B O 1
ATOM 2905 N N . PRO B 1 139 ? -1.576 -14.039 5.883 1 91.62 139 PRO B N 1
ATOM 2906 C CA . PRO B 1 139 ? -1.554 -13.844 7.332 1 91.62 139 PRO B CA 1
ATOM 2907 C C . PRO B 1 139 ? -1.279 -15.133 8.102 1 91.62 139 PRO B C 1
ATOM 2909 O O . PRO B 1 139 ? -0.793 -15.086 9.234 1 91.62 139 PRO B O 1
ATOM 2912 N N . LEU B 1 140 ? -1.543 -16.281 7.516 1 93.19 140 LEU B N 1
ATOM 2913 C CA . LEU B 1 140 ? -1.452 -17.516 8.281 1 93.19 140 LEU B CA 1
ATOM 2914 C C . LEU B 1 140 ? -0.243 -18.328 7.852 1 93.19 140 LEU B C 1
ATOM 2916 O O . LEU B 1 140 ? 0.022 -19.391 8.414 1 93.19 140 LEU B O 1
ATOM 2920 N N . GLY B 1 141 ? 0.476 -17.828 6.82 1 94.25 141 GLY B N 1
ATOM 2921 C CA . GLY B 1 141 ? 1.645 -18.547 6.348 1 94.25 141 GLY B CA 1
ATOM 2922 C C . GLY B 1 141 ? 1.944 -18.312 4.883 1 94.25 141 GLY B C 1
ATOM 2923 O O . GLY B 1 141 ? 1.381 -17.406 4.27 1 94.25 141 GLY B O 1
ATOM 2924 N N . CYS B 1 142 ? 2.875 -19.156 4.383 1 96.75 142 CYS B N 1
ATOM 2925 C CA . CYS B 1 142 ? 3.305 -19.047 2.994 1 96.75 142 CYS B CA 1
ATOM 2926 C C . CYS B 1 142 ? 2.988 -20.328 2.223 1 96.75 142 CYS B C 1
ATOM 2928 O O . CYS B 1 142 ? 3.104 -21.422 2.762 1 96.75 142 CYS B O 1
ATOM 2930 N N . TRP B 1 143 ? 2.619 -20.156 1.047 1 97.88 143 TRP B N 1
ATOM 2931 C CA . TRP B 1 143 ? 2.301 -21.219 0.098 1 97.88 143 TRP B CA 1
ATOM 2932 C C . TRP B 1 143 ? 3.277 -21.203 -1.074 1 97.88 143 TRP B C 1
ATOM 2934 O O . TRP B 1 143 ? 3.879 -20.172 -1.382 1 97.88 143 TRP B O 1
ATOM 2944 N N . GLY B 1 144 ? 3.467 -22.344 -1.687 1 98.31 144 GLY B N 1
ATOM 2945 C CA . GLY B 1 144 ? 4.332 -22.422 -2.855 1 98.31 144 GLY B CA 1
ATOM 2946 C C . GLY B 1 144 ? 4.031 -23.609 -3.738 1 98.31 144 GLY B C 1
ATOM 2947 O O . GLY B 1 144 ? 3.291 -24.516 -3.34 1 98.31 144 GLY B O 1
ATOM 2948 N N . VAL B 1 145 ? 4.488 -23.516 -4.906 1 98.75 145 VAL B N 1
ATOM 2949 C CA . VAL B 1 145 ? 4.477 -24.609 -5.871 1 98.75 145 VAL B CA 1
ATOM 2950 C C . VAL B 1 145 ? 5.898 -24.922 -6.32 1 98.75 145 VAL B C 1
ATOM 2952 O O . VAL B 1 145 ? 6.691 -24.016 -6.566 1 98.75 145 VAL B O 1
ATOM 2955 N N . ASP B 1 146 ? 6.219 -26.219 -6.348 1 98.44 146 ASP B N 1
ATOM 2956 C CA . ASP B 1 146 ? 7.574 -26.547 -6.77 1 98.44 146 ASP B CA 1
ATOM 2957 C C . ASP B 1 146 ? 7.625 -26.859 -8.266 1 98.44 146 ASP B C 1
ATOM 2959 O O . ASP B 1 146 ? 6.637 -26.672 -8.977 1 98.44 146 ASP B O 1
ATOM 2963 N N . THR B 1 147 ? 8.781 -27.266 -8.766 1 97.81 147 THR B N 1
ATOM 2964 C CA . THR B 1 147 ? 9.008 -27.438 -10.195 1 97.81 147 THR B CA 1
ATOM 2965 C C . THR B 1 147 ? 8.227 -28.625 -10.734 1 97.81 147 THR B C 1
ATOM 2967 O O . THR B 1 147 ? 8.055 -28.766 -11.945 1 97.81 147 THR B O 1
ATOM 2970 N N . ASN B 1 148 ? 7.727 -29.484 -9.852 1 98.12 148 ASN B N 1
ATOM 2971 C CA . ASN B 1 148 ? 6.898 -30.625 -10.242 1 98.12 148 ASN B CA 1
ATOM 2972 C C . ASN B 1 148 ? 5.414 -30.328 -10.039 1 98.12 148 ASN B C 1
ATOM 2974 O O . ASN B 1 148 ? 4.594 -31.25 -10.047 1 98.12 148 ASN B O 1
ATOM 2978 N N . ASP B 1 149 ? 5.035 -29.109 -9.68 1 98.69 149 ASP B N 1
ATOM 2979 C CA . ASP B 1 149 ? 3.67 -28.609 -9.531 1 98.69 149 ASP B CA 1
ATOM 2980 C C . ASP B 1 149 ? 3.055 -29.094 -8.219 1 98.69 149 ASP B C 1
ATOM 2982 O O . ASP B 1 149 ? 1.834 -29.062 -8.047 1 98.69 149 ASP B O 1
ATOM 2986 N N . ARG B 1 150 ? 3.871 -29.609 -7.32 1 98.62 150 ARG B N 1
ATOM 2987 C CA . ARG B 1 150 ? 3.367 -29.969 -5.996 1 98.62 150 ARG B CA 1
ATOM 2988 C C . ARG B 1 150 ? 3.117 -28.734 -5.148 1 98.62 150 ARG B C 1
ATOM 2990 O O . ARG B 1 150 ? 3.889 -27.766 -5.199 1 98.62 150 ARG B O 1
ATOM 2997 N N . VAL B 1 151 ? 2.109 -28.75 -4.352 1 98.75 151 VAL B N 1
ATOM 2998 C CA . VAL B 1 151 ? 1.716 -27.625 -3.514 1 98.75 151 VAL B CA 1
ATOM 2999 C C . VAL B 1 151 ? 2.309 -27.781 -2.115 1 98.75 151 VAL B C 1
ATOM 3001 O O . VAL B 1 151 ? 2.227 -28.859 -1.522 1 98.75 151 VAL B O 1
ATOM 3004 N N . LEU B 1 152 ? 2.889 -26.719 -1.605 1 98.31 152 LEU B N 1
ATOM 3005 C CA . LEU B 1 152 ? 3.529 -26.734 -0.294 1 98.31 152 LEU B CA 1
ATOM 3006 C C . LEU B 1 152 ? 3.02 -25.578 0.569 1 98.31 152 LEU B C 1
ATOM 3008 O O . LEU B 1 152 ? 2.607 -24.547 0.046 1 98.31 152 LEU B O 1
ATOM 3012 N N . PHE B 1 153 ? 3.09 -25.844 1.913 1 98.06 153 PHE B N 1
ATOM 3013 C CA . PHE B 1 153 ? 2.682 -24.844 2.895 1 98.06 153 PHE B CA 1
ATOM 3014 C C . PHE B 1 153 ? 3.631 -24.828 4.086 1 98.06 153 PHE B C 1
ATOM 3016 O O . PHE B 1 153 ? 4.086 -25.891 4.531 1 98.06 153 PHE B O 1
ATOM 3023 N N . THR B 1 154 ? 3.961 -23.641 4.535 1 96 154 THR B N 1
ATOM 3024 C CA . THR B 1 154 ? 4.684 -23.516 5.797 1 96 154 THR B CA 1
ATOM 3025 C C . THR B 1 154 ? 4.02 -22.484 6.695 1 96 154 THR B C 1
ATOM 3027 O O . THR B 1 154 ? 3.574 -21.438 6.219 1 96 154 THR B O 1
ATOM 3030 N N . GLN B 1 155 ? 3.928 -22.781 7.973 1 89.56 155 GLN B N 1
ATOM 3031 C CA . GLN B 1 155 ? 3.287 -21.891 8.945 1 89.56 155 GLN B CA 1
ATOM 3032 C C . GLN B 1 155 ? 4.293 -20.922 9.547 1 89.56 155 GLN B C 1
ATOM 3034 O O . GLN B 1 155 ? 5.504 -21.141 9.477 1 89.56 155 GLN B O 1
ATOM 3039 N N . ASN B 1 156 ? 3.752 -19.875 10.047 1 70.5 156 ASN B N 1
ATOM 3040 C CA . ASN B 1 156 ? 4.41 -18.969 10.969 1 70.5 156 ASN B CA 1
ATOM 3041 C C . ASN B 1 156 ? 5.633 -18.312 10.336 1 70.5 156 ASN B C 1
ATOM 3043 O O . ASN B 1 156 ? 6.676 -18.172 10.984 1 70.5 156 ASN B O 1
ATOM 3047 N N . VAL B 1 157 ? 5.613 -18.094 9 1 81.56 157 VAL B N 1
ATOM 3048 C CA . VAL B 1 157 ? 6.652 -17.203 8.492 1 81.56 157 VAL B CA 1
ATOM 3049 C C . VAL B 1 157 ? 6.324 -15.766 8.867 1 81.56 157 VAL B C 1
ATOM 3051 O O . VAL B 1 157 ? 5.574 -15.094 8.156 1 81.56 157 VAL B O 1
ATOM 3054 N N . LYS B 1 158 ? 6.809 -15.367 9.969 1 87.75 158 LYS B N 1
ATOM 3055 C CA . LYS B 1 158 ? 6.539 -14.016 10.453 1 87.75 158 LYS B CA 1
ATOM 3056 C C . LYS B 1 158 ? 7.293 -12.977 9.625 1 87.75 158 LYS B C 1
ATOM 3058 O O . LYS B 1 158 ? 8.469 -13.156 9.32 1 87.75 158 LYS B O 1
ATOM 3063 N N . PRO B 1 159 ? 6.598 -11.922 9.305 1 90.88 159 PRO B N 1
ATOM 3064 C CA . PRO B 1 159 ? 7.238 -10.875 8.492 1 90.88 159 PRO B CA 1
ATOM 3065 C C . PRO B 1 159 ? 8.508 -10.328 9.141 1 90.88 159 PRO B C 1
ATOM 3067 O O . PRO B 1 159 ? 9.43 -9.906 8.445 1 90.88 159 PRO B O 1
ATOM 3070 N N . SER B 1 160 ? 8.625 -10.43 10.438 1 91.19 160 SER B N 1
ATOM 3071 C CA . SER B 1 160 ? 9.75 -9.828 11.141 1 91.19 160 SER B CA 1
ATOM 3072 C C . SER B 1 160 ? 10.977 -10.742 11.102 1 91.19 160 SER B C 1
ATOM 3074 O O . SER B 1 160 ? 12.109 -10.266 11.125 1 91.19 160 SER B O 1
ATOM 3076 N N . THR B 1 161 ? 10.766 -12.062 10.961 1 91.44 161 THR B N 1
ATOM 3077 C CA . THR B 1 161 ? 11.898 -12.961 11.156 1 91.44 161 THR B CA 1
ATOM 3078 C C . THR B 1 161 ? 12.148 -13.797 9.906 1 91.44 161 THR B C 1
ATOM 3080 O O . THR B 1 161 ? 13.242 -14.344 9.727 1 91.44 161 THR B O 1
ATOM 3083 N N . CYS B 1 162 ? 11.164 -14.023 9.047 1 93.06 162 CYS B N 1
ATOM 3084 C CA . CYS B 1 162 ? 11.281 -14.875 7.867 1 93.06 162 CYS B CA 1
ATOM 3085 C C . CYS B 1 162 ? 11.766 -16.266 8.242 1 93.06 162 CYS B C 1
ATOM 3087 O O . CYS B 1 162 ? 12.695 -16.797 7.629 1 93.06 162 CYS B O 1
ATOM 3089 N N . SER B 1 163 ? 11.203 -16.812 9.18 1 88.25 163 SER B N 1
ATOM 3090 C CA . SER B 1 163 ? 11.617 -18.125 9.648 1 88.25 163 SER B CA 1
ATOM 3091 C C . SER B 1 163 ? 10.516 -19.156 9.422 1 88.25 163 SER B C 1
ATOM 3093 O O . SER B 1 163 ? 9.484 -19.141 10.102 1 88.25 163 SER B O 1
ATOM 3095 N N . PRO B 1 164 ? 10.805 -20.078 8.539 1 84.19 164 PRO B N 1
ATOM 3096 C CA . PRO B 1 164 ? 9.789 -21.109 8.32 1 84.19 164 PRO B CA 1
ATOM 3097 C C . PRO B 1 164 ? 9.812 -22.203 9.391 1 84.19 164 PRO B C 1
ATOM 3099 O O . PRO B 1 164 ? 10.859 -22.469 9.992 1 84.19 164 PRO B O 1
ATOM 3102 N N . SER B 1 165 ? 8.688 -22.75 9.766 1 83.38 165 SER B N 1
ATOM 3103 C CA . SER B 1 165 ? 8.57 -23.828 10.742 1 83.38 165 SER B CA 1
ATOM 3104 C C . SER B 1 165 ? 8.5 -25.203 10.062 1 83.38 165 SER B C 1
ATOM 3106 O O . SER B 1 165 ? 8.016 -26.172 10.648 1 83.38 165 SER B O 1
ATOM 3108 N N . GLY B 1 166 ? 8.945 -25.344 8.867 1 90.19 166 GLY B N 1
ATOM 3109 C CA . GLY B 1 166 ? 8.836 -26.578 8.094 1 90.19 166 GLY B CA 1
ATOM 3110 C C . GLY B 1 166 ? 7.801 -26.5 6.992 1 90.19 166 GLY B C 1
ATOM 3111 O O . GLY B 1 166 ? 6.836 -25.734 7.094 1 90.19 166 GLY B O 1
ATOM 3112 N N . TRP B 1 167 ? 8 -27.297 5.949 1 95.56 167 TRP B N 1
ATOM 3113 C CA . TRP B 1 167 ? 7.09 -27.281 4.809 1 95.56 167 TRP B CA 1
ATOM 3114 C C . TRP B 1 167 ? 6.27 -28.562 4.762 1 95.56 167 TRP B C 1
ATOM 3116 O O . TRP B 1 167 ? 6.793 -29.656 5 1 95.56 167 TRP B O 1
ATOM 3126 N N . ARG B 1 168 ? 5.043 -28.406 4.555 1 96.12 168 ARG B N 1
ATOM 3127 C CA . ARG B 1 168 ? 4.098 -29.5 4.359 1 96.12 168 ARG B CA 1
ATOM 3128 C C . ARG B 1 168 ? 3.67 -29.594 2.898 1 96.12 168 ARG B C 1
ATOM 3130 O O . ARG B 1 168 ? 3.311 -28.594 2.279 1 96.12 168 ARG B O 1
ATOM 3137 N N . MET B 1 169 ? 3.766 -30.781 2.389 1 97.5 169 MET B N 1
ATOM 3138 C CA . MET B 1 169 ? 3.225 -31.016 1.054 1 97.5 169 MET B CA 1
ATOM 3139 C C . MET B 1 169 ? 1.728 -31.297 1.116 1 97.5 169 MET B C 1
ATOM 3141 O O . MET B 1 169 ? 1.277 -32.094 1.942 1 97.5 169 MET B O 1
ATOM 3145 N N . LEU B 1 170 ? 0.981 -30.688 0.3 1 98.12 170 LEU B N 1
ATOM 3146 C CA . LEU B 1 170 ? -0.472 -30.797 0.287 1 98.12 170 LEU B CA 1
ATOM 3147 C C . LEU B 1 170 ? -0.953 -31.453 -1.009 1 98.12 170 LEU B C 1
ATOM 3149 O O . LEU B 1 170 ? -0.27 -31.375 -2.033 1 98.12 170 LEU B O 1
ATOM 3153 N N . PRO B 1 171 ? -2.129 -32.094 -0.981 1 97.62 171 PRO B N 1
ATOM 3154 C CA . PRO B 1 171 ? -2.666 -32.656 -2.225 1 97.62 171 PRO B CA 1
ATOM 31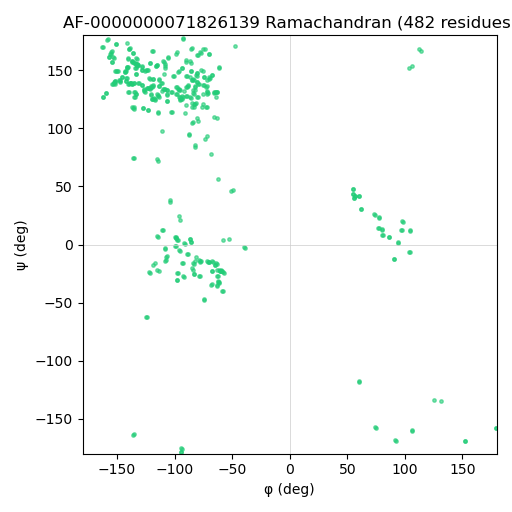55 C C . PRO B 1 171 ? -2.936 -31.578 -3.281 1 97.62 171 PRO B C 1
ATOM 3157 O O . PRO B 1 171 ? -3.197 -30.422 -2.943 1 97.62 171 PRO B O 1
ATOM 3160 N N . GLY B 1 172 ? -2.865 -32 -4.527 1 97.62 172 GLY B N 1
ATOM 3161 C CA . GLY B 1 172 ? -3.16 -31.141 -5.648 1 97.62 172 GLY B CA 1
ATOM 3162 C C . GLY B 1 172 ? -1.944 -30.828 -6.5 1 97.62 172 GLY B C 1
ATOM 3163 O O . GLY B 1 172 ? -0.82 -31.188 -6.141 1 97.62 172 GLY B O 1
ATOM 3164 N N . SER B 1 173 ? -2.195 -30.266 -7.652 1 98.62 173 SER B N 1
ATOM 3165 C CA . SER B 1 173 ? -1.17 -29.859 -8.602 1 98.62 173 SER B CA 1
ATOM 3166 C C . SER B 1 173 ? -1.475 -28.484 -9.188 1 98.62 173 SER B C 1
ATOM 3168 O O . SER B 1 173 ? -2.52 -28.297 -9.812 1 98.62 173 SER B O 1
ATOM 3170 N N . LEU B 1 174 ? -0.59 -27.562 -8.953 1 98.81 174 LEU B N 1
ATOM 3171 C CA . LEU B 1 174 ? -0.763 -26.188 -9.422 1 98.81 174 LEU B CA 1
ATOM 3172 C C . LEU B 1 174 ? 0.509 -25.672 -10.094 1 98.81 174 LEU B C 1
ATOM 3174 O O . LEU B 1 174 ? 1.609 -26.125 -9.773 1 98.81 174 LEU B O 1
ATOM 3178 N N . THR B 1 175 ? 0.347 -24.703 -11.008 1 98.56 175 THR B N 1
ATOM 3179 C CA . THR B 1 175 ? 1.505 -24.047 -11.617 1 98.56 175 THR B CA 1
ATOM 3180 C C . THR B 1 175 ? 1.816 -22.734 -10.906 1 98.56 175 THR B C 1
ATOM 3182 O O . THR B 1 175 ? 2.941 -22.234 -10.977 1 98.56 175 THR B O 1
ATOM 3185 N N . MET B 1 176 ? 0.843 -22.125 -10.273 1 98.62 176 MET B N 1
ATOM 3186 C CA . MET B 1 176 ? 1.018 -20.922 -9.469 1 98.62 176 MET B CA 1
ATOM 3187 C C . MET B 1 176 ? -0.048 -20.828 -8.383 1 98.62 176 MET B C 1
ATOM 3189 O O . MET B 1 176 ? -1.075 -21.5 -8.461 1 98.62 176 MET B O 1
ATOM 3193 N N . ILE B 1 177 ? 0.219 -20.031 -7.395 1 98.75 177 ILE B N 1
ATOM 3194 C CA . ILE B 1 177 ? -0.632 -19.938 -6.215 1 98.75 177 ILE B CA 1
ATOM 3195 C C . ILE B 1 177 ? -0.576 -18.516 -5.656 1 98.75 177 ILE B C 1
ATOM 3197 O O . ILE B 1 177 ? 0.472 -17.859 -5.695 1 98.75 177 ILE B O 1
ATOM 3201 N N . GLU B 1 178 ? -1.665 -17.953 -5.176 1 98.19 178 GLU B N 1
ATOM 3202 C CA . GLU B 1 178 ? -1.776 -16.609 -4.633 1 98.19 178 GLU B CA 1
ATOM 3203 C C . GLU B 1 178 ? -2.576 -16.594 -3.334 1 98.19 178 GLU B C 1
ATOM 3205 O O . GLU B 1 178 ? -3.59 -17.281 -3.219 1 98.19 178 GLU B O 1
ATOM 3210 N N . VAL B 1 179 ? -2.094 -15.828 -2.43 1 97 179 VAL B N 1
ATOM 3211 C CA . VAL B 1 179 ? -2.762 -15.648 -1.144 1 97 179 VAL B CA 1
ATOM 3212 C C . VAL B 1 179 ? -3.26 -14.211 -1.01 1 97 179 VAL B C 1
ATOM 3214 O O . VAL B 1 179 ? -2.494 -13.266 -1.197 1 97 179 VAL B O 1
ATOM 3217 N N . GLY B 1 180 ? -4.52 -14.039 -0.705 1 94.44 180 GLY B N 1
ATOM 3218 C CA . GLY B 1 180 ? -5.07 -12.719 -0.441 1 94.44 180 GLY B CA 1
ATOM 3219 C C . GLY B 1 180 ? -4.715 -12.188 0.937 1 94.44 180 GLY B C 1
ATOM 3220 O O . GLY B 1 180 ? -4.328 -12.953 1.82 1 94.44 180 GLY B O 1
ATOM 3221 N N . THR B 1 181 ? -4.906 -10.945 1.129 1 90.44 181 THR B N 1
ATOM 3222 C CA . THR B 1 181 ? -4.609 -10.312 2.406 1 90.44 181 THR B CA 1
ATOM 3223 C C . THR B 1 181 ? -5.512 -10.859 3.508 1 90.44 181 THR B C 1
ATOM 3225 O O . THR B 1 181 ? -5.191 -10.75 4.695 1 90.44 181 THR B O 1
ATOM 3228 N N . ASP B 1 182 ? -6.582 -11.477 3.105 1 91.25 182 ASP B N 1
ATOM 3229 C CA . ASP B 1 182 ? -7.5 -12.031 4.094 1 91.25 182 ASP B CA 1
ATOM 3230 C C . ASP B 1 182 ? -7.215 -13.508 4.34 1 91.25 182 ASP B C 1
ATOM 3232 O O . ASP B 1 182 ? -7.91 -14.156 5.125 1 91.25 182 ASP B O 1
ATOM 3236 N N . GLY B 1 183 ? -6.301 -14.055 3.564 1 93.62 183 GLY B N 1
ATOM 3237 C CA . GLY B 1 183 ? -5.871 -15.422 3.811 1 93.62 183 GLY B CA 1
ATOM 3238 C C . GLY B 1 183 ? -6.453 -16.406 2.822 1 93.62 183 GLY B C 1
ATOM 3239 O O . GLY B 1 183 ? -6.059 -17.578 2.805 1 93.62 183 GLY B O 1
ATOM 3240 N N . ARG B 1 184 ? -7.34 -16.016 1.964 1 95.38 184 ARG B N 1
ATOM 3241 C CA . ARG B 1 184 ? -7.871 -16.922 0.952 1 95.38 184 ARG B CA 1
ATOM 3242 C C . ARG B 1 184 ? -6.797 -17.297 -0.068 1 95.38 184 ARG B C 1
ATOM 3244 O O . ARG B 1 184 ? -5.953 -16.469 -0.415 1 95.38 184 ARG B O 1
ATOM 3251 N N . VAL B 1 185 ? -6.883 -18.5 -0.538 1 97.94 185 VAL B N 1
ATOM 3252 C CA . VAL B 1 185 ? -5.812 -19.031 -1.384 1 97.94 185 VAL B CA 1
ATOM 3253 C C . VAL B 1 185 ? -6.402 -19.547 -2.693 1 97.94 185 VAL B C 1
ATOM 3255 O O . VAL B 1 185 ? -7.379 -20.297 -2.688 1 97.94 185 VAL B O 1
ATOM 3258 N N . PHE B 1 186 ? -5.789 -19.188 -3.779 1 98 186 PHE B N 1
ATOM 3259 C CA . PHE B 1 186 ? -6.191 -19.594 -5.121 1 98 186 PHE B CA 1
ATOM 3260 C C . PHE B 1 186 ? -4.992 -20.094 -5.918 1 98 186 PHE B C 1
ATOM 3262 O O . PHE B 1 186 ? -3.854 -19.703 -5.641 1 98 186 PHE B O 1
ATOM 3269 N N . GLY B 1 187 ? -5.227 -20.922 -6.875 1 98.56 187 GLY B N 1
ATOM 3270 C CA . GLY B 1 187 ? -4.176 -21.375 -7.77 1 98.56 187 GLY B CA 1
ATOM 3271 C C . GLY B 1 187 ? -4.695 -21.828 -9.125 1 98.56 187 GLY B C 1
ATOM 3272 O O . GLY B 1 187 ? -5.906 -21.938 -9.32 1 98.56 187 GLY B O 1
ATOM 3273 N N . VAL B 1 188 ? -3.787 -21.953 -10.047 1 98.69 188 VAL B N 1
ATOM 3274 C CA . VAL B 1 188 ? -4.082 -22.422 -11.398 1 98.69 188 VAL B CA 1
ATOM 3275 C C . VAL B 1 188 ? -3.262 -23.688 -11.695 1 98.69 188 VAL B C 1
ATOM 3277 O O . VAL B 1 188 ? -2.074 -23.75 -11.375 1 98.69 188 VAL B O 1
ATOM 3280 N N . ASN B 1 189 ? -3.865 -24.719 -12.289 1 98.69 189 ASN B N 1
ATOM 3281 C CA . ASN B 1 189 ? -3.1 -25.891 -12.672 1 98.69 189 ASN B CA 1
ATOM 3282 C C . ASN B 1 189 ? -2.637 -25.812 -14.125 1 98.69 189 ASN B C 1
ATOM 3284 O O . ASN B 1 189 ? -2.854 -24.797 -14.789 1 98.69 189 ASN B O 1
ATOM 3288 N N . LYS B 1 190 ? -1.979 -26.844 -14.523 1 98.38 190 LYS B N 1
ATOM 3289 C CA . LYS B 1 190 ? -1.366 -26.859 -15.852 1 98.38 190 LYS B CA 1
ATOM 3290 C C . LYS B 1 190 ? -2.422 -26.734 -16.953 1 98.38 190 LYS B C 1
ATOM 3292 O O . LYS B 1 190 ? -2.168 -26.125 -17.984 1 98.38 190 LYS B O 1
ATOM 3297 N N . GLN B 1 191 ? -3.631 -27.25 -16.734 1 98.06 191 GLN B N 1
ATOM 3298 C CA . GLN B 1 191 ? -4.715 -27.234 -17.703 1 98.06 191 GLN B CA 1
ATOM 3299 C C . GLN B 1 191 ? -5.383 -25.859 -17.75 1 98.06 191 GLN B C 1
ATOM 3301 O O . GLN B 1 191 ? -6.164 -25.578 -18.656 1 98.06 191 GLN B O 1
ATOM 3306 N N . GLY B 1 192 ? -5.133 -24.984 -16.75 1 98.12 192 GLY B N 1
ATOM 3307 C CA . GLY B 1 192 ? -5.715 -23.656 -16.719 1 98.12 192 GLY B CA 1
ATOM 3308 C C . GLY B 1 192 ? -6.961 -23.578 -15.852 1 98.12 192 GLY B C 1
ATOM 3309 O O . GLY B 1 192 ? -7.727 -22.609 -15.953 1 98.12 192 GLY B O 1
ATOM 3310 N N . ASN B 1 193 ? -7.172 -24.609 -15.078 1 97.88 193 ASN B N 1
ATOM 3311 C CA . ASN B 1 193 ? -8.289 -24.578 -14.141 1 97.88 193 ASN B CA 1
ATOM 3312 C C . ASN B 1 193 ? -7.945 -23.797 -12.875 1 97.88 193 ASN B C 1
ATOM 3314 O O . ASN B 1 193 ? -6.836 -23.906 -12.359 1 97.88 193 ASN B O 1
ATOM 3318 N N . VAL B 1 194 ? -8.906 -23.031 -12.414 1 96.69 194 VAL B N 1
ATOM 3319 C CA . VAL B 1 194 ? -8.719 -22.219 -11.211 1 96.69 194 VAL B CA 1
ATOM 3320 C C . VAL B 1 194 ? -9.328 -22.938 -10.008 1 96.69 194 VAL B C 1
ATOM 3322 O O . VAL B 1 194 ? -10.422 -23.516 -10.102 1 96.69 194 VAL B O 1
ATOM 3325 N N . TYR B 1 195 ? -8.57 -22.922 -8.922 1 98.19 195 TYR B N 1
ATOM 3326 C CA . TYR B 1 195 ? -9.031 -23.562 -7.691 1 98.19 195 TYR B CA 1
ATOM 3327 C C . TYR B 1 195 ? -8.93 -22.609 -6.508 1 98.19 195 TYR B C 1
ATOM 3329 O O . TYR B 1 195 ? -8.055 -21.734 -6.477 1 98.19 195 TYR B O 1
ATOM 3337 N N . GLU B 1 196 ? -9.797 -22.781 -5.57 1 97.81 196 GLU B N 1
ATOM 3338 C CA . GLU B 1 196 ? -9.695 -22.156 -4.25 1 97.81 196 GLU B CA 1
ATOM 3339 C C . GLU B 1 196 ? -9.469 -23.203 -3.162 1 97.81 196 GLU B C 1
ATOM 3341 O O . GLU B 1 196 ? -10.086 -24.266 -3.184 1 97.81 196 GLU B O 1
ATOM 3346 N N . ARG B 1 197 ? -8.586 -22.906 -2.279 1 98.5 197 ARG B N 1
ATOM 3347 C CA . ARG B 1 197 ? -8.414 -23.75 -1.101 1 98.5 197 ARG B CA 1
ATOM 3348 C C . ARG B 1 197 ? -9.477 -23.453 -0.054 1 98.5 197 ARG B C 1
ATOM 3350 O O . ARG B 1 197 ? -9.688 -22.297 0.319 1 98.5 197 ARG B O 1
ATOM 3357 N N . THR B 1 198 ? -10.188 -24.391 0.424 1 97.69 198 THR B N 1
ATOM 3358 C CA . THR B 1 198 ? -11.258 -24.188 1.397 1 97.69 198 THR B CA 1
ATOM 3359 C C . THR B 1 198 ? -10.82 -24.656 2.783 1 97.69 198 THR B C 1
ATOM 3361 O O . THR B 1 198 ? -9.836 -25.391 2.918 1 97.69 198 THR B O 1
ATOM 3364 N N . GLY B 1 199 ? -11.57 -24.156 3.814 1 97.5 199 GLY B N 1
ATOM 3365 C CA . GLY B 1 199 ? -11.398 -24.656 5.172 1 97.5 199 GLY B CA 1
ATOM 3366 C C . GLY B 1 199 ? -10.195 -24.047 5.879 1 97.5 199 GLY B C 1
ATOM 3367 O O . GLY B 1 199 ? -9.734 -24.578 6.891 1 97.5 199 GLY B O 1
ATOM 3368 N N . ILE B 1 200 ? -9.617 -23.031 5.387 1 97.12 200 ILE B N 1
ATOM 3369 C CA . ILE B 1 200 ? -8.477 -22.375 6.023 1 97.12 200 ILE B CA 1
ATOM 3370 C C . ILE B 1 200 ? -8.945 -21.625 7.273 1 97.12 200 ILE B C 1
ATOM 3372 O O . ILE B 1 200 ? -9.938 -20.891 7.234 1 97.12 200 ILE B O 1
ATOM 3376 N N . SER B 1 201 ? -8.25 -21.859 8.391 1 95.75 201 SER B N 1
ATOM 3377 C CA . SER B 1 201 ? -8.477 -21.203 9.672 1 95.75 201 SER B CA 1
ATOM 3378 C C . SER B 1 201 ? -7.191 -21.125 10.492 1 95.75 201 SER B C 1
ATOM 3380 O O . SER B 1 201 ? -6.168 -21.688 10.102 1 95.75 201 SER B O 1
ATOM 3382 N N . THR B 1 202 ? -7.27 -20.422 11.57 1 94 202 THR B N 1
ATOM 3383 C CA . THR B 1 202 ? -6.105 -20.359 12.453 1 94 202 THR B CA 1
ATOM 3384 C C . THR B 1 202 ? -5.754 -21.75 12.984 1 94 202 THR B C 1
ATOM 3386 O O . THR B 1 202 ? -4.578 -22.062 13.172 1 94 202 THR B O 1
ATOM 3389 N N . ALA B 1 203 ? -6.73 -22.578 13.188 1 95.62 203 ALA B N 1
ATOM 3390 C CA . ALA B 1 203 ? -6.531 -23.938 13.703 1 95.62 203 ALA B CA 1
ATOM 3391 C C . ALA B 1 203 ? -6.043 -24.875 12.602 1 95.62 203 ALA B C 1
ATOM 3393 O O . ALA B 1 203 ? -5.371 -25.859 12.883 1 95.62 203 ALA B O 1
ATOM 3394 N N . ARG B 1 204 ? -6.395 -24.562 11.383 1 96.5 204 ARG B N 1
ATOM 3395 C CA . ARG B 1 204 ? -5.988 -25.344 10.219 1 96.5 204 ARG B CA 1
ATOM 3396 C C . ARG B 1 204 ? -5.531 -24.422 9.078 1 96.5 204 ARG B C 1
ATOM 3398 O O . ARG B 1 204 ? -6.207 -24.312 8.055 1 96.5 204 ARG B O 1
ATOM 3405 N N . PRO B 1 205 ? -4.352 -23.859 9.227 1 95.88 205 PRO B N 1
ATOM 3406 C CA . PRO B 1 205 ? -3.916 -22.812 8.312 1 95.88 205 PRO B CA 1
ATOM 3407 C C . PRO B 1 205 ? -3.686 -23.312 6.891 1 95.88 205 PRO B C 1
ATOM 3409 O O . PRO B 1 205 ? -3.607 -22.531 5.949 1 95.88 205 PRO B O 1
ATOM 3412 N N . PHE B 1 206 ? -3.594 -24.672 6.641 1 97.06 206 PHE B N 1
ATOM 3413 C CA . PHE B 1 206 ? -3.389 -25.203 5.297 1 97.06 206 PHE B CA 1
ATOM 3414 C C . PHE B 1 206 ? -4.707 -25.672 4.695 1 97.06 206 PHE B C 1
ATOM 3416 O O . PHE B 1 206 ? -4.73 -26.219 3.592 1 97.06 206 PHE B O 1
ATOM 3423 N N . GLY B 1 207 ? -5.82 -25.562 5.438 1 97.69 207 GLY B N 1
ATOM 3424 C CA . GLY B 1 207 ? -7.16 -25.812 4.934 1 97.69 207 GLY B CA 1
ATOM 3425 C C . GLY B 1 207 ? -7.461 -27.281 4.734 1 97.69 207 GLY B C 1
ATOM 3426 O O . GLY B 1 207 ? -6.879 -28.141 5.414 1 97.69 207 GLY B O 1
ATOM 3427 N N . LEU B 1 208 ? -8.492 -27.562 3.807 1 97.44 208 LEU B N 1
ATOM 3428 C CA . LEU B 1 208 ? -9.016 -28.922 3.693 1 97.44 208 LEU B CA 1
ATOM 3429 C C . LEU B 1 208 ? -8.93 -29.422 2.254 1 97.44 208 LEU B C 1
ATOM 3431 O O . LEU B 1 208 ? -8.227 -30.391 1.971 1 97.44 208 LEU B O 1
ATOM 3435 N N . ASN B 1 209 ? -9.641 -28.719 1.383 1 97.44 209 ASN B N 1
ATOM 3436 C CA . ASN B 1 209 ? -9.75 -29.219 0.015 1 97.44 209 ASN B CA 1
ATOM 3437 C C . ASN B 1 209 ? -9.68 -28.078 -1.001 1 97.44 209 ASN B C 1
ATOM 3439 O O . ASN B 1 209 ? -9.883 -26.922 -0.653 1 97.44 209 ASN B O 1
ATOM 3443 N N . TRP B 1 210 ? -9.328 -28.562 -2.209 1 98.25 210 TRP B N 1
ATOM 3444 C CA . TRP B 1 210 ? -9.445 -27.641 -3.342 1 98.25 210 TRP B CA 1
ATOM 3445 C C . TRP B 1 210 ? -10.828 -27.734 -3.973 1 98.25 210 TRP B C 1
ATOM 3447 O O . TRP B 1 210 ? -11.367 -28.828 -4.16 1 98.25 210 TRP B O 1
ATOM 3457 N N . VAL B 1 211 ? -11.359 -26.578 -4.242 1 97.69 211 VAL B N 1
ATOM 3458 C CA . VAL B 1 211 ? -12.617 -26.5 -4.98 1 97.69 211 VAL B CA 1
ATOM 3459 C C . VAL B 1 211 ? -12.383 -25.828 -6.332 1 97.69 211 VAL B C 1
ATOM 3461 O O . VAL B 1 211 ? -11.797 -24.75 -6.398 1 97.69 211 VAL B O 1
ATOM 3464 N N . HIS B 1 212 ? -12.859 -26.5 -7.348 1 96.44 212 HIS B N 1
ATOM 3465 C CA . HIS B 1 212 ? -12.727 -25.969 -8.695 1 96.44 212 HIS B CA 1
ATOM 3466 C C . HIS B 1 212 ? -13.664 -24.781 -8.906 1 96.44 212 HIS B C 1
ATOM 3468 O O . HIS B 1 212 ? -14.844 -24.844 -8.562 1 96.44 212 HIS B O 1
ATOM 3474 N N . ILE B 1 213 ? -13.156 -23.719 -9.445 1 93.44 213 ILE B N 1
ATOM 3475 C CA . ILE B 1 213 ? -13.93 -22.547 -9.836 1 93.44 213 ILE B CA 1
ATOM 3476 C C . ILE B 1 213 ? -14.125 -22.547 -11.352 1 93.44 213 ILE B C 1
ATOM 3478 O O . ILE B 1 213 ? -13.172 -22.344 -12.109 1 93.44 213 ILE B O 1
ATOM 3482 N N . PRO B 1 214 ? -15.32 -22.703 -11.805 1 90.19 214 PRO B N 1
ATOM 3483 C CA . PRO B 1 214 ? -15.539 -22.734 -13.25 1 90.19 214 PRO B CA 1
ATOM 3484 C C . PRO B 1 214 ? -15.18 -21.422 -13.945 1 90.19 214 PRO B C 1
ATOM 3486 O O . PRO B 1 214 ? -15.539 -20.344 -13.461 1 90.19 214 PRO B O 1
ATOM 3489 N N . MET B 1 215 ? -14.445 -21.578 -14.961 1 88.31 215 MET B N 1
ATOM 3490 C CA . MET B 1 215 ? -14.07 -20.453 -15.812 1 88.31 215 MET B CA 1
ATOM 3491 C C . MET B 1 215 ? -14.531 -20.688 -17.25 1 88.31 215 MET B C 1
ATOM 3493 O O . MET B 1 215 ? -14.727 -21.828 -17.672 1 88.31 215 MET B O 1
ATOM 3497 N N . CYS B 1 216 ? -14.719 -19.625 -18.016 1 84.56 216 CYS B N 1
ATOM 3498 C CA . CYS B 1 216 ? -15.211 -19.703 -19.391 1 84.56 216 CYS B CA 1
ATOM 3499 C C . CYS B 1 216 ? -14.109 -20.156 -20.344 1 84.56 216 CYS B C 1
ATOM 3501 O O . CYS B 1 216 ? -14.383 -20.531 -21.484 1 84.56 216 CYS B O 1
ATOM 3503 N N . MET B 1 217 ? -12.875 -20.141 -19.938 1 90.38 217 MET B N 1
ATOM 3504 C CA . MET B 1 217 ? -11.719 -20.547 -20.719 1 90.38 217 MET B CA 1
ATOM 3505 C C . MET B 1 217 ? -10.539 -20.891 -19.812 1 90.38 217 MET B C 1
ATOM 3507 O O . MET B 1 217 ? -10.617 -20.734 -18.594 1 90.38 217 MET B O 1
ATOM 3511 N N . ALA B 1 218 ? -9.422 -21.359 -20.406 1 95.12 218 ALA B N 1
ATOM 3512 C CA . ALA B 1 218 ? -8.25 -21.75 -19.625 1 95.12 218 ALA B CA 1
ATOM 3513 C C . ALA B 1 218 ? -7.5 -20.516 -19.109 1 95.12 218 ALA B C 1
ATOM 3515 O O . ALA B 1 218 ? -7.262 -19.578 -19.859 1 95.12 218 ALA B O 1
ATOM 3516 N N . MET B 1 219 ? -7.074 -20.594 -17.828 1 95.06 219 MET B N 1
ATOM 3517 C CA . MET B 1 219 ? -6.398 -19.469 -17.188 1 95.06 219 MET B CA 1
ATOM 3518 C C . MET B 1 219 ? -4.914 -19.766 -17 1 95.06 219 MET B C 1
ATOM 3520 O O . MET B 1 219 ? -4.5 -20.922 -16.984 1 95.06 219 MET B O 1
ATOM 3524 N N . ARG B 1 220 ? -4.152 -18.703 -16.922 1 96.5 220 ARG B N 1
ATOM 3525 C CA . ARG B 1 220 ? -2.729 -18.891 -16.672 1 96.5 220 ARG B CA 1
ATOM 3526 C C . ARG B 1 220 ? -2.342 -18.297 -15.32 1 96.5 220 ARG B C 1
ATOM 3528 O O . ARG B 1 220 ? -1.294 -18.625 -14.766 1 96.5 220 ARG B O 1
ATOM 3535 N N . HIS B 1 221 ? -3.188 -17.344 -14.852 1 97.25 221 HIS B N 1
ATOM 3536 C CA . HIS B 1 221 ? -2.852 -16.641 -13.617 1 97.25 221 HIS B CA 1
ATOM 3537 C C . HIS B 1 221 ? -4.109 -16.219 -12.867 1 97.25 221 HIS B C 1
ATOM 3539 O O . HIS B 1 221 ? -5.133 -15.922 -13.484 1 97.25 221 HIS B O 1
ATOM 3545 N N . VAL B 1 222 ? -3.996 -16.172 -11.508 1 96.56 222 VAL B N 1
ATOM 3546 C CA . VAL B 1 222 ? -5.098 -15.719 -10.664 1 96.56 222 VAL B CA 1
ATOM 3547 C C . VAL B 1 222 ? -4.551 -14.898 -9.5 1 96.56 222 VAL B C 1
ATOM 3549 O O . VAL B 1 222 ? -3.439 -15.141 -9.023 1 96.56 222 VAL B O 1
ATOM 3552 N N . SER B 1 223 ? -5.219 -13.898 -9.109 1 96.62 223 SER B N 1
ATOM 3553 C CA . SER B 1 223 ? -5.012 -13.133 -7.887 1 96.62 223 SER B CA 1
ATOM 3554 C C . SER B 1 223 ? -6.34 -12.773 -7.23 1 96.62 223 SER B C 1
ATOM 3556 O O . SER B 1 223 ? -7.406 -13.094 -7.758 1 96.62 223 SER B O 1
ATOM 3558 N N . TYR B 1 224 ? -6.25 -12.281 -6.027 1 94.56 224 TYR B N 1
ATOM 3559 C CA . TYR B 1 224 ? -7.457 -12 -5.258 1 94.56 224 TYR B CA 1
ATOM 3560 C C . TYR B 1 224 ? -7.211 -10.906 -4.23 1 94.56 224 TYR B C 1
ATOM 3562 O O . TYR B 1 224 ? -6.16 -10.875 -3.584 1 94.56 224 TYR B O 1
ATOM 3570 N N . ASP B 1 225 ? -8.211 -10.016 -4.148 1 94.88 225 ASP B N 1
ATOM 3571 C CA . ASP B 1 225 ? -8.133 -8.961 -3.15 1 94.88 225 ASP B CA 1
ATOM 3572 C C . ASP B 1 225 ? -9.508 -8.375 -2.854 1 94.88 225 ASP B C 1
ATOM 3574 O O . ASP B 1 225 ? -10.273 -8.07 -3.771 1 94.88 225 ASP B O 1
ATOM 3578 N N . LEU B 1 226 ? -9.828 -8.289 -1.586 1 93.06 226 LEU B N 1
ATOM 3579 C CA . LEU B 1 226 ? -11 -7.582 -1.094 1 93.06 226 LEU B CA 1
ATOM 3580 C C . LEU B 1 226 ? -12.266 -8.102 -1.769 1 93.06 226 LEU B C 1
ATOM 3582 O O . LEU B 1 226 ? -13.086 -7.312 -2.246 1 93.06 226 LEU B O 1
ATOM 3586 N N . GLY B 1 227 ? -12.328 -9.398 -1.872 1 89.62 227 GLY B N 1
ATOM 3587 C CA . GLY B 1 227 ? -13.539 -10.039 -2.361 1 89.62 227 GLY B CA 1
ATOM 3588 C C . GLY B 1 227 ? -13.594 -10.141 -3.873 1 89.62 227 GLY B C 1
ATOM 3589 O O . GLY B 1 227 ? -14.586 -10.602 -4.438 1 89.62 227 GLY B O 1
ATOM 3590 N N . LYS B 1 228 ? -12.531 -9.773 -4.516 1 89.44 228 LYS B N 1
ATOM 3591 C CA . LYS B 1 228 ? -12.539 -9.727 -5.977 1 89.44 228 LYS B CA 1
ATOM 3592 C C . LYS B 1 228 ? -11.43 -10.594 -6.559 1 89.44 228 LYS B C 1
ATOM 3594 O O . LYS B 1 228 ? -10.25 -10.266 -6.441 1 89.44 228 LYS B O 1
ATOM 3599 N N . PRO B 1 229 ? -11.812 -11.617 -7.281 1 91.38 229 PRO B N 1
ATOM 3600 C CA . PRO B 1 229 ? -10.805 -12.391 -8.016 1 91.38 229 PRO B CA 1
ATOM 3601 C C . PRO B 1 229 ? -10.398 -11.727 -9.328 1 91.38 229 PRO B C 1
ATOM 3603 O O . PRO B 1 229 ? -11.219 -11.07 -9.977 1 91.38 229 PRO B O 1
ATOM 3606 N N . TRP B 1 230 ? -9.234 -11.875 -9.711 1 93.94 230 TRP B N 1
ATOM 3607 C CA . TRP B 1 230 ? -8.641 -11.445 -10.977 1 93.94 230 TRP B CA 1
ATOM 3608 C C . TRP B 1 230 ? -7.965 -12.617 -11.688 1 93.94 230 TRP B C 1
ATOM 3610 O O . TRP B 1 230 ? -7.227 -13.383 -11.062 1 93.94 230 TRP B O 1
ATOM 3620 N N . VAL B 1 231 ? -8.273 -12.758 -12.969 1 93.88 231 VAL B N 1
ATOM 3621 C CA . VAL B 1 231 ? -7.676 -13.867 -13.695 1 93.88 231 VAL B CA 1
ATOM 3622 C C . VAL B 1 231 ? -7.133 -13.383 -15.039 1 93.88 231 VAL B C 1
ATOM 3624 O O . VAL B 1 231 ? -7.602 -12.375 -15.578 1 93.88 231 VAL B O 1
ATOM 3627 N N . VAL B 1 232 ? -6.176 -14.031 -15.492 1 94.94 232 VAL B N 1
ATOM 3628 C CA . VAL B 1 232 ? -5.637 -13.852 -16.828 1 94.94 232 VAL B CA 1
ATOM 3629 C C . VAL B 1 232 ? -5.727 -15.172 -17.609 1 94.94 232 VAL B C 1
ATOM 3631 O O . VAL B 1 232 ? -5.293 -16.219 -17.125 1 94.94 232 VAL B O 1
ATOM 3634 N N . SER B 1 233 ? -6.27 -15.109 -18.797 1 93.06 233 SER B N 1
ATOM 3635 C CA . SER B 1 233 ? -6.406 -16.312 -19.594 1 93.06 233 SER B CA 1
ATOM 3636 C C . SER B 1 233 ? -5.098 -16.656 -20.297 1 93.06 233 SER B C 1
ATOM 3638 O O . SER B 1 233 ? -4.203 -15.82 -20.406 1 93.06 233 SER B O 1
ATOM 3640 N N . LYS B 1 234 ? -5.035 -17.922 -20.75 1 93.94 234 LYS B N 1
ATOM 3641 C CA . LYS B 1 234 ? -3.869 -18.328 -21.531 1 93.94 234 LYS B CA 1
ATOM 3642 C C . LYS B 1 234 ? -3.742 -17.516 -22.812 1 93.94 234 LYS B C 1
ATOM 3644 O O . LYS B 1 234 ? -2.639 -17.328 -23.328 1 93.94 234 LYS B O 1
ATOM 3649 N N . SER B 1 235 ? -4.855 -16.891 -23.328 1 89.88 235 SER B N 1
ATOM 3650 C CA . SER B 1 235 ? -4.855 -16.078 -24.531 1 89.88 235 SER B CA 1
ATOM 3651 C C . SER B 1 235 ? -4.547 -14.609 -24.219 1 89.88 235 SER B C 1
ATOM 3653 O O . SER B 1 235 ? -4.453 -13.781 -25.125 1 89.88 235 SER B O 1
ATOM 3655 N N . GLY B 1 236 ? -4.496 -14.281 -22.906 1 91.19 236 GLY B N 1
ATOM 3656 C CA . GLY B 1 236 ? -4.02 -12.961 -22.531 1 91.19 236 GLY B CA 1
ATOM 3657 C C . GLY B 1 236 ? -5.133 -12.016 -22.109 1 91.19 236 GLY B C 1
ATOM 3658 O O . GLY B 1 236 ? -4.918 -10.812 -22 1 91.19 236 GLY B O 1
ATOM 3659 N N . LEU B 1 237 ? -6.312 -12.539 -21.906 1 88.75 237 LEU B N 1
ATOM 3660 C CA . LEU B 1 237 ? -7.426 -11.711 -21.453 1 88.75 237 LEU B CA 1
ATOM 3661 C C . LEU B 1 237 ? -7.395 -11.523 -19.938 1 88.75 237 LEU B C 1
ATOM 3663 O O . LEU B 1 237 ? -7.227 -12.492 -19.188 1 88.75 237 LEU B O 1
ATOM 3667 N N . ILE B 1 238 ? -7.496 -10.281 -19.469 1 91.31 238 ILE B N 1
ATOM 3668 C CA . ILE B 1 238 ? -7.598 -9.977 -18.047 1 91.31 238 ILE B CA 1
ATOM 3669 C C . ILE B 1 238 ? -9.062 -9.82 -17.656 1 91.31 238 ILE B C 1
ATOM 3671 O O . ILE B 1 238 ? -9.797 -9.047 -18.266 1 91.31 238 ILE B O 1
ATOM 3675 N N . MET B 1 239 ? -9.414 -10.57 -16.641 1 89.06 239 MET B N 1
ATOM 3676 C CA . MET B 1 239 ? -10.82 -10.555 -16.234 1 89.06 239 MET B CA 1
ATOM 3677 C C . MET B 1 239 ? -10.945 -10.398 -14.719 1 89.06 239 MET B C 1
ATOM 3679 O O . MET B 1 239 ? -10.047 -10.789 -13.977 1 89.06 239 MET B O 1
ATOM 3683 N N . HIS B 1 240 ? -11.992 -9.711 -14.312 1 86.62 240 HIS B N 1
ATOM 3684 C CA . HIS B 1 240 ? -12.289 -9.633 -12.891 1 86.62 240 HIS B CA 1
ATOM 3685 C C . HIS B 1 240 ? -13.789 -9.719 -12.633 1 86.62 240 HIS B C 1
ATOM 3687 O O . HIS B 1 240 ? -14.594 -9.445 -13.531 1 86.62 240 HIS B O 1
ATOM 3693 N N . CYS B 1 241 ? -14.008 -10.211 -11.438 1 72.44 241 CYS B N 1
ATOM 3694 C CA . CYS B 1 241 ? -15.406 -10.344 -11.055 1 72.44 241 CYS B CA 1
ATOM 3695 C C . CYS B 1 241 ? -15.93 -9.031 -10.469 1 72.44 241 CYS B C 1
ATOM 3697 O O . CYS B 1 241 ? -15.367 -8.516 -9.5 1 72.44 241 CYS B O 1
ATOM 3699 N N . SER B 1 242 ? -16.75 -8.289 -11.266 1 59.94 242 SER B N 1
ATOM 3700 C CA . SER B 1 242 ? -17.344 -7.062 -10.75 1 59.94 242 SER B CA 1
ATOM 3701 C C . SER B 1 242 ? -18.594 -7.359 -9.922 1 59.94 242 SER B C 1
ATOM 3703 O O . SER B 1 242 ? -19.391 -8.219 -10.289 1 59.94 242 SER B O 1
ATOM 3705 N N . SER B 1 243 ? -18.516 -7.645 -8.695 1 52.88 243 SER B N 1
ATOM 3706 C CA . SER B 1 243 ? -19.766 -7.848 -7.977 1 52.88 243 SER B CA 1
ATOM 3707 C C . SER B 1 243 ? -20.641 -6.602 -8.039 1 52.88 243 SER B C 1
ATOM 3709 O O . SER B 1 243 ? -20.141 -5.488 -8.219 1 52.88 243 SER B O 1
#

pLDDT: mean 91.77, std 11.4, range [30.83, 98.81]